Protein AF-A0A0A2J9N3-F1 (afdb_monomer)

InterPro domains:
  IPR002818 DJ-1/PfpI [PF01965] (12-158)
  IPR002938 FAD-binding domain [PF01494] (176-465)
  IPR029062 Class I glutamine amidotransferase-like [G3DSA:3.40.50.880] (13-175)
  IPR029062 Class I glutamine amidotransferase-like [SSF52317] (9-161)
  IPR036188 FAD/NAD(P)-binding domain superfamily [G3DSA:3.50.50.60] (176-466)
  IPR036188 FAD/NAD(P)-binding domain superfamily [SSF51905] (176-465)
  IPR050493 FAD-dependent Monooxygenases in Biosynthesis and Metabolism [PTHR13789] (172-465)

pLDDT: mean 83.88, std 16.58, range [22.09, 98.56]

Nearest PDB structures (foldseek):
  8gsm-assembly3_I  TM=9.112E-01  e=2.685E-28  Boreostereum vibrans
  8rqh-assembly1_A  TM=8.907E-01  e=5.064E-23  Streptomyces cyaneofuscatus
  8rqh-assembly2_B  TM=8.942E-01  e=1.427E-22  Streptomyces cyaneofuscatus
  4bjz-assembly1_A  TM=8.758E-01  e=1.010E-23  Rhodococcus jostii RHA1
  8uiq-assembly1_A  TM=8.792E-01  e=5.065E-22  Pseudomonas putida KT2440

Mean predicted aligned error: 14.9 Å

Structure (mmCIF, N/CA/C/O backbone):
data_AF-A0A0A2J9N3-F1
#
_entry.id   AF-A0A0A2J9N3-F1
#
loop_
_atom_site.group_PDB
_atom_site.id
_atom_site.type_symbol
_atom_site.label_atom_id
_atom_site.label_alt_id
_atom_site.label_comp_id
_atom_site.label_asym_id
_atom_site.label_entity_id
_atom_site.label_seq_id
_atom_site.pdbx_PDB_ins_code
_atom_site.Cartn_x
_atom_site.Cartn_y
_atom_site.Cartn_z
_atom_site.occupancy
_atom_site.B_iso_or_equiv
_atom_site.auth_seq_id
_atom_site.auth_comp_id
_atom_site.auth_asym_id
_atom_site.auth_atom_id
_atom_site.pdbx_PDB_model_num
ATOM 1 N N . MET A 1 1 ? -12.612 14.296 59.446 1.00 35.22 1 MET A N 1
ATOM 2 C CA . MET A 1 1 ? -13.101 12.912 59.281 1.00 35.22 1 MET A CA 1
ATOM 3 C C . MET A 1 1 ? -12.908 12.532 57.825 1.00 35.22 1 MET A C 1
ATOM 5 O O . MET A 1 1 ? -13.571 13.108 56.974 1.00 35.22 1 MET A O 1
ATOM 9 N N . ALA A 1 2 ? -11.934 11.670 57.532 1.00 39.66 2 ALA A N 1
ATOM 10 C CA . ALA A 1 2 ? -11.733 11.149 56.185 1.00 39.66 2 ALA A CA 1
ATOM 11 C C . ALA A 1 2 ? -12.942 10.277 55.811 1.00 39.66 2 ALA A C 1
ATOM 13 O O . ALA A 1 2 ? -13.301 9.371 56.561 1.00 39.66 2 ALA A O 1
ATOM 14 N N . PHE A 1 3 ? -13.600 10.575 54.692 1.00 43.97 3 PHE A N 1
ATOM 15 C CA . PHE A 1 3 ? -14.591 9.671 54.115 1.00 43.97 3 PHE A CA 1
ATOM 16 C C . PHE A 1 3 ? -13.853 8.403 53.682 1.00 43.97 3 PHE A C 1
ATOM 18 O O . PHE A 1 3 ? -13.166 8.418 52.664 1.00 43.97 3 PHE A O 1
ATOM 25 N N . HIS A 1 4 ? -13.960 7.325 54.458 1.00 49.03 4 HIS A N 1
ATOM 26 C CA . HIS A 1 4 ? -13.425 6.031 54.054 1.00 49.03 4 HIS A CA 1
ATOM 27 C C . HIS A 1 4 ? -14.226 5.566 52.834 1.00 49.03 4 HIS A C 1
ATOM 29 O O . HIS A 1 4 ? -15.420 5.268 52.930 1.00 49.03 4 HIS A O 1
ATOM 35 N N . ARG A 1 5 ? -13.602 5.596 51.655 1.00 67.00 5 ARG A N 1
ATOM 36 C CA . ARG A 1 5 ? -14.231 5.127 50.426 1.00 67.00 5 ARG A CA 1
ATOM 37 C C . ARG A 1 5 ? -14.066 3.613 50.332 1.00 67.00 5 ARG A C 1
ATOM 39 O O . ARG A 1 5 ? -13.055 3.113 49.874 1.00 67.00 5 ARG A O 1
ATOM 46 N N . SER A 1 6 ? -15.141 2.884 50.568 1.00 76.94 6 SER A N 1
ATOM 47 C CA . SER A 1 6 ? -15.694 2.193 49.415 1.00 76.94 6 SER A CA 1
ATOM 48 C C . SER A 1 6 ? -15.264 0.764 49.107 1.00 76.94 6 SER A C 1
ATOM 50 O O . SER A 1 6 ? -16.116 -0.086 49.223 1.00 76.94 6 SER A O 1
ATOM 52 N N . ALA A 1 7 ? -14.067 0.533 48.554 1.00 86.50 7 ALA A N 1
ATOM 53 C CA . ALA A 1 7 ? -13.689 -0.613 47.690 1.00 86.50 7 ALA A CA 1
ATOM 54 C C . ALA A 1 7 ? -14.854 -1.326 46.938 1.00 86.50 7 ALA A C 1
ATOM 56 O O . ALA A 1 7 ? -15.654 -2.064 47.520 1.00 86.50 7 ALA A O 1
ATOM 57 N N . LEU A 1 8 ? -14.937 -1.140 45.618 1.00 91.00 8 LEU A N 1
ATOM 58 C CA . LEU A 1 8 ? -15.939 -1.827 44.792 1.00 91.00 8 LEU A CA 1
ATOM 59 C C . LEU A 1 8 ? -15.579 -3.309 44.630 1.00 91.00 8 LEU A C 1
ATOM 61 O O . LEU A 1 8 ? -14.427 -3.637 44.349 1.00 91.00 8 LEU A O 1
ATOM 65 N N . HIS A 1 9 ? -16.537 -4.219 44.779 1.00 94.00 9 HIS A N 1
ATOM 66 C CA . HIS A 1 9 ? -16.266 -5.654 44.644 1.00 94.00 9 HIS A CA 1
ATOM 67 C C . HIS A 1 9 ? -16.470 -6.113 43.194 1.00 94.00 9 HIS A C 1
ATOM 69 O O . HIS A 1 9 ? -17.587 -6.106 42.680 1.00 94.00 9 HIS A O 1
ATOM 75 N N . ALA A 1 10 ? -15.384 -6.509 42.529 1.00 96.50 10 ALA A N 1
ATOM 76 C CA . ALA A 1 10 ? -15.378 -7.021 41.164 1.00 96.50 10 ALA A CA 1
ATOM 77 C C . ALA A 1 10 ? -15.196 -8.548 41.124 1.00 96.50 10 ALA A C 1
ATOM 79 O O . ALA A 1 10 ? -14.184 -9.086 41.584 1.00 96.50 10 ALA A O 1
ATOM 80 N N . GLY A 1 11 ? -16.183 -9.238 40.554 1.00 97.56 11 GLY A N 1
ATOM 81 C CA . GLY A 1 11 ? -16.176 -10.672 40.286 1.00 97.56 11 GLY A CA 1
ATOM 82 C C . GLY A 1 11 ? -15.729 -10.974 38.856 1.00 97.56 11 GLY A C 1
ATOM 83 O O . GLY A 1 11 ? -16.241 -10.377 37.913 1.00 97.56 11 GLY A O 1
ATOM 84 N N . PHE A 1 12 ? -14.806 -11.915 38.683 1.00 98.19 12 PHE A N 1
ATOM 85 C CA . PHE A 1 12 ? -14.259 -12.330 37.390 1.00 98.19 12 PHE A CA 1
ATOM 86 C C . PHE A 1 12 ? -14.645 -13.780 37.128 1.00 98.19 12 PHE A C 1
ATOM 88 O O . PHE A 1 12 ? -14.130 -14.681 37.790 1.00 98.19 12 PHE A O 1
ATOM 95 N N . LEU A 1 13 ? -15.554 -14.019 36.182 1.00 97.81 13 LEU A N 1
ATOM 96 C CA . LEU A 1 13 ? -15.934 -15.386 35.830 1.00 97.81 13 LEU A CA 1
ATOM 97 C C . LEU A 1 13 ? -14.756 -16.110 35.174 1.00 97.81 13 LEU A C 1
ATOM 99 O O . LEU A 1 13 ? -14.059 -15.536 34.348 1.00 97.81 13 LEU A O 1
ATOM 103 N N . VAL A 1 14 ? -14.566 -17.384 35.496 1.00 97.06 14 VAL A N 1
ATOM 104 C CA . VAL A 1 14 ? -13.621 -18.278 34.823 1.00 97.06 14 VAL A CA 1
ATOM 105 C C . VAL A 1 14 ? -14.284 -19.633 34.577 1.00 97.06 14 VAL A C 1
ATOM 107 O O . VAL A 1 14 ? -15.048 -20.144 35.395 1.00 97.06 14 VAL A O 1
ATOM 110 N N . PHE A 1 15 ? -14.027 -20.213 33.411 1.00 96.75 15 PHE A N 1
ATOM 111 C CA . PHE A 1 15 ? -14.619 -21.476 32.972 1.00 96.75 15 PHE A CA 1
ATOM 112 C C . PHE A 1 15 ? -13.618 -22.250 32.118 1.00 96.75 15 PHE A C 1
ATOM 114 O O . PHE A 1 15 ? -12.686 -21.660 31.570 1.00 96.75 15 PHE A O 1
ATOM 121 N N . ASP A 1 16 ? -13.785 -23.567 32.004 1.00 96.00 16 ASP A N 1
ATOM 122 C CA . ASP A 1 16 ? -12.900 -24.381 31.170 1.00 96.00 16 ASP A CA 1
ATOM 123 C C . ASP A 1 16 ? -12.911 -23.876 29.724 1.00 96.00 16 ASP A C 1
ATOM 125 O O . ASP A 1 16 ? -13.960 -23.782 29.098 1.00 96.00 16 ASP A O 1
ATOM 129 N N . GLY A 1 17 ? -11.735 -23.536 29.205 1.00 94.81 17 GLY A N 1
ATOM 130 C CA . GLY A 1 17 ? -11.521 -22.914 27.906 1.00 94.81 17 GLY A CA 1
ATOM 131 C C . GLY A 1 17 ? -11.481 -21.386 27.923 1.00 94.81 17 GLY A C 1
ATOM 132 O O . GLY A 1 17 ? -11.314 -20.812 26.858 1.00 94.81 17 GLY A O 1
ATOM 133 N N . VAL A 1 18 ? -11.608 -20.705 29.066 1.00 96.50 18 VAL A N 1
ATOM 134 C CA . VAL A 1 18 ? -11.506 -19.233 29.129 1.00 96.50 18 VAL A CA 1
ATOM 135 C C . VAL A 1 18 ? -10.167 -18.736 28.567 1.00 96.50 18 VAL A C 1
ATOM 137 O O . VAL A 1 18 ? -9.120 -19.347 28.813 1.00 96.50 18 VAL A O 1
ATOM 140 N N . ASP A 1 19 ? -10.187 -17.634 27.817 1.00 96.44 19 ASP A N 1
ATOM 141 C CA . ASP A 1 19 ? -8.966 -16.999 27.321 1.00 96.44 19 ASP A CA 1
ATOM 142 C C . ASP A 1 19 ? -8.242 -16.269 28.458 1.00 96.44 19 ASP A C 1
ATOM 144 O O . ASP A 1 19 ? -8.835 -15.479 29.192 1.00 96.44 19 ASP A O 1
ATOM 148 N N . VAL A 1 20 ? -6.935 -16.522 28.608 1.00 96.06 20 VAL A N 1
ATOM 149 C CA . VAL A 1 20 ? -6.154 -15.996 29.744 1.00 96.06 20 VAL A CA 1
ATOM 150 C C . VAL A 1 20 ? -6.220 -14.474 29.818 1.00 96.06 20 VAL A C 1
ATOM 152 O O . VAL A 1 20 ? -6.480 -13.915 30.878 1.00 96.06 20 VAL A O 1
ATOM 155 N N . LEU A 1 21 ? -6.022 -13.798 28.685 1.00 94.81 21 LEU A N 1
ATOM 156 C CA . LEU A 1 21 ? -6.009 -12.336 28.630 1.00 94.81 21 LEU A CA 1
ATOM 157 C C . LEU A 1 21 ? -7.377 -11.715 28.930 1.00 94.81 21 LEU A C 1
ATOM 159 O O . LEU A 1 21 ? -7.426 -10.598 29.443 1.00 94.81 21 LEU A O 1
ATOM 163 N N . ASP A 1 22 ? -8.466 -12.433 28.658 1.00 95.19 22 ASP A N 1
ATOM 164 C CA . ASP A 1 22 ? -9.815 -11.890 28.782 1.00 95.19 22 ASP A CA 1
ATOM 165 C C . ASP A 1 22 ? -10.241 -11.695 30.238 1.00 95.19 22 ASP A C 1
ATOM 167 O O . ASP A 1 22 ? -11.024 -10.793 30.518 1.00 95.19 22 ASP A O 1
ATOM 171 N N . PHE A 1 23 ? -9.728 -12.496 31.177 1.00 95.00 23 PHE A N 1
ATOM 172 C CA . PHE A 1 23 ? -9.958 -12.262 32.607 1.00 95.00 23 PHE A CA 1
ATOM 173 C C . PHE A 1 23 ? -8.728 -11.650 33.290 1.00 95.00 23 PHE A C 1
ATOM 175 O O . PHE A 1 23 ? -8.886 -10.750 34.112 1.00 95.00 23 PHE A O 1
ATOM 182 N N . ALA A 1 24 ? -7.509 -12.091 32.943 1.00 95.38 24 ALA A N 1
ATOM 183 C CA . ALA A 1 24 ? -6.295 -11.659 33.634 1.00 95.38 24 ALA A CA 1
ATOM 184 C C . ALA A 1 24 ? -5.938 -10.202 33.324 1.00 95.38 24 ALA A C 1
ATOM 186 O O . ALA A 1 24 ? -5.515 -9.488 34.225 1.00 95.38 24 ALA A O 1
ATOM 187 N N . GLY A 1 25 ? -6.160 -9.738 32.087 1.00 94.88 25 GLY A N 1
ATOM 188 C CA . GLY A 1 25 ? -5.866 -8.359 31.694 1.00 94.88 25 GLY A CA 1
ATOM 189 C C . GLY A 1 25 ? -6.634 -7.332 32.535 1.00 94.88 25 GLY A C 1
ATOM 190 O O . GLY A 1 25 ? -6.015 -6.505 33.202 1.00 94.88 25 GLY A O 1
ATOM 191 N N . PRO A 1 26 ? -7.977 -7.376 32.576 1.00 94.62 26 PRO A N 1
ATOM 192 C CA . PRO A 1 26 ? -8.730 -6.472 33.437 1.00 94.62 26 PRO A CA 1
ATOM 193 C C . PRO A 1 26 ? -8.488 -6.732 34.927 1.00 94.62 26 PRO A C 1
ATOM 195 O O . PRO A 1 26 ? -8.486 -5.775 35.692 1.00 94.62 26 PRO A O 1
ATOM 198 N N . LEU A 1 27 ? -8.241 -7.976 35.355 1.00 95.69 27 LEU A N 1
ATOM 199 C CA . LEU A 1 27 ? -7.903 -8.276 36.752 1.00 95.69 27 LEU A CA 1
ATOM 200 C C . LEU A 1 27 ? -6.618 -7.552 37.184 1.00 95.69 27 LEU A C 1
ATOM 202 O O . LEU A 1 27 ? -6.603 -6.913 38.236 1.00 95.69 27 LEU A O 1
ATOM 206 N N . GLU A 1 28 ? -5.579 -7.574 36.348 1.00 95.31 28 GLU A N 1
ATOM 207 C CA . GLU A 1 28 ? -4.328 -6.843 36.569 1.00 95.31 28 GLU A CA 1
ATOM 208 C C . GLU A 1 28 ? -4.576 -5.331 36.621 1.00 95.31 28 GLU A C 1
ATOM 210 O O . GLU A 1 28 ? -4.195 -4.674 37.591 1.00 95.31 28 GLU A O 1
ATOM 215 N N . ILE A 1 29 ? -5.315 -4.777 35.653 1.00 93.38 29 ILE A N 1
ATOM 216 C CA . ILE A 1 29 ? -5.642 -3.344 35.636 1.00 93.38 29 ILE A CA 1
ATOM 217 C C . ILE A 1 29 ? -6.400 -2.921 36.897 1.00 93.38 29 ILE A C 1
ATOM 219 O O . ILE A 1 29 ? -6.039 -1.919 37.513 1.00 93.38 29 ILE A O 1
ATOM 223 N N . PHE A 1 30 ? -7.417 -3.678 37.314 1.00 93.00 30 PHE A N 1
ATOM 224 C CA . PHE A 1 30 ? -8.206 -3.349 38.502 1.00 93.00 30 PHE A CA 1
ATOM 225 C C . PHE A 1 30 ? -7.364 -3.442 39.782 1.00 93.00 30 PHE A C 1
ATOM 227 O O . PHE A 1 30 ? -7.580 -2.651 40.700 1.00 93.00 30 PHE A O 1
ATOM 234 N N . SER A 1 31 ? -6.371 -4.339 39.831 1.00 91.81 31 SER A N 1
ATOM 235 C CA . SER A 1 31 ? -5.462 -4.483 40.980 1.00 91.81 31 SER A CA 1
ATOM 236 C C . SER A 1 31 ? -4.546 -3.273 41.197 1.00 91.81 31 SER A C 1
ATOM 238 O O . SER A 1 31 ? -4.072 -3.041 42.308 1.00 91.81 31 SER A O 1
ATOM 240 N N . HIS A 1 32 ? -4.323 -2.468 40.155 1.00 88.50 32 HIS A N 1
ATOM 241 C CA . HIS A 1 32 ? -3.466 -1.287 40.220 1.00 88.50 32 HIS A CA 1
ATOM 242 C C . HIS A 1 32 ? -4.207 -0.002 40.608 1.00 88.50 32 HIS A C 1
ATOM 244 O O . HIS A 1 32 ? -3.562 1.009 40.901 1.00 88.50 32 HIS A O 1
ATOM 250 N N . VAL A 1 33 ? -5.543 -0.006 40.655 1.00 88.19 33 VAL A N 1
ATOM 251 C CA . VAL A 1 33 ? -6.318 1.207 40.949 1.00 88.19 33 VAL A CA 1
ATOM 252 C C . VAL A 1 33 ? -6.435 1.429 42.457 1.00 88.19 33 VAL A C 1
ATOM 254 O O . VAL A 1 33 ? -7.004 0.610 43.175 1.00 88.19 33 VAL A O 1
ATOM 257 N N . HIS A 1 34 ? -5.950 2.580 42.924 1.00 86.44 34 HIS A N 1
ATOM 258 C CA . HIS A 1 34 ? -5.975 2.999 44.327 1.00 86.44 34 HIS A CA 1
ATOM 259 C C . HIS A 1 34 ? -6.577 4.406 44.457 1.00 86.44 34 HIS A C 1
ATOM 261 O O . HIS A 1 34 ? -6.430 5.231 43.552 1.00 86.44 34 HIS A O 1
ATOM 267 N N . TYR A 1 35 ? -7.260 4.703 45.570 1.00 80.81 35 TYR A N 1
ATOM 268 C CA . TYR A 1 35 ? -7.779 6.056 45.835 1.00 80.81 35 TYR A CA 1
ATOM 269 C C . TYR A 1 35 ? -6.680 7.035 46.279 1.00 80.81 35 TYR A C 1
ATOM 271 O O . TYR A 1 35 ? -6.812 8.241 46.057 1.00 80.81 35 TYR A O 1
ATOM 279 N N . GLY A 1 36 ? -5.614 6.524 46.901 1.00 71.31 36 GLY A N 1
ATOM 280 C CA . GLY A 1 36 ? -4.451 7.282 47.363 1.00 71.31 36 GLY A CA 1
ATOM 281 C C . GLY A 1 36 ? -3.159 6.880 46.647 1.00 71.31 36 GLY A C 1
ATOM 282 O O . GLY A 1 36 ? -3.058 5.795 46.086 1.00 71.31 36 GLY A O 1
ATOM 283 N N . MET A 1 37 ? -2.159 7.765 46.688 1.00 64.00 37 MET A N 1
ATOM 284 C CA . MET A 1 37 ? -0.820 7.558 46.101 1.00 64.00 37 MET A CA 1
ATOM 285 C C . MET A 1 37 ? 0.217 7.081 47.138 1.00 64.00 37 MET A C 1
ATOM 287 O O . MET A 1 37 ? 1.414 7.069 46.855 1.00 64.00 37 MET A O 1
ATOM 291 N N . ASP A 1 38 ? -0.220 6.748 48.357 1.00 71.50 38 ASP A N 1
ATOM 292 C CA . ASP A 1 38 ? 0.661 6.269 49.422 1.00 71.50 38 ASP A CA 1
ATOM 293 C C . ASP A 1 38 ? 0.906 4.762 49.274 1.00 71.50 38 ASP A C 1
ATOM 295 O O . ASP A 1 38 ? 0.063 3.932 49.611 1.00 71.50 38 ASP A O 1
ATOM 299 N N . TYR A 1 39 ? 2.092 4.407 48.784 1.00 64.75 39 TYR A N 1
ATOM 300 C CA . TYR A 1 39 ? 2.508 3.016 48.598 1.00 64.75 39 TYR A CA 1
ATOM 301 C C . TYR A 1 39 ? 2.764 2.261 49.915 1.00 64.75 39 TYR A C 1
ATOM 303 O O . TYR A 1 39 ? 2.960 1.048 49.888 1.00 64.75 39 TYR A O 1
ATOM 311 N N . THR A 1 40 ? 2.780 2.949 51.062 1.00 73.00 40 THR A N 1
ATOM 312 C CA . THR A 1 40 ? 2.994 2.336 52.385 1.00 73.00 40 THR A CA 1
ATOM 313 C C . THR A 1 40 ? 1.690 1.988 53.106 1.00 73.00 40 THR A C 1
ATOM 315 O O . THR A 1 40 ? 1.703 1.176 54.031 1.00 73.00 40 THR A O 1
ATOM 318 N N . ALA A 1 41 ? 0.563 2.535 52.643 1.00 70.44 41 ALA A N 1
ATOM 319 C CA . ALA A 1 41 ? -0.782 2.261 53.138 1.00 70.44 41 ALA A CA 1
ATOM 320 C C . ALA A 1 41 ? -1.748 2.099 51.944 1.00 70.44 41 ALA A C 1
ATOM 322 O O . ALA A 1 41 ? -2.497 3.026 51.628 1.00 70.44 41 ALA A O 1
ATOM 323 N N . PRO A 1 42 ? -1.710 0.948 51.241 1.00 71.00 42 PRO A N 1
ATOM 324 C CA . PRO A 1 42 ? -2.507 0.745 50.037 1.00 71.00 42 PRO A CA 1
ATOM 325 C C . PRO A 1 42 ? -4.010 0.881 50.327 1.00 71.00 42 PRO A C 1
ATOM 327 O O . PRO A 1 42 ? -4.551 0.191 51.189 1.00 71.00 42 PRO A O 1
ATOM 330 N N . ASP A 1 43 ? -4.678 1.761 49.574 1.00 83.44 43 ASP A N 1
ATOM 331 C CA . ASP A 1 43 ? -6.131 1.998 49.604 1.00 83.44 43 ASP A CA 1
ATOM 332 C C . ASP A 1 43 ? -6.753 1.559 48.262 1.00 83.44 43 ASP A C 1
ATOM 334 O O . ASP A 1 43 ? -6.968 2.397 47.373 1.00 83.44 43 ASP A O 1
ATOM 338 N N . PRO A 1 44 ? -6.927 0.238 48.040 1.00 88.31 44 PRO A N 1
ATOM 339 C CA . PRO A 1 44 ? -7.361 -0.297 46.757 1.00 88.31 44 PRO A CA 1
ATOM 340 C C . PRO A 1 44 ? -8.792 0.136 46.440 1.00 88.31 44 PRO A C 1
ATOM 342 O O . PRO A 1 44 ? -9.707 0.035 47.260 1.00 88.31 44 PRO A O 1
ATOM 345 N N . ALA A 1 45 ? -9.012 0.568 45.200 1.00 90.00 45 ALA A N 1
ATOM 346 C CA . ALA A 1 45 ? -10.339 0.953 44.739 1.00 90.00 45 ALA A CA 1
ATOM 347 C C . ALA A 1 45 ? -11.261 -0.257 44.526 1.00 90.00 45 ALA A C 1
ATOM 349 O O . ALA A 1 45 ? -12.485 -0.088 44.536 1.00 90.00 45 ALA A O 1
ATOM 350 N N . PHE A 1 46 ? -10.686 -1.457 44.368 1.00 92.81 46 PHE A N 1
ATOM 351 C CA . PHE A 1 46 ? -11.411 -2.685 44.069 1.00 92.81 46 PHE A CA 1
ATOM 352 C C . PHE A 1 46 ? -10.998 -3.857 44.963 1.00 92.81 46 PHE A C 1
ATOM 354 O O . PHE A 1 46 ? -9.815 -4.112 45.182 1.00 92.81 46 PHE A O 1
ATOM 361 N N . LYS A 1 47 ? -11.992 -4.627 45.408 1.00 94.62 47 LYS A N 1
ATOM 362 C CA . LYS A 1 47 ? -11.823 -5.991 45.915 1.00 94.62 47 LYS A CA 1
ATOM 363 C C . LYS A 1 47 ? -12.052 -6.949 44.749 1.00 94.62 47 LYS A C 1
ATOM 365 O O . LYS A 1 47 ? -13.103 -6.886 44.119 1.00 94.62 47 LYS A O 1
ATOM 370 N N . LEU A 1 48 ? -11.092 -7.820 44.457 1.00 96.88 48 LEU A N 1
ATOM 371 C CA . LEU A 1 48 ? -11.136 -8.719 43.298 1.00 96.88 48 LEU A CA 1
ATOM 372 C C . LEU A 1 48 ? -11.454 -10.148 43.743 1.00 96.88 48 LEU A C 1
ATOM 374 O O . LEU A 1 48 ? -11.001 -10.586 44.800 1.00 96.88 48 LEU A O 1
ATOM 378 N N . THR A 1 49 ? -12.255 -10.873 42.969 1.00 98.06 49 THR A N 1
ATOM 379 C CA . THR A 1 49 ? -12.582 -12.281 43.243 1.00 98.06 49 THR A CA 1
ATOM 380 C C . THR A 1 49 ? -12.791 -13.028 41.936 1.00 98.06 49 THR A C 1
ATOM 382 O O . THR A 1 49 ? -13.629 -12.642 41.123 1.00 98.06 49 THR A O 1
ATOM 385 N N . THR A 1 50 ? -12.055 -14.112 41.738 1.00 98.12 50 THR A N 1
ATOM 386 C CA . THR A 1 50 ? -12.262 -15.051 40.634 1.00 98.12 50 THR A CA 1
ATOM 387 C C . THR A 1 50 ? -13.350 -16.064 40.994 1.00 98.12 50 THR A C 1
ATOM 389 O O . THR A 1 50 ? -13.396 -16.591 42.105 1.00 98.12 50 THR A O 1
ATOM 392 N N . ILE A 1 51 ? -14.265 -16.311 40.059 1.00 98.25 51 ILE A N 1
ATOM 393 C CA . ILE A 1 51 ? -15.475 -17.114 40.262 1.00 98.25 51 ILE A CA 1
ATOM 394 C C . ILE A 1 51 ? -15.479 -18.239 39.230 1.00 98.25 51 ILE A C 1
ATOM 396 O O . ILE A 1 51 ? -15.640 -17.976 38.038 1.00 98.25 51 ILE A O 1
ATOM 400 N N . GLY A 1 52 ? -15.309 -19.485 39.670 1.00 96.56 52 GLY A N 1
ATOM 401 C CA . GLY A 1 52 ? -15.152 -20.625 38.767 1.00 96.56 52 GLY A CA 1
ATOM 402 C C . GLY A 1 52 ? -16.294 -21.629 38.785 1.00 96.56 52 GLY A C 1
ATOM 403 O O . GLY A 1 52 ? -16.916 -21.877 39.817 1.00 96.56 52 GLY A O 1
ATOM 404 N N . ALA A 1 53 ? -16.558 -22.214 37.616 1.00 87.06 53 ALA A N 1
ATOM 405 C CA . ALA A 1 53 ? -17.487 -23.336 37.445 1.00 87.06 53 ALA A CA 1
ATOM 406 C C . ALA A 1 53 ? -16.928 -24.666 37.999 1.00 87.06 53 ALA A C 1
ATOM 408 O O . ALA A 1 53 ? -17.674 -25.515 38.472 1.00 87.06 53 ALA A O 1
ATOM 409 N N . SER A 1 54 ? -15.601 -24.821 37.999 1.00 91.62 54 SER A N 1
ATOM 410 C CA . SER A 1 54 ? -14.893 -26.011 38.488 1.00 91.62 54 SER A CA 1
ATOM 411 C C . SER A 1 54 ? -13.801 -25.607 39.480 1.00 91.62 54 SER A C 1
ATOM 413 O O . SER A 1 54 ? -13.278 -24.495 39.396 1.00 91.62 54 SER A O 1
ATOM 415 N N . ASP A 1 55 ? -13.394 -26.526 40.361 1.00 92.38 55 ASP A N 1
ATOM 416 C CA . ASP A 1 55 ? -12.315 -26.298 41.344 1.00 92.38 55 ASP A CA 1
ATOM 417 C C . ASP A 1 55 ? -10.959 -25.985 40.691 1.00 92.38 55 ASP A C 1
ATOM 419 O O . ASP A 1 55 ? -10.116 -25.296 41.263 1.00 92.38 55 ASP A O 1
ATOM 423 N N . VAL A 1 56 ? -10.738 -26.500 39.480 1.00 96.06 56 VAL A N 1
ATOM 424 C CA . VAL A 1 56 ? -9.573 -26.189 38.653 1.00 96.06 56 VAL A CA 1
ATOM 425 C C . VAL A 1 56 ? -10.053 -25.896 37.243 1.00 96.06 56 VAL A C 1
ATOM 427 O O . VAL A 1 56 ? -10.628 -26.761 36.586 1.00 96.06 56 VAL A O 1
ATOM 430 N N . ILE A 1 57 ? -9.768 -24.689 36.768 1.00 95.75 57 ILE A N 1
ATOM 431 C CA . ILE A 1 57 ? -10.087 -24.245 35.417 1.00 95.75 57 ILE A CA 1
ATOM 432 C C . ILE A 1 57 ? -8.900 -24.497 34.497 1.00 95.75 57 ILE A C 1
ATOM 434 O O . ILE A 1 57 ? -7.769 -24.080 34.763 1.00 95.75 57 ILE A O 1
ATOM 438 N N . SER A 1 58 ? -9.173 -25.157 33.379 1.00 95.94 58 SER A N 1
ATOM 439 C CA . SER A 1 58 ? -8.245 -25.325 32.266 1.00 95.94 58 SER A CA 1
ATOM 440 C C . SER A 1 58 ? -8.465 -24.196 31.269 1.00 95.94 58 SER A C 1
ATOM 442 O O . SER A 1 58 ? -9.494 -24.188 30.608 1.00 95.94 58 SER A O 1
ATOM 444 N N . THR A 1 59 ? -7.545 -23.241 31.136 1.00 94.69 59 THR A N 1
ATOM 445 C CA . THR A 1 59 ? -7.733 -22.136 30.173 1.00 94.69 59 THR A CA 1
ATOM 446 C C . THR A 1 59 ? -7.618 -22.621 28.722 1.00 94.69 59 THR A C 1
ATOM 448 O O . THR A 1 59 ? -7.237 -23.766 28.473 1.00 94.69 59 THR A O 1
ATOM 451 N N . SER A 1 60 ? -7.906 -21.760 27.742 1.00 88.88 60 SER A N 1
ATOM 452 C CA . SER A 1 60 ? -7.578 -22.040 26.332 1.00 88.88 60 SER A CA 1
ATOM 453 C C . SER A 1 60 ? -6.067 -22.178 26.099 1.00 88.88 60 SER A C 1
ATOM 455 O O . SER A 1 60 ? -5.629 -22.897 25.200 1.00 88.88 60 SER A O 1
ATOM 457 N N . ALA A 1 61 ? -5.263 -21.532 26.948 1.00 79.75 61 ALA A N 1
ATOM 458 C CA . ALA A 1 61 ? -3.835 -21.774 27.076 1.00 79.75 61 ALA A CA 1
ATOM 459 C C . ALA A 1 61 ? -3.560 -22.943 28.041 1.00 79.75 61 ALA A C 1
ATOM 461 O O . ALA A 1 61 ? -4.404 -23.334 28.843 1.00 79.75 61 ALA A O 1
ATOM 462 N N . ALA A 1 62 ? -2.340 -23.481 28.043 1.00 85.94 62 ALA A N 1
ATOM 463 C CA . ALA A 1 62 ? -1.939 -24.570 28.945 1.00 85.94 62 ALA A CA 1
ATOM 464 C C . ALA A 1 62 ? -1.830 -24.165 30.442 1.00 85.94 62 ALA A C 1
ATOM 466 O O . ALA A 1 62 ? -1.142 -24.833 31.213 1.00 85.94 62 ALA A O 1
ATOM 467 N N . VAL A 1 63 ? -2.484 -23.077 30.861 1.00 93.94 63 VAL A N 1
ATOM 468 C CA . VAL A 1 63 ? -2.497 -22.554 32.232 1.00 93.94 63 VAL A CA 1
ATOM 469 C C . VAL A 1 63 ? -3.680 -23.143 33.005 1.00 93.94 63 VAL A C 1
ATOM 471 O O . VAL A 1 63 ? -4.775 -23.327 32.468 1.00 93.94 63 VAL A O 1
ATOM 474 N N . LYS A 1 64 ? -3.447 -23.456 34.283 1.00 95.81 64 LYS A N 1
ATOM 475 C CA . LYS A 1 64 ? -4.483 -23.871 35.234 1.00 95.81 64 LYS A CA 1
ATOM 476 C C . LYS A 1 64 ? -4.739 -22.755 36.237 1.00 95.81 64 LYS A C 1
ATOM 478 O O . LYS A 1 64 ? -3.787 -22.137 36.708 1.00 95.81 64 LYS A O 1
ATOM 483 N N . ILE A 1 65 ? -6.005 -22.529 36.571 1.00 94.94 65 ILE A N 1
ATOM 484 C CA . ILE A 1 65 ? -6.429 -21.525 37.554 1.00 94.94 65 ILE A CA 1
ATOM 485 C C . ILE A 1 65 ? -7.245 -22.222 38.632 1.00 94.94 65 ILE A C 1
ATOM 487 O O . ILE A 1 65 ? -8.087 -23.061 38.320 1.00 94.94 65 ILE A O 1
ATOM 491 N N . ILE A 1 66 ? -7.011 -21.846 39.883 1.00 97.56 66 ILE A N 1
ATOM 492 C CA . ILE A 1 66 ? -7.868 -22.208 41.009 1.00 97.56 66 ILE A CA 1
ATOM 493 C C . ILE A 1 66 ? -8.678 -20.948 41.339 1.00 97.56 66 ILE A C 1
ATOM 495 O O . ILE A 1 66 ? -8.060 -19.944 41.697 1.00 97.56 66 ILE A O 1
ATOM 499 N N . PRO A 1 67 ? -10.007 -20.943 41.140 1.00 97.25 67 PRO A N 1
ATOM 500 C CA . PRO A 1 67 ? -10.838 -19.786 41.443 1.00 97.25 67 PRO A CA 1
ATOM 501 C C . PRO A 1 67 ? -10.934 -19.562 42.960 1.00 97.25 67 PRO A C 1
ATOM 503 O O . PRO A 1 67 ? -10.898 -20.516 43.736 1.00 97.25 67 PRO A O 1
ATOM 506 N N . ASP A 1 68 ? -11.122 -18.311 43.379 1.00 98.06 68 ASP A N 1
ATOM 507 C CA . ASP A 1 68 ? -11.295 -17.956 44.795 1.00 98.06 68 ASP A CA 1
ATOM 508 C C . ASP A 1 68 ? -12.592 -18.539 45.369 1.00 98.06 68 ASP A C 1
ATOM 510 O O . ASP A 1 68 ? -12.646 -18.954 46.528 1.00 98.06 68 ASP A O 1
ATOM 514 N N . VAL A 1 69 ? -13.655 -18.549 44.559 1.00 97.88 69 VAL A N 1
ATOM 515 C CA . VAL A 1 69 ? -14.971 -19.077 44.934 1.00 97.88 69 VAL A CA 1
ATOM 516 C C . VAL A 1 69 ? -15.632 -19.814 43.772 1.00 97.88 69 VAL A C 1
ATOM 518 O O . VAL A 1 69 ? -15.370 -19.540 42.599 1.00 97.88 69 VAL A O 1
ATOM 521 N N . SER A 1 70 ? -16.551 -20.725 44.089 1.00 97.69 70 SER A N 1
ATOM 522 C CA . SER A 1 70 ? -17.387 -21.373 43.078 1.00 97.69 70 SER A CA 1
ATOM 523 C C . SER A 1 70 ? -18.518 -20.458 42.598 1.00 97.69 70 SER A C 1
ATOM 525 O O . SER A 1 70 ? -18.973 -19.565 43.323 1.00 97.69 70 SER A O 1
ATOM 527 N N . VAL A 1 71 ? -19.042 -20.720 41.397 1.00 96.88 71 VAL A N 1
ATOM 528 C CA . VAL A 1 71 ? -20.250 -20.055 40.874 1.00 96.88 71 VAL A CA 1
ATOM 529 C C . VAL A 1 71 ? -21.429 -20.206 41.840 1.00 96.88 71 VAL A C 1
ATOM 531 O O . VAL A 1 71 ? -22.147 -19.238 42.084 1.00 96.88 71 VAL A O 1
ATOM 534 N N . ALA A 1 72 ? -21.615 -21.386 42.439 1.00 94.38 72 ALA A N 1
ATOM 535 C CA . ALA A 1 72 ? -22.681 -21.626 43.412 1.00 94.38 72 ALA A CA 1
ATOM 536 C C . ALA A 1 72 ? -22.559 -20.722 44.652 1.00 94.38 72 ALA A C 1
ATOM 538 O O . ALA A 1 72 ? -23.552 -20.130 45.080 1.00 94.38 72 ALA A O 1
ATOM 539 N N . TYR A 1 73 ? -21.346 -20.569 45.194 1.00 96.00 73 TYR A N 1
ATOM 540 C CA . TYR A 1 73 ? -21.098 -19.673 46.324 1.00 96.00 73 TYR A CA 1
ATOM 541 C C . TYR A 1 73 ? -21.336 -18.211 45.936 1.00 96.00 73 TYR A C 1
ATOM 543 O O . TYR A 1 73 ? -22.077 -17.509 46.625 1.00 96.00 73 TYR A O 1
ATOM 551 N N . ALA A 1 74 ? -20.783 -17.766 44.804 1.00 96.50 74 ALA A N 1
ATOM 552 C CA . ALA A 1 74 ? -20.953 -16.394 44.331 1.00 96.50 74 ALA A CA 1
ATOM 553 C C . ALA A 1 74 ? -22.432 -16.035 44.098 1.00 96.50 74 ALA A C 1
ATOM 555 O O . ALA A 1 74 ? -22.865 -14.954 44.488 1.00 96.50 74 A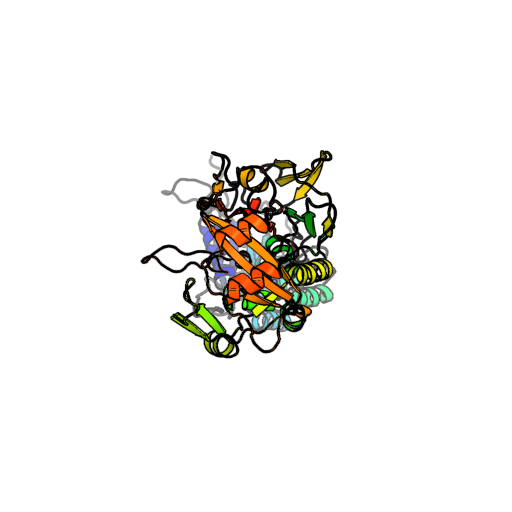LA A O 1
ATOM 556 N N . ARG A 1 75 ? -23.241 -16.957 43.554 1.00 95.12 75 ARG A N 1
ATOM 557 C CA . ARG A 1 75 ? -24.693 -16.760 43.372 1.00 95.12 75 ARG A CA 1
ATOM 558 C C . ARG A 1 75 ? -25.454 -16.581 44.689 1.00 95.12 75 ARG A C 1
ATOM 560 O O . ARG A 1 75 ? -26.450 -15.868 44.701 1.00 95.12 75 ARG A O 1
ATOM 567 N N . SER A 1 76 ? -24.996 -17.181 45.793 1.00 94.62 76 SER A N 1
ATOM 568 C CA . SER A 1 76 ? -25.622 -17.008 47.120 1.00 94.62 76 SER A CA 1
ATOM 569 C C . SER A 1 76 ? -25.365 -15.637 47.761 1.00 94.62 76 SER A C 1
ATOM 571 O O . SER A 1 76 ? -25.988 -15.300 48.764 1.00 94.62 76 SER A O 1
ATOM 573 N N . LYS A 1 77 ? -24.431 -14.875 47.185 1.00 94.00 77 LYS A N 1
ATOM 574 C CA . LYS A 1 77 ? -23.827 -13.643 47.709 1.00 94.00 77 LYS A CA 1
ATOM 575 C C . LYS A 1 77 ? -23.764 -12.558 46.625 1.00 94.00 77 LYS A C 1
ATOM 577 O O . LYS A 1 77 ? -22.876 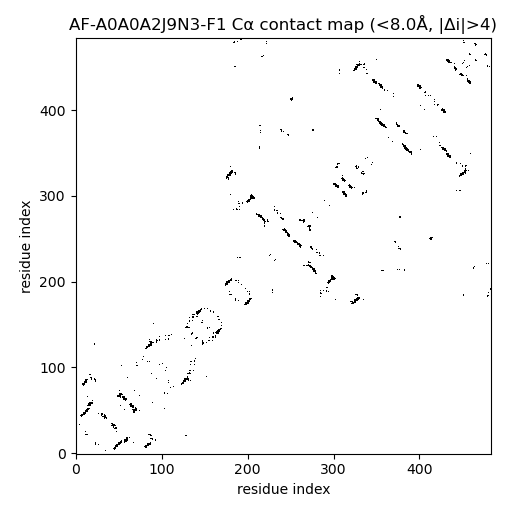-11.711 46.623 1.00 94.00 77 LYS A O 1
ATOM 582 N N . LEU A 1 78 ? -24.630 -12.663 45.618 1.00 91.75 78 LEU A N 1
ATOM 583 C CA . LEU A 1 78 ? -24.459 -11.963 44.346 1.00 91.75 78 LEU A CA 1
ATOM 584 C C . LEU A 1 78 ? -24.659 -10.444 44.472 1.00 91.75 78 LEU A C 1
ATOM 586 O O . LEU A 1 78 ? -24.103 -9.683 43.687 1.00 91.75 78 LEU A O 1
ATOM 590 N N . ASP A 1 79 ? -25.422 -10.023 45.478 1.00 90.00 79 ASP A N 1
ATOM 591 C CA . ASP A 1 79 ? -25.647 -8.639 45.891 1.00 90.00 79 ASP A CA 1
ATOM 592 C C . ASP A 1 79 ? -24.407 -7.968 46.508 1.00 90.00 79 ASP A C 1
ATOM 594 O O . ASP A 1 79 ? -24.335 -6.741 46.526 1.00 90.00 79 ASP A O 1
ATOM 598 N N . GLU A 1 80 ? -23.404 -8.740 46.951 1.00 91.56 80 GLU A N 1
ATOM 599 C CA . GLU A 1 80 ? -22.123 -8.196 47.428 1.00 91.56 80 GLU A CA 1
ATOM 600 C C . GLU A 1 80 ? -21.225 -7.704 46.273 1.00 91.56 80 GLU A C 1
ATOM 602 O O . GLU A 1 80 ? -20.289 -6.941 46.513 1.00 91.56 80 GLU A O 1
ATOM 607 N N . PHE A 1 81 ? -21.492 -8.119 45.026 1.00 93.00 81 PHE A N 1
ATOM 608 C CA . PHE A 1 81 ? -20.693 -7.752 43.855 1.00 93.00 81 PHE A CA 1
ATOM 609 C C . PHE A 1 81 ? -21.212 -6.471 43.186 1.00 93.00 81 PHE A C 1
ATOM 611 O O . PHE A 1 81 ? -22.343 -6.400 42.708 1.00 93.00 81 PHE A O 1
ATOM 618 N N . ASP A 1 82 ? -20.336 -5.474 43.065 1.00 91.94 82 ASP A N 1
ATOM 619 C CA . ASP A 1 82 ? -20.604 -4.230 42.338 1.00 91.94 82 ASP A CA 1
ATOM 620 C C . ASP A 1 82 ? -20.361 -4.396 40.824 1.00 91.94 82 ASP A C 1
ATOM 622 O O . ASP A 1 82 ? -21.020 -3.759 39.996 1.00 91.94 82 ASP A O 1
ATOM 626 N N . ILE A 1 83 ? -19.396 -5.244 40.447 1.00 94.69 83 ILE A N 1
ATOM 627 C CA . ILE A 1 83 ? -18.966 -5.449 39.060 1.00 94.69 83 ILE A CA 1
ATOM 628 C C . ILE A 1 83 ? -18.894 -6.944 38.748 1.00 94.69 83 ILE A C 1
ATOM 630 O O . ILE A 1 83 ? -18.276 -7.698 39.496 1.00 94.69 83 ILE A O 1
ATOM 634 N N . LEU A 1 84 ? -19.450 -7.365 37.610 1.00 97.06 84 LEU A N 1
ATOM 635 C CA . LEU A 1 84 ? -19.255 -8.709 37.061 1.00 97.06 84 LEU A CA 1
ATOM 636 C C . LEU A 1 84 ? -18.535 -8.636 35.708 1.00 97.06 84 LEU A C 1
ATOM 638 O O . LEU A 1 84 ? -19.043 -8.049 34.751 1.00 97.06 84 LEU A O 1
ATOM 642 N N . VAL A 1 85 ? -17.356 -9.248 35.625 1.00 97.81 85 VAL A N 1
ATOM 643 C CA . VAL A 1 85 ? -16.554 -9.370 34.405 1.00 97.81 85 VAL A CA 1
ATOM 644 C C . VAL A 1 85 ? -16.785 -10.747 33.785 1.00 97.81 85 VAL A C 1
ATOM 646 O O . VAL A 1 85 ? -16.556 -11.782 34.414 1.00 97.81 85 VAL A O 1
ATOM 649 N N . VAL A 1 86 ? -17.237 -10.743 32.533 1.00 97.75 86 VAL A N 1
ATOM 650 C CA . VAL A 1 86 ? -17.578 -11.919 31.730 1.00 97.75 86 VAL A CA 1
ATOM 651 C C . VAL A 1 86 ? -16.560 -12.047 30.588 1.00 97.75 86 VAL A C 1
ATOM 653 O O . VAL A 1 86 ? -16.699 -11.367 29.563 1.00 97.75 86 VAL A O 1
ATOM 656 N N . PRO A 1 87 ? -15.514 -12.874 30.745 1.00 97.06 87 PRO A N 1
ATOM 657 C CA . PRO A 1 87 ? -14.498 -13.048 29.717 1.00 97.06 87 PRO A CA 1
ATOM 658 C C . PRO A 1 87 ? -14.999 -13.904 28.551 1.00 97.06 87 PRO A C 1
ATOM 660 O O . PRO A 1 87 ? -16.045 -14.559 28.623 1.00 97.06 87 PRO A O 1
ATOM 663 N N . GLY A 1 88 ? -14.228 -13.896 27.469 1.00 95.44 88 GLY A N 1
ATOM 664 C CA . GLY A 1 88 ? -14.401 -14.788 26.341 1.00 95.44 88 GLY A CA 1
ATOM 665 C C . GLY A 1 88 ? -13.565 -16.062 26.442 1.00 95.44 88 GLY A C 1
ATOM 666 O O . GLY A 1 88 ? -12.872 -16.356 27.417 1.00 95.44 88 GLY A O 1
ATOM 667 N N . GLY A 1 89 ? -13.703 -16.854 25.393 1.00 94.50 89 GLY A N 1
ATOM 668 C CA . GLY A 1 89 ? -12.982 -18.087 25.131 1.00 94.50 89 GLY A CA 1
ATOM 669 C C . GLY A 1 89 ? -13.290 -18.576 23.714 1.00 94.50 89 GLY A C 1
ATOM 670 O O . GLY A 1 89 ? -14.073 -17.939 22.987 1.00 94.50 89 GLY A O 1
ATOM 671 N N . PRO A 1 90 ? -12.745 -19.737 23.312 1.00 91.81 90 PRO A N 1
ATOM 672 C CA . PRO A 1 90 ? -13.036 -20.354 22.032 1.00 91.81 90 PRO A CA 1
ATOM 673 C C . PRO A 1 90 ? -14.553 -20.493 21.816 1.00 91.81 90 PRO A C 1
ATOM 675 O O . PRO A 1 90 ? -15.262 -20.977 22.706 1.00 91.81 90 PRO A O 1
ATOM 678 N N . PRO A 1 91 ? -15.079 -20.121 20.636 1.00 84.75 91 PRO A N 1
ATOM 679 C CA . PRO A 1 91 ? -16.519 -20.108 20.379 1.00 84.75 91 PRO A CA 1
ATOM 680 C C . PRO A 1 91 ? -17.204 -21.450 20.608 1.00 84.75 91 PRO A C 1
ATOM 682 O O . PRO A 1 91 ? -18.329 -21.480 21.091 1.00 84.75 91 PRO A O 1
ATOM 685 N N . SER A 1 92 ? -16.532 -22.565 20.305 1.00 88.62 92 SER A N 1
ATOM 686 C CA . SER A 1 92 ? -17.072 -23.910 20.537 1.00 88.62 92 SER A CA 1
ATOM 687 C C . SER A 1 92 ? -17.445 -24.141 22.003 1.00 88.62 92 SER A C 1
ATOM 689 O O . SER A 1 92 ? -18.463 -24.770 22.284 1.00 88.62 92 SER A O 1
ATOM 691 N N . ILE A 1 93 ? -16.658 -23.587 22.926 1.00 93.19 93 ILE A N 1
ATOM 692 C CA . ILE A 1 93 ? -16.892 -23.650 24.367 1.00 93.19 93 ILE A CA 1
ATOM 693 C C . ILE A 1 93 ? -17.979 -22.657 24.774 1.00 93.19 93 ILE A C 1
ATOM 695 O O . ILE A 1 93 ? -18.973 -23.054 25.380 1.00 93.19 93 ILE A O 1
ATOM 699 N N . VAL A 1 94 ? -17.833 -21.379 24.405 1.00 93.19 94 VAL A N 1
ATOM 700 C CA . VAL A 1 94 ? -18.793 -20.323 24.782 1.00 93.19 94 VAL A CA 1
ATOM 701 C C . VAL A 1 94 ? -20.199 -20.658 24.280 1.00 93.19 94 VAL A C 1
ATOM 703 O O . VAL A 1 94 ? -21.166 -20.584 25.036 1.00 93.19 94 VAL A O 1
ATOM 706 N N . TYR A 1 95 ? -20.323 -21.117 23.034 1.00 89.56 95 TYR A N 1
ATOM 707 C CA . TYR A 1 95 ? -21.598 -21.528 22.452 1.00 89.56 95 TYR A CA 1
ATOM 708 C C . TYR A 1 95 ? -22.194 -22.744 23.165 1.00 89.56 95 TYR A C 1
ATOM 710 O O . TYR A 1 95 ? -23.401 -22.779 23.410 1.00 89.56 95 TYR A O 1
ATOM 718 N N . ALA A 1 96 ? -21.370 -23.730 23.536 1.00 92.00 96 ALA A N 1
ATOM 719 C CA . ALA A 1 96 ? -21.831 -24.881 24.307 1.00 92.00 96 ALA A CA 1
ATOM 720 C C . ALA A 1 96 ? -22.352 -24.462 25.691 1.00 92.00 96 ALA A C 1
ATOM 722 O O . ALA A 1 96 ? -23.414 -24.930 26.106 1.00 92.00 96 ALA A O 1
ATOM 723 N N . LEU A 1 97 ? -21.669 -23.538 26.374 1.00 94.44 97 LEU A N 1
ATOM 724 C CA . LEU A 1 97 ? -22.092 -22.999 27.671 1.00 94.44 97 LEU A CA 1
ATOM 725 C C . LEU A 1 97 ? -23.405 -22.212 27.562 1.00 94.44 97 LEU A C 1
ATOM 727 O O . LEU A 1 97 ? -24.324 -22.431 28.351 1.00 94.44 97 LEU A O 1
ATOM 731 N N . VAL A 1 98 ? -23.532 -21.358 26.543 1.00 91.69 98 VAL A N 1
ATOM 732 C CA . VAL A 1 98 ? -24.769 -20.611 26.275 1.00 91.69 98 VAL A CA 1
ATOM 733 C C . VAL A 1 98 ? -25.929 -21.563 25.960 1.00 91.69 98 VAL A C 1
ATOM 735 O O . VAL A 1 98 ? -26.995 -21.467 26.567 1.00 91.69 98 VAL A O 1
ATOM 738 N N . LYS A 1 99 ? -25.725 -22.523 25.049 1.00 89.94 99 LYS A N 1
ATOM 739 C CA . LYS A 1 99 ? -26.768 -23.458 24.595 1.00 89.94 99 LYS A CA 1
ATOM 740 C C . LYS A 1 99 ? -27.213 -24.435 25.684 1.00 89.94 99 LYS A C 1
ATOM 742 O O . LYS A 1 99 ? -28.388 -24.786 25.732 1.00 89.94 99 LYS A O 1
ATOM 747 N N . SER A 1 100 ? -26.294 -24.879 26.539 1.00 92.19 100 SER A N 1
ATOM 748 C CA . SER A 1 100 ? -26.598 -25.778 27.663 1.00 92.19 100 SER A CA 1
ATOM 749 C C . SER A 1 100 ? -27.220 -25.063 28.861 1.00 92.19 100 SER A C 1
ATOM 751 O O . SER A 1 100 ? -27.586 -25.726 29.828 1.00 92.19 100 SER A O 1
ATOM 753 N N . ASN A 1 101 ? -27.364 -23.732 28.802 1.00 89.88 101 ASN A N 1
ATOM 754 C CA . ASN A 1 101 ? -27.817 -22.915 29.920 1.00 89.88 101 ASN A CA 1
ATOM 755 C C . ASN A 1 101 ? -26.983 -23.181 31.190 1.00 89.88 101 ASN A C 1
ATOM 757 O O . ASN A 1 101 ? -27.528 -23.390 32.275 1.00 89.88 101 ASN A O 1
ATOM 761 N N . SER A 1 102 ? -25.657 -23.206 31.016 1.00 94.25 102 SER A N 1
ATOM 762 C CA . SER A 1 102 ? -24.685 -23.573 32.048 1.00 94.25 102 SER A CA 1
ATOM 763 C C . SER A 1 102 ? -24.737 -22.659 33.273 1.00 94.25 102 SER A C 1
ATOM 765 O O . SER A 1 102 ? -25.278 -21.552 33.230 1.00 94.25 102 SER A O 1
ATOM 767 N N . GLU A 1 103 ? -24.107 -23.081 34.370 1.00 94.00 103 GLU A N 1
ATOM 768 C CA . GLU A 1 103 ? -24.001 -22.259 35.581 1.00 94.00 103 GLU A CA 1
ATOM 769 C C . GLU A 1 103 ? -23.310 -20.907 35.335 1.00 94.00 103 GLU A C 1
ATOM 771 O O . GLU A 1 103 ? -23.698 -19.904 35.933 1.00 94.00 103 GLU A O 1
ATOM 776 N N . VAL A 1 104 ? -22.371 -20.859 34.382 1.00 94.38 104 VAL A N 1
ATOM 777 C CA . VAL A 1 104 ? -21.703 -19.631 33.924 1.00 94.38 104 VAL A CA 1
ATOM 778 C C . VAL A 1 104 ? -22.712 -18.661 33.304 1.00 94.38 104 VAL A C 1
ATOM 780 O O . VAL A 1 104 ? -22.672 -17.469 33.586 1.00 94.38 104 VAL A O 1
ATOM 783 N N . LEU A 1 105 ? -23.665 -19.150 32.502 1.00 95.19 105 LEU A N 1
ATOM 784 C CA . LEU A 1 105 ? -24.746 -18.304 31.987 1.00 95.19 105 LEU A CA 1
ATOM 785 C C . LEU A 1 105 ? -25.745 -17.930 33.095 1.00 95.19 105 LEU A C 1
ATOM 787 O O . LEU A 1 105 ? -26.256 -16.812 33.108 1.00 95.19 105 LEU A O 1
ATOM 791 N N . GLN A 1 106 ? -26.034 -18.846 34.024 1.00 95.38 106 GLN A N 1
ATOM 792 C CA . GLN A 1 106 ? -26.989 -18.611 35.112 1.00 95.38 106 GLN A CA 1
ATOM 793 C C . GLN A 1 106 ? -26.548 -17.480 36.044 1.00 95.38 106 GLN A C 1
ATOM 795 O O . GLN A 1 106 ? -27.363 -16.613 36.341 1.00 95.38 106 GLN A O 1
ATOM 800 N N . ILE A 1 107 ? -25.274 -17.425 36.448 1.00 96.25 107 ILE A N 1
ATOM 801 C CA . ILE A 1 107 ? -24.783 -16.317 37.286 1.00 96.25 107 ILE A CA 1
ATOM 802 C C . ILE A 1 107 ? -24.875 -14.964 36.568 1.00 96.25 107 ILE A C 1
ATOM 804 O O . ILE A 1 107 ? -25.248 -13.975 37.192 1.00 96.25 107 ILE A O 1
ATOM 808 N N . VAL A 1 108 ? -24.636 -14.919 35.250 1.00 96.00 108 VAL A N 1
ATOM 809 C CA . VAL A 1 108 ? -24.834 -13.700 34.446 1.00 96.00 108 VAL A CA 1
ATOM 810 C C . VAL A 1 108 ? -26.312 -13.293 34.435 1.00 96.00 108 VAL A C 1
ATOM 812 O O . VAL A 1 108 ? -26.625 -12.125 34.665 1.00 96.00 108 VAL A O 1
ATOM 815 N N . LYS A 1 109 ? -27.232 -14.244 34.209 1.00 94.12 109 LYS A N 1
ATOM 816 C CA . LYS A 1 109 ? -28.686 -13.992 34.238 1.00 94.12 109 LYS A CA 1
ATOM 817 C C . LYS A 1 109 ? -29.149 -13.479 35.600 1.00 94.12 109 LYS A C 1
ATOM 819 O O . LYS A 1 109 ? -29.939 -12.539 35.652 1.00 94.12 109 LYS A O 1
ATOM 824 N N . ASP A 1 110 ? -28.664 -14.076 36.681 1.00 94.12 110 ASP A N 1
ATOM 825 C CA . ASP A 1 110 ? -29.044 -13.696 38.040 1.00 94.12 110 ASP A CA 1
ATOM 826 C C . ASP A 1 110 ? -28.512 -12.309 38.402 1.00 94.12 110 ASP A C 1
ATOM 828 O O . ASP A 1 110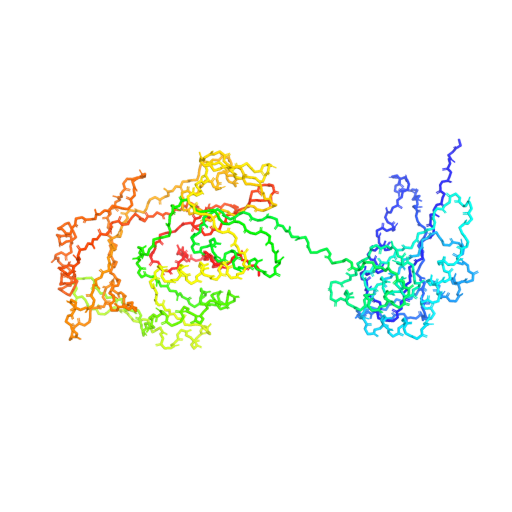 ? -29.261 -11.496 38.941 1.00 94.12 110 ASP A O 1
ATOM 832 N N . PHE A 1 111 ? -27.268 -11.995 38.025 1.00 93.38 111 PHE A N 1
ATOM 833 C CA . PHE A 1 111 ? -26.661 -10.687 38.290 1.00 93.38 111 PHE A CA 1
ATOM 834 C C . PHE A 1 111 ? -27.439 -9.563 37.596 1.00 93.38 111 PHE A C 1
ATOM 836 O O . PHE A 1 111 ? -27.702 -8.519 38.191 1.00 93.38 111 PHE A O 1
ATOM 843 N N . VAL A 1 112 ? -27.884 -9.808 36.359 1.00 89.00 112 VAL A N 1
ATOM 844 C CA . VAL A 1 112 ? -28.730 -8.880 35.589 1.00 89.00 112 VAL A CA 1
ATOM 845 C C . VAL A 1 112 ? -30.115 -8.693 36.221 1.00 89.00 112 VAL A C 1
ATOM 847 O O . VAL A 1 112 ? -30.681 -7.605 36.141 1.00 89.00 112 VAL A O 1
ATOM 850 N N . ARG A 1 113 ? -30.677 -9.734 36.847 1.00 88.94 113 ARG A N 1
ATOM 851 C CA . ARG A 1 113 ? -32.022 -9.707 37.453 1.00 88.94 113 ARG A CA 1
ATOM 852 C C . ARG A 1 113 ? -32.071 -9.081 38.839 1.00 88.94 113 ARG A C 1
ATOM 854 O O . ARG A 1 113 ? -33.166 -8.769 39.305 1.00 88.94 113 ARG A O 1
ATOM 861 N N . LEU A 1 114 ? -30.928 -8.920 39.499 1.00 87.00 114 LEU A N 1
ATOM 862 C CA . LEU A 1 114 ? -30.869 -8.275 40.804 1.00 87.00 114 LEU A CA 1
ATOM 863 C C . LEU A 1 114 ? -31.512 -6.868 40.726 1.00 87.00 114 LEU A C 1
ATOM 865 O O . LEU A 1 114 ? -31.240 -6.117 39.777 1.00 87.00 114 LEU A O 1
ATOM 869 N N . PRO A 1 115 ? -32.364 -6.492 41.696 1.00 78.06 115 PRO A N 1
ATOM 870 C CA . PRO A 1 115 ? -33.107 -5.238 41.664 1.00 78.06 115 PRO A CA 1
ATOM 871 C C . PRO A 1 115 ? -32.166 -4.036 41.658 1.00 78.06 115 PRO A C 1
ATOM 873 O O . PRO A 1 115 ? -31.168 -4.000 42.375 1.00 78.06 115 PRO A O 1
ATOM 876 N N . CYS A 1 116 ? -32.480 -3.037 40.829 1.00 64.06 116 CYS A N 1
ATOM 877 C CA . CYS A 1 116 ? -31.817 -1.737 40.878 1.00 64.06 116 CYS A CA 1
ATOM 878 C C . CYS A 1 116 ? -32.368 -0.974 42.077 1.00 64.06 116 CYS A C 1
ATOM 880 O O . CYS A 1 116 ? -33.230 -0.115 41.931 1.00 64.06 116 CYS A O 1
ATOM 882 N N . GLU A 1 117 ? -31.953 -1.368 43.280 1.00 58.41 117 GLU A N 1
ATOM 883 C CA . GLU A 1 117 ? -32.200 -0.543 44.456 1.00 58.41 117 GLU A CA 1
ATOM 884 C C . GLU A 1 117 ? -31.499 0.809 44.278 1.00 58.41 117 GLU A C 1
ATOM 886 O O . GLU A 1 117 ? -30.515 0.907 43.538 1.00 58.41 117 GLU A O 1
ATOM 891 N N . ASP A 1 118 ? -31.983 1.830 44.992 1.00 52.41 118 ASP A N 1
ATOM 892 C CA . ASP A 1 118 ? -31.402 3.179 45.160 1.00 52.41 118 ASP A CA 1
ATOM 893 C C . ASP A 1 118 ? -30.033 3.132 45.897 1.00 52.41 118 ASP A C 1
ATOM 895 O O . ASP A 1 118 ? -29.687 3.933 46.770 1.00 52.41 118 ASP A O 1
ATOM 899 N N . SER A 1 119 ? -29.242 2.112 45.577 1.00 54.84 119 SER A N 1
ATOM 900 C CA . SER A 1 119 ? -27.890 1.862 46.013 1.00 54.84 119 SER A CA 1
ATOM 901 C C . SER A 1 119 ? -27.015 3.017 45.546 1.00 54.84 119 SER A C 1
ATOM 903 O O . SER A 1 119 ? -26.901 3.317 44.358 1.00 54.84 119 SER A O 1
ATOM 905 N N . LYS A 1 120 ? -26.300 3.627 46.493 1.00 58.53 120 LYS A N 1
ATOM 906 C CA . LYS A 1 1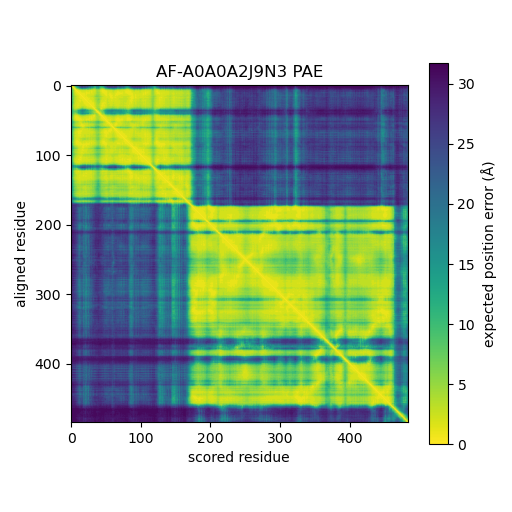20 ? -25.250 4.623 46.224 1.00 58.53 120 LYS A CA 1
ATOM 907 C C . LYS A 1 120 ? -24.096 4.076 45.355 1.00 58.53 120 LYS A C 1
ATOM 909 O O . LYS A 1 120 ? -23.160 4.826 45.083 1.00 58.53 120 LYS A O 1
ATOM 914 N N . ARG A 1 121 ? -24.121 2.794 44.962 1.00 70.50 121 ARG A N 1
ATOM 915 C CA . ARG A 1 121 ? -23.118 2.122 44.127 1.00 70.50 121 ARG A CA 1
ATOM 916 C C . ARG A 1 121 ? -23.744 1.611 42.816 1.00 70.50 121 ARG A C 1
ATOM 918 O O . ARG A 1 121 ? -24.693 0.824 42.870 1.00 70.50 121 ARG A O 1
ATOM 925 N N . PRO A 1 122 ? -23.233 2.029 41.644 1.00 71.62 122 PRO A N 1
ATOM 926 C CA . PRO A 1 122 ? -23.704 1.530 40.357 1.00 71.62 122 PRO A CA 1
ATOM 927 C C . PRO A 1 122 ? -23.272 0.074 40.146 1.00 71.62 122 PRO A C 1
ATOM 929 O O . PRO A 1 122 ? -22.100 -0.255 40.323 1.00 71.62 122 PRO A O 1
ATOM 932 N N . ARG A 1 123 ? -24.201 -0.781 39.707 1.00 87.31 123 ARG A N 1
ATOM 933 C CA . ARG A 1 123 ? -23.893 -2.161 39.307 1.00 87.31 123 ARG A CA 1
ATOM 934 C C . ARG A 1 123 ? -23.480 -2.202 37.844 1.00 87.31 123 ARG A C 1
ATOM 936 O O . ARG A 1 123 ? -24.196 -1.694 36.983 1.00 87.31 123 ARG A O 1
ATOM 943 N N . THR A 1 124 ? -22.326 -2.800 37.571 1.00 91.31 124 THR A N 1
ATOM 944 C CA . THR A 1 124 ? -21.725 -2.818 36.232 1.00 91.31 124 THR A CA 1
ATOM 945 C C . THR A 1 124 ? -21.481 -4.247 35.777 1.00 91.31 124 THR A C 1
ATOM 947 O O . THR A 1 124 ? -20.955 -5.069 36.519 1.00 91.31 124 THR A O 1
ATOM 950 N N . ILE A 1 125 ? -21.813 -4.543 34.526 1.00 93.88 125 ILE A N 1
ATOM 951 C CA . ILE A 1 125 ? -21.403 -5.783 33.874 1.00 93.88 125 ILE A CA 1
ATOM 952 C C . ILE A 1 125 ? -20.513 -5.449 32.683 1.00 93.88 125 ILE A C 1
ATOM 954 O O . ILE A 1 125 ? -20.837 -4.581 31.872 1.00 93.88 125 ILE A O 1
ATOM 958 N N . LEU A 1 126 ? -19.373 -6.124 32.604 1.00 94.12 126 LEU A N 1
ATOM 959 C CA . LEU A 1 126 ? -18.384 -5.958 31.549 1.00 94.12 126 LEU A CA 1
ATOM 960 C C . LEU A 1 126 ? -18.233 -7.287 30.821 1.00 94.12 126 LEU A C 1
ATOM 962 O O . LEU A 1 126 ? -17.964 -8.301 31.453 1.00 94.12 126 LEU A O 1
ATOM 966 N N . SER A 1 127 ? -18.353 -7.285 29.497 1.00 95.12 127 SER A N 1
ATOM 967 C CA . SER A 1 127 ? -17.993 -8.444 28.679 1.00 95.12 127 SER A CA 1
ATOM 968 C C . SER A 1 127 ? -16.753 -8.169 27.850 1.00 95.12 127 SER A C 1
ATOM 970 O O . SER A 1 127 ? -16.608 -7.068 27.317 1.00 95.12 127 SER A O 1
ATOM 972 N N . ILE A 1 128 ? -15.909 -9.179 27.668 1.00 95.62 128 ILE A N 1
ATOM 973 C CA . ILE A 1 128 ? -14.679 -9.074 26.876 1.00 95.62 128 ILE A CA 1
ATOM 974 C C . ILE A 1 128 ? -14.704 -10.130 25.780 1.00 95.62 128 ILE A C 1
ATOM 976 O O . ILE A 1 128 ? -15.150 -11.250 26.013 1.00 95.62 128 ILE A O 1
ATOM 980 N N . CYS A 1 129 ? -14.244 -9.767 24.578 1.00 94.06 129 CYS A N 1
ATOM 981 C CA . CYS A 1 129 ? -14.158 -10.681 23.437 1.00 94.06 129 CYS A CA 1
ATOM 982 C C . CYS A 1 129 ? -15.505 -11.396 23.179 1.00 94.06 129 CYS A C 1
ATOM 984 O O . CYS A 1 129 ? -16.540 -10.741 23.006 1.00 94.06 129 CYS A O 1
ATOM 986 N N . THR A 1 130 ? -15.516 -12.731 23.146 1.00 95.50 130 THR A N 1
ATOM 987 C CA . THR A 1 130 ? -16.715 -13.566 22.982 1.00 95.50 130 THR A CA 1
ATOM 988 C C . THR A 1 130 ? -17.610 -13.609 24.220 1.00 95.50 130 THR A C 1
ATOM 990 O O . THR A 1 130 ? -18.747 -14.061 24.102 1.00 95.50 130 THR A O 1
ATOM 993 N N . GLY A 1 131 ? -17.205 -13.034 25.355 1.00 95.50 131 GLY A N 1
ATOM 994 C CA . GLY A 1 131 ? -18.049 -12.866 26.542 1.00 95.50 131 GLY A CA 1
ATOM 995 C C . GLY A 1 131 ? -19.367 -12.129 26.259 1.00 95.50 131 GLY A C 1
ATOM 996 O O . GLY A 1 131 ? -20.382 -12.382 26.909 1.00 95.50 131 GLY A O 1
ATOM 997 N N . ALA A 1 132 ? -19.399 -11.287 25.217 1.00 94.88 132 ALA A N 1
ATOM 998 C CA . ALA A 1 132 ? -20.611 -10.610 24.746 1.00 94.88 132 ALA A CA 1
ATOM 999 C C . ALA A 1 132 ? -21.743 -11.584 24.352 1.00 94.88 132 ALA A C 1
ATOM 1001 O O . ALA A 1 132 ? -22.914 -11.220 24.423 1.00 94.88 132 ALA A O 1
ATOM 1002 N N . HIS A 1 133 ? -21.421 -12.835 23.995 1.00 94.75 133 HIS A N 1
ATOM 1003 C CA . HIS A 1 133 ? -22.413 -13.862 23.660 1.00 94.75 133 HIS A CA 1
ATOM 1004 C C . HIS A 1 133 ? -23.258 -14.254 24.879 1.00 94.75 133 HIS A C 1
ATOM 1006 O O . HIS A 1 133 ? -24.453 -14.498 24.726 1.00 94.75 133 HIS A O 1
ATOM 1012 N N . PHE A 1 134 ? -22.682 -14.257 26.090 1.00 95.19 134 PHE A N 1
ATOM 1013 C CA . PHE A 1 134 ? -23.449 -14.482 27.320 1.00 95.19 134 PHE A CA 1
ATOM 1014 C C . PHE A 1 134 ? -24.434 -13.337 27.567 1.00 95.19 134 PHE A C 1
ATOM 1016 O O . PHE A 1 134 ? -25.598 -13.588 27.858 1.00 95.19 134 PHE A O 1
ATOM 1023 N N . LEU A 1 135 ? -24.001 -12.084 27.391 1.00 94.50 135 LEU A N 1
ATOM 1024 C CA . LEU A 1 135 ? -24.868 -10.911 27.558 1.00 94.50 135 LEU A CA 1
ATOM 1025 C C . LEU A 1 135 ? -25.990 -10.889 26.512 1.00 94.50 135 LEU A C 1
ATOM 1027 O O . LEU A 1 135 ? -27.140 -10.614 26.858 1.00 94.50 135 LEU A O 1
ATOM 1031 N N . GLY A 1 136 ? -25.676 -11.233 25.258 1.00 92.38 136 GLY A N 1
ATOM 1032 C CA . GLY A 1 136 ? -26.667 -11.409 24.197 1.00 92.38 136 GLY A CA 1
ATOM 1033 C C . GLY A 1 136 ? -27.697 -12.482 24.549 1.00 92.38 136 GLY A C 1
ATOM 1034 O O . GLY A 1 136 ? -28.893 -12.232 24.450 1.00 92.38 136 GLY A O 1
ATOM 1035 N N . ALA A 1 137 ? -27.248 -13.633 25.057 1.00 91.44 137 ALA A N 1
ATOM 1036 C CA . ALA A 1 137 ? -28.112 -14.743 25.473 1.00 91.44 137 ALA A CA 1
ATOM 1037 C C . ALA A 1 137 ? -28.955 -14.455 26.729 1.00 91.44 137 ALA A C 1
ATOM 1039 O O . ALA A 1 137 ? -29.879 -15.202 27.049 1.00 91.44 137 ALA A O 1
ATOM 1040 N N . CYS A 1 138 ? -28.625 -13.398 27.470 1.00 90.44 138 CYS A N 1
ATOM 1041 C CA . CYS A 1 138 ? -29.430 -12.888 28.577 1.00 90.44 138 CYS A CA 1
ATOM 1042 C C . CYS A 1 138 ? -30.443 -11.822 28.130 1.00 90.44 138 CYS A C 1
ATOM 1044 O O . CYS A 1 138 ? -31.159 -11.292 28.977 1.00 90.44 138 CYS A O 1
ATOM 1046 N N . GLY A 1 139 ? -30.459 -11.451 26.844 1.00 89.44 139 GLY A N 1
ATOM 1047 C CA . GLY A 1 139 ? -31.258 -10.343 26.318 1.00 89.44 139 GLY A CA 1
ATOM 1048 C C . GLY A 1 139 ? -30.765 -8.958 26.751 1.00 89.44 139 GLY A C 1
ATOM 1049 O O . GLY A 1 139 ? -31.396 -7.956 26.421 1.00 89.44 139 GLY A O 1
ATOM 1050 N N . LEU A 1 140 ? -29.627 -8.869 27.453 1.00 90.12 140 LEU A N 1
ATOM 1051 C CA . LEU A 1 140 ? -29.122 -7.614 28.020 1.00 90.12 140 LEU A CA 1
ATOM 1052 C C . LEU A 1 140 ? -28.730 -6.602 26.935 1.00 90.12 140 LEU A C 1
ATOM 1054 O O . LEU A 1 140 ? -28.774 -5.396 27.151 1.00 90.12 140 LEU A O 1
ATOM 1058 N N . LEU A 1 141 ? -28.355 -7.094 25.755 1.00 91.56 141 LEU A N 1
ATOM 1059 C CA . LEU A 1 141 ? -27.968 -6.254 24.625 1.00 91.56 141 LEU A CA 1
ATOM 1060 C C . LEU A 1 141 ? -29.175 -5.738 23.822 1.00 91.56 141 LEU A C 1
ATOM 1062 O O . LEU A 1 141 ? -28.990 -5.037 22.826 1.00 91.56 141 LEU A O 1
ATOM 1066 N N . SER A 1 142 ? -30.408 -6.115 24.175 1.00 91.00 142 SER A N 1
ATOM 1067 C CA . SER A 1 142 ? -31.603 -5.714 23.426 1.00 91.00 142 SER A CA 1
ATOM 1068 C C . SER A 1 142 ? -31.797 -4.195 23.477 1.00 91.00 142 SER A C 1
ATOM 1070 O O . SER A 1 142 ? -31.783 -3.592 24.547 1.00 91.00 142 SER A O 1
ATOM 1072 N N . GLY A 1 143 ? -31.967 -3.564 22.313 1.00 86.75 143 GLY A N 1
ATOM 1073 C CA . GLY A 1 143 ? -32.074 -2.110 22.174 1.00 86.75 143 GLY A CA 1
ATOM 1074 C C . GLY A 1 143 ? -30.737 -1.362 22.196 1.00 86.75 143 GLY A C 1
ATOM 1075 O O . GLY A 1 143 ? -30.740 -0.138 22.087 1.00 86.75 143 GLY A O 1
ATOM 1076 N N . LEU A 1 144 ? -29.608 -2.069 22.314 1.00 89.19 144 LEU A N 1
ATOM 1077 C CA . LEU A 1 144 ? -28.262 -1.497 22.308 1.00 89.19 144 LEU A CA 1
ATOM 1078 C C . LEU A 1 144 ? -27.500 -1.877 21.031 1.00 89.19 144 LEU A C 1
ATOM 1080 O O . LEU A 1 144 ? -27.822 -2.861 20.357 1.00 89.19 144 LEU A O 1
ATOM 1084 N N . SER A 1 145 ? -26.447 -1.117 20.733 1.00 89.75 145 SER A N 1
ATOM 1085 C CA . SER A 1 145 ? -25.420 -1.528 19.774 1.00 89.75 145 SER A CA 1
ATOM 1086 C C . SER A 1 145 ? -24.326 -2.313 20.509 1.00 89.75 145 SER A C 1
ATOM 1088 O O . SER A 1 145 ? -23.876 -1.901 21.579 1.00 89.75 145 SER A O 1
ATOM 1090 N N . ALA A 1 146 ? -23.885 -3.440 19.951 1.00 90.75 146 ALA A N 1
ATOM 1091 C CA . ALA A 1 146 ? -22.901 -4.324 20.579 1.00 90.75 146 ALA A CA 1
ATOM 1092 C C . ALA A 1 146 ? -21.851 -4.831 19.584 1.00 90.75 146 ALA A C 1
ATOM 1094 O O . ALA A 1 146 ? -22.100 -4.913 18.385 1.00 90.75 146 ALA A O 1
ATOM 1095 N N . THR A 1 147 ? -20.676 -5.210 20.083 1.00 90.69 147 THR A N 1
ATOM 1096 C CA . THR A 1 147 ? -19.607 -5.832 19.290 1.00 90.69 147 THR A CA 1
ATOM 1097 C C . THR A 1 147 ? -18.993 -7.007 20.049 1.00 90.69 147 THR A C 1
ATOM 1099 O O . THR A 1 147 ? -19.239 -7.199 21.238 1.00 90.69 147 THR A O 1
ATOM 1102 N N . THR A 1 148 ? -18.197 -7.808 19.352 1.00 91.94 148 THR A N 1
ATOM 1103 C CA . THR A 1 148 ? -17.429 -8.925 19.906 1.00 91.94 148 THR A CA 1
ATOM 1104 C C . THR A 1 148 ? -16.152 -9.106 19.083 1.00 91.94 148 THR A C 1
ATOM 1106 O O . THR A 1 148 ? -15.802 -8.262 18.252 1.00 91.94 148 THR A O 1
ATOM 1109 N N . HIS A 1 149 ? -15.428 -10.198 19.298 1.00 86.94 149 HIS A N 1
ATOM 1110 C CA . HIS A 1 149 ? -14.289 -10.555 18.471 1.00 86.94 149 HIS A CA 1
ATOM 1111 C C . HIS A 1 149 ? -14.688 -10.619 16.989 1.00 86.94 149 HIS A C 1
ATOM 1113 O O . HIS A 1 149 ? -15.705 -11.203 16.621 1.00 86.94 149 HIS A O 1
ATOM 1119 N N . HIS A 1 150 ? -13.870 -10.021 16.123 1.00 81.56 150 HIS A N 1
ATOM 1120 C CA . HIS A 1 150 ? -14.212 -9.753 14.723 1.00 81.56 150 HIS A CA 1
ATOM 1121 C C . HIS A 1 150 ? -14.586 -10.990 13.886 1.00 81.56 150 HIS A C 1
ATOM 1123 O O . HIS A 1 150 ? -15.281 -10.839 12.883 1.00 81.56 150 HIS A O 1
ATOM 1129 N N . LEU A 1 151 ? -14.131 -12.183 14.281 1.00 81.31 151 LEU A N 1
ATOM 1130 C CA . LEU A 1 151 ? -14.469 -13.453 13.625 1.00 81.31 151 LEU A CA 1
ATOM 1131 C C . LEU A 1 151 ? -15.843 -14.017 14.026 1.00 81.31 151 LEU A C 1
ATOM 1133 O O . LEU A 1 151 ? -16.324 -14.916 13.350 1.00 81.31 151 LEU A O 1
ATOM 1137 N N . PHE A 1 152 ? -16.471 -13.507 15.091 1.00 87.00 152 PHE A N 1
ATOM 1138 C CA . PHE A 1 152 ? -17.667 -14.103 15.715 1.00 87.00 152 PHE A CA 1
ATOM 1139 C C . PHE A 1 152 ? -18.845 -13.123 15.797 1.00 87.00 152 PHE A C 1
ATOM 1141 O O . PHE A 1 152 ? -19.755 -13.267 16.607 1.00 87.00 152 PHE A O 1
ATOM 1148 N N . LEU A 1 153 ? -18.838 -12.094 14.947 1.00 88.06 153 LEU A N 1
ATOM 1149 C CA . LEU A 1 153 ? -19.936 -11.129 14.869 1.00 88.06 153 LEU A CA 1
ATOM 1150 C C . LEU A 1 153 ? -21.244 -11.783 14.405 1.00 88.06 153 LEU A C 1
ATOM 1152 O O . LEU A 1 153 ? -22.307 -11.398 14.881 1.00 88.06 153 LEU A O 1
ATOM 1156 N N . ASP A 1 154 ? -21.177 -12.770 13.507 1.00 88.56 154 ASP A N 1
ATOM 1157 C CA . ASP A 1 154 ? -22.363 -13.476 13.005 1.00 88.56 154 ASP A CA 1
ATOM 1158 C C . ASP A 1 154 ? -22.984 -14.392 14.067 1.00 88.56 154 ASP A C 1
ATOM 1160 O O . ASP A 1 154 ? -24.207 -14.446 14.196 1.00 88.56 154 ASP A O 1
ATOM 1164 N N . ASP A 1 155 ? -22.157 -15.034 14.896 1.00 87.81 155 ASP A N 1
ATOM 1165 C CA . ASP A 1 155 ? -22.632 -15.830 16.030 1.00 87.81 155 ASP A CA 1
ATOM 1166 C C . ASP A 1 155 ? -23.359 -14.951 17.056 1.00 87.81 155 ASP A C 1
ATOM 1168 O O . ASP A 1 155 ? -24.457 -15.291 17.509 1.00 87.81 155 ASP A O 1
ATOM 1172 N N . LEU A 1 156 ? -22.794 -13.780 17.376 1.00 90.62 156 LEU A N 1
ATOM 1173 C CA . LEU A 1 156 ? -23.449 -12.811 18.253 1.00 90.62 156 LEU A CA 1
ATOM 1174 C C . LEU A 1 156 ? -24.772 -12.312 17.651 1.00 90.62 156 LEU A C 1
ATOM 1176 O O . LEU A 1 156 ? -25.758 -12.224 18.381 1.00 90.62 156 LEU A O 1
ATOM 1180 N N . ARG A 1 157 ? -24.832 -12.042 16.336 1.00 90.56 157 ARG A N 1
ATOM 1181 C CA . ARG A 1 157 ? -26.090 -11.683 15.644 1.00 90.56 157 ARG A CA 1
ATOM 1182 C C . ARG A 1 157 ? -27.150 -12.757 15.836 1.00 90.56 157 ARG A C 1
ATOM 1184 O O . ARG A 1 157 ? -28.242 -12.443 16.297 1.00 90.56 157 ARG A O 1
ATOM 1191 N N . ALA A 1 158 ? -26.806 -14.017 15.578 1.00 88.69 158 ALA A N 1
ATOM 1192 C CA . ALA A 1 158 ? -27.736 -15.138 15.697 1.00 88.69 158 ALA A CA 1
ATOM 1193 C C . ALA A 1 158 ? -28.221 -15.379 17.140 1.00 88.69 158 ALA A C 1
ATOM 1195 O O . ALA A 1 158 ? -29.309 -15.918 17.361 1.00 88.69 158 ALA A O 1
ATOM 1196 N N . ILE A 1 159 ? -27.417 -15.043 18.153 1.00 87.94 159 ILE A N 1
ATOM 1197 C CA . ILE A 1 159 ? -27.863 -15.053 19.554 1.00 87.94 159 ILE A CA 1
ATOM 1198 C C . ILE A 1 159 ? -28.822 -13.891 19.809 1.00 87.94 159 ILE A C 1
ATOM 1200 O O . ILE A 1 159 ? -29.923 -14.117 20.305 1.00 87.94 159 ILE A O 1
ATOM 1204 N N . CYS A 1 160 ? -28.436 -12.670 19.445 1.00 89.38 160 CYS A N 1
ATOM 1205 C CA . CYS A 1 160 ? -29.237 -11.490 19.740 1.00 89.38 160 CYS A CA 1
ATOM 1206 C C . CYS A 1 160 ? -30.576 -11.465 18.990 1.00 89.38 160 CYS A C 1
ATOM 1208 O O . CYS A 1 160 ? -31.558 -11.016 19.568 1.00 89.38 160 CYS A O 1
ATOM 1210 N N . GLU A 1 161 ? -30.656 -11.999 17.765 1.00 86.06 161 GLU A N 1
ATOM 1211 C CA . GLU A 1 161 ? -31.913 -12.138 17.007 1.00 86.06 161 GLU A CA 1
ATOM 1212 C C . GLU A 1 161 ? -32.972 -12.973 17.744 1.00 86.06 161 GLU A C 1
ATOM 1214 O O . GLU A 1 161 ? -34.169 -12.751 17.561 1.00 86.06 161 GLU A O 1
ATOM 1219 N N . ARG A 1 162 ? -32.547 -13.925 18.586 1.00 80.88 162 ARG A N 1
ATOM 1220 C CA . ARG A 1 162 ? -33.455 -14.766 19.381 1.00 80.88 162 ARG A CA 1
ATOM 1221 C C . ARG A 1 162 ? -33.981 -14.061 20.629 1.00 80.88 162 ARG A C 1
ATOM 1223 O O . ARG A 1 162 ? -35.092 -14.355 21.055 1.00 80.88 162 ARG A O 1
ATOM 1230 N N . GLU A 1 163 ? -33.197 -13.149 21.197 1.00 78.19 163 GLU A N 1
ATOM 1231 C CA . GLU A 1 163 ? -33.445 -12.558 22.520 1.00 78.19 163 GLU A CA 1
ATOM 1232 C C . GLU A 1 163 ? -33.894 -11.082 22.460 1.00 78.19 163 GLU A C 1
ATOM 1234 O O . GLU A 1 163 ? -34.372 -10.539 23.457 1.00 78.19 163 GLU A O 1
ATOM 1239 N N . GLY A 1 164 ? -33.774 -10.399 21.313 1.00 75.94 164 GLY A N 1
ATOM 1240 C CA . GLY A 1 164 ? -34.167 -8.993 21.197 1.00 75.94 164 GLY A CA 1
ATOM 1241 C C . GLY A 1 164 ? -33.754 -8.283 19.903 1.00 75.94 164 GLY A C 1
ATOM 1242 O O . GLY A 1 164 ? -33.438 -8.896 18.889 1.00 75.94 164 GLY A O 1
ATOM 1243 N N . ARG A 1 165 ? -33.779 -6.943 19.927 1.00 77.31 165 ARG A N 1
ATOM 1244 C CA . ARG A 1 165 ? -33.319 -6.090 18.813 1.00 77.31 165 ARG A CA 1
ATOM 1245 C C . ARG A 1 165 ? -31.969 -5.469 19.162 1.00 77.31 165 ARG A C 1
ATOM 1247 O O . ARG A 1 165 ? -31.922 -4.322 19.592 1.00 77.31 165 ARG A O 1
ATOM 1254 N N . THR A 1 166 ? -30.885 -6.223 19.028 1.00 86.69 166 THR A N 1
ATOM 1255 C CA . THR A 1 166 ? -29.517 -5.695 19.189 1.00 86.69 166 THR A CA 1
ATOM 1256 C C . THR A 1 166 ? -28.923 -5.374 17.829 1.00 86.69 166 THR A C 1
ATOM 1258 O O . THR A 1 166 ? -28.944 -6.209 16.924 1.00 86.69 166 THR A O 1
ATOM 1261 N N . GLU A 1 167 ? -28.321 -4.199 17.694 1.00 87.38 167 GLU A N 1
ATOM 1262 C CA . GLU A 1 167 ? -27.516 -3.873 16.522 1.00 87.38 167 GLU A CA 1
ATOM 1263 C C . GLU A 1 167 ? -26.081 -4.383 16.732 1.00 87.38 167 GLU A C 1
ATOM 1265 O O . GLU A 1 167 ? -25.292 -3.787 17.465 1.00 87.38 167 GLU A O 1
ATOM 1270 N N . VAL A 1 168 ? -25.713 -5.503 16.104 1.00 85.81 168 VAL A N 1
ATOM 1271 C CA . VAL A 1 168 ? -24.327 -5.996 16.174 1.00 85.81 168 VAL A CA 1
ATOM 1272 C C . VAL A 1 168 ? -23.452 -5.233 15.181 1.00 85.81 168 VAL A C 1
ATOM 1274 O O . VAL A 1 168 ? -23.432 -5.522 13.974 1.00 85.81 168 VAL A O 1
ATOM 1277 N N . VAL A 1 169 ? -22.721 -4.254 15.710 1.00 82.88 169 VAL A N 1
ATOM 1278 C CA . VAL A 1 169 ? -21.891 -3.324 14.950 1.00 82.88 169 VAL A CA 1
ATOM 1279 C C . VAL A 1 169 ? -20.511 -3.911 14.682 1.00 82.88 169 VAL A C 1
ATOM 1281 O O . VAL A 1 169 ? -19.793 -4.355 15.574 1.00 82.88 169 VAL A O 1
ATOM 1284 N N . GLN A 1 170 ? -20.099 -3.860 13.419 1.00 73.12 170 GLN A N 1
ATOM 1285 C CA . GLN A 1 170 ? -18.717 -4.091 13.029 1.00 73.12 170 GLN A CA 1
ATOM 1286 C C . GLN A 1 170 ? -18.071 -2.732 12.767 1.00 73.12 170 GLN A C 1
ATOM 1288 O O . GLN A 1 170 ? -18.188 -2.192 11.668 1.00 73.12 170 GLN A O 1
ATOM 1293 N N . ALA A 1 171 ? -17.377 -2.173 13.759 1.00 60.16 171 ALA A N 1
ATOM 1294 C CA . ALA A 1 171 ? -16.590 -0.959 13.562 1.00 60.16 171 ALA A CA 1
ATOM 1295 C C . ALA A 1 171 ? -15.348 -1.273 12.707 1.00 60.16 171 ALA A C 1
ATOM 1297 O O . ALA A 1 171 ? -14.241 -1.455 13.207 1.00 60.16 171 ALA A O 1
ATOM 1298 N N . ARG A 1 172 ? -15.524 -1.371 11.388 1.00 58.56 172 ARG A N 1
ATOM 1299 C CA . ARG A 1 172 ? -14.428 -1.241 10.423 1.00 58.56 172 ARG A CA 1
ATOM 1300 C C . ARG A 1 172 ? -14.387 0.224 10.023 1.00 58.56 172 ARG A C 1
ATOM 1302 O O . ARG A 1 172 ? -15.135 0.637 9.143 1.00 58.56 172 ARG A O 1
ATOM 1309 N N . GLY A 1 173 ? -13.563 1.019 10.704 1.00 60.59 173 GLY A N 1
ATOM 1310 C CA . GLY A 1 173 ? -13.368 2.418 10.332 1.00 60.59 173 GLY A CA 1
ATOM 1311 C C . GLY A 1 173 ? -12.960 2.515 8.861 1.00 60.59 173 GLY A C 1
ATOM 1312 O O . GLY A 1 173 ? -11.901 2.022 8.464 1.00 60.59 173 GLY A O 1
ATOM 1313 N N . ARG A 1 174 ? -13.818 3.113 8.032 1.00 77.00 174 ARG A N 1
ATOM 1314 C CA . ARG A 1 174 ? -13.469 3.475 6.660 1.00 77.00 174 ARG A CA 1
ATOM 1315 C C . ARG A 1 174 ? -12.647 4.756 6.731 1.00 77.00 174 ARG A C 1
ATOM 1317 O O . ARG A 1 174 ? -13.219 5.830 6.838 1.00 77.00 174 ARG A O 1
ATOM 1324 N N . PHE A 1 175 ? -11.326 4.633 6.680 1.00 89.06 175 PHE A N 1
ATOM 1325 C CA . PHE A 1 175 ? -10.457 5.801 6.572 1.00 89.06 175 PHE A CA 1
ATOM 1326 C C . PHE A 1 175 ? -10.600 6.472 5.202 1.00 89.06 175 PHE A C 1
ATOM 1328 O O . PHE A 1 175 ? -10.727 5.786 4.178 1.00 89.06 175 PHE A O 1
ATOM 1335 N N . ALA A 1 176 ? -10.553 7.800 5.195 1.00 93.44 176 ALA A N 1
ATOM 1336 C CA . ALA A 1 176 ? -10.285 8.598 4.012 1.00 93.44 176 ALA A CA 1
ATOM 1337 C C . ALA A 1 176 ? -8.771 8.615 3.765 1.00 93.44 176 ALA A C 1
ATOM 1339 O O . ALA A 1 176 ? -7.994 9.030 4.622 1.00 93.44 176 ALA A O 1
ATOM 1340 N N . ILE A 1 177 ? -8.338 8.146 2.600 1.00 95.81 177 ILE A N 1
ATOM 1341 C CA . ILE A 1 177 ? -6.932 8.053 2.212 1.00 95.81 177 ILE A CA 1
ATOM 1342 C C . ILE A 1 177 ? -6.741 8.851 0.931 1.00 95.81 177 ILE A C 1
ATOM 1344 O O . ILE A 1 177 ? -7.417 8.602 -0.070 1.00 95.81 177 ILE A O 1
ATOM 1348 N N . VAL A 1 178 ? -5.789 9.779 0.946 1.00 98.12 178 VAL A N 1
ATOM 1349 C CA . VAL A 1 178 ? -5.386 10.522 -0.250 1.00 98.12 178 VAL A CA 1
ATOM 1350 C C . VAL A 1 178 ? -3.988 10.080 -0.662 1.00 98.12 178 VAL A C 1
ATOM 1352 O O . VAL A 1 178 ? -3.039 10.161 0.116 1.00 98.12 178 VAL A O 1
ATOM 1355 N N . ILE A 1 179 ? -3.865 9.617 -1.902 1.00 98.25 179 ILE A N 1
ATOM 1356 C CA . ILE A 1 179 ? -2.607 9.191 -2.517 1.00 98.25 179 ILE A CA 1
ATOM 1357 C C . ILE A 1 179 ? -2.208 10.255 -3.537 1.00 98.25 179 ILE A C 1
ATOM 1359 O O . ILE A 1 179 ? -2.935 10.508 -4.494 1.00 98.25 179 ILE A O 1
ATOM 1363 N N . VAL A 1 180 ? -1.056 10.887 -3.348 1.00 98.31 180 VAL A N 1
ATOM 1364 C CA . VAL A 1 180 ? -0.552 11.925 -4.253 1.00 98.31 180 VAL A CA 1
ATOM 1365 C C . VAL A 1 180 ? 0.400 11.285 -5.255 1.00 98.31 180 VAL A C 1
ATOM 1367 O O . VAL A 1 180 ? 1.496 10.881 -4.884 1.00 98.31 180 VAL A O 1
ATOM 1370 N N . GLY A 1 181 ? -0.014 11.202 -6.516 1.00 97.38 181 GLY A N 1
ATOM 1371 C CA . GLY A 1 181 ? 0.709 10.602 -7.637 1.00 97.38 181 GLY A CA 1
ATOM 1372 C C . GLY A 1 181 ? 0.096 9.275 -8.091 1.00 97.38 181 GLY A C 1
ATOM 1373 O O . GLY A 1 181 ? 0.087 8.297 -7.346 1.00 97.38 181 GLY A O 1
ATOM 1374 N N . ALA A 1 182 ? -0.337 9.201 -9.353 1.00 96.69 182 ALA A N 1
ATOM 1375 C CA . ALA A 1 182 ? -0.845 7.979 -9.988 1.00 96.69 182 ALA A CA 1
ATOM 1376 C C . ALA A 1 182 ? 0.248 7.257 -10.796 1.00 96.69 182 ALA A C 1
ATOM 1378 O O . ALA A 1 182 ? 0.003 6.668 -11.852 1.00 96.69 182 ALA A O 1
ATOM 1379 N N . GLY A 1 183 ? 1.488 7.297 -10.302 1.00 92.69 183 GLY A N 1
ATOM 1380 C CA . GLY A 1 183 ? 2.564 6.440 -10.787 1.00 92.69 183 GLY A CA 1
ATOM 1381 C C . GLY A 1 183 ? 2.361 4.978 -10.376 1.00 92.69 183 GLY A C 1
ATOM 1382 O O . GLY A 1 183 ? 1.426 4.633 -9.659 1.00 92.69 183 GLY A O 1
ATOM 1383 N N . ILE A 1 184 ? 3.293 4.110 -10.778 1.00 91.94 184 ILE A N 1
ATOM 1384 C CA . ILE A 1 184 ? 3.258 2.674 -10.444 1.00 91.94 184 ILE A CA 1
ATOM 1385 C C . ILE A 1 184 ? 3.085 2.447 -8.930 1.00 91.94 184 ILE A C 1
ATOM 1387 O O . ILE A 1 184 ? 2.245 1.649 -8.534 1.00 91.94 184 ILE A O 1
ATOM 1391 N N . ALA A 1 185 ? 3.834 3.179 -8.095 1.00 92.00 185 ALA A N 1
ATOM 1392 C CA . ALA A 1 185 ? 3.773 3.049 -6.638 1.00 92.00 185 ALA A CA 1
ATOM 1393 C C . ALA A 1 185 ? 2.409 3.467 -6.059 1.00 92.00 185 ALA A C 1
ATOM 1395 O O . ALA A 1 185 ? 1.844 2.744 -5.244 1.00 92.00 185 ALA A O 1
ATOM 1396 N N . GLY A 1 186 ? 1.861 4.605 -6.498 1.00 95.19 186 GLY A N 1
ATOM 1397 C CA . GLY A 1 186 ? 0.575 5.107 -6.005 1.00 95.19 186 GLY A CA 1
ATOM 1398 C C . GLY A 1 186 ? -0.603 4.223 -6.414 1.00 95.19 186 GLY A C 1
ATOM 1399 O O . GLY A 1 186 ? -1.470 3.929 -5.594 1.00 95.19 186 GLY A O 1
ATOM 1400 N N . LEU A 1 187 ? -0.595 3.711 -7.649 1.00 95.94 187 LEU A N 1
ATOM 1401 C CA . LEU A 1 187 ? -1.606 2.755 -8.107 1.00 95.94 187 LEU A CA 1
ATOM 1402 C C . LEU A 1 187 ? -1.491 1.415 -7.369 1.00 95.94 187 LEU A C 1
ATOM 1404 O O . LEU A 1 187 ? -2.499 0.873 -6.924 1.00 95.94 187 LEU A O 1
ATOM 1408 N N . ALA A 1 188 ? -0.272 0.903 -7.170 1.00 94.44 188 ALA A N 1
ATOM 1409 C CA . ALA A 1 188 ? -0.056 -0.305 -6.376 1.00 94.44 188 ALA A CA 1
ATOM 1410 C C . ALA A 1 188 ? -0.555 -0.136 -4.930 1.00 94.44 188 ALA A C 1
ATOM 1412 O O . ALA A 1 188 ? -1.206 -1.039 -4.406 1.00 94.44 188 ALA A O 1
ATOM 1413 N N . ALA A 1 189 ? -0.322 1.030 -4.317 1.00 94.19 189 ALA A N 1
ATOM 1414 C CA . ALA A 1 189 ? -0.822 1.362 -2.985 1.00 94.19 189 ALA A CA 1
ATOM 1415 C C . ALA A 1 189 ? -2.355 1.353 -2.915 1.00 94.19 189 ALA A C 1
ATOM 1417 O O . ALA A 1 189 ? -2.926 0.733 -2.018 1.00 94.19 189 ALA A O 1
ATOM 1418 N N . ALA A 1 190 ? -3.025 1.971 -3.892 1.00 94.38 190 ALA A N 1
ATOM 1419 C CA . ALA A 1 190 ? -4.485 1.960 -3.980 1.00 94.38 190 ALA A CA 1
ATOM 1420 C C . ALA A 1 190 ? -5.043 0.525 -4.064 1.00 94.38 190 ALA A C 1
ATOM 1422 O O . ALA A 1 190 ? -6.004 0.180 -3.379 1.00 94.38 190 ALA A O 1
ATOM 1423 N N . ILE A 1 191 ? -4.402 -0.348 -4.851 1.00 94.44 191 ILE A N 1
ATOM 1424 C CA . ILE A 1 191 ? -4.807 -1.756 -4.989 1.00 94.44 191 ILE A CA 1
ATOM 1425 C C . ILE A 1 191 ? -4.528 -2.557 -3.712 1.00 94.44 191 ILE A C 1
ATOM 1427 O O . ILE A 1 191 ? -5.317 -3.435 -3.353 1.00 94.44 191 ILE A O 1
ATOM 1431 N N . ALA A 1 192 ? -3.417 -2.295 -3.025 1.00 90.50 192 ALA A N 1
ATOM 1432 C CA . ALA A 1 192 ? -3.070 -2.978 -1.780 1.00 90.50 192 ALA A CA 1
ATOM 1433 C C . ALA A 1 192 ? -4.073 -2.654 -0.660 1.00 90.50 192 ALA A C 1
ATOM 1435 O O . ALA A 1 192 ? -4.498 -3.538 0.080 1.00 90.50 192 ALA A O 1
ATOM 1436 N N . LEU A 1 193 ? -4.537 -1.405 -0.593 1.00 89.00 193 LEU A N 1
ATOM 1437 C CA . LEU A 1 193 ? -5.485 -0.935 0.421 1.00 89.00 193 LEU A CA 1
ATOM 1438 C C . LEU A 1 193 ? -6.941 -1.402 0.193 1.00 89.00 193 LEU A C 1
ATOM 1440 O O . LEU A 1 193 ? -7.811 -1.129 1.027 1.00 89.00 193 LEU A O 1
ATOM 1444 N N . ARG A 1 194 ? -7.212 -2.166 -0.879 1.00 83.00 194 ARG A N 1
ATOM 1445 C CA . ARG A 1 194 ? -8.555 -2.667 -1.241 1.00 83.00 194 ARG A CA 1
ATOM 1446 C C . ARG A 1 194 ? -9.236 -3.490 -0.145 1.00 83.00 194 ARG A C 1
ATOM 1448 O O . ARG A 1 194 ? -10.453 -3.415 0.011 1.00 83.00 194 ARG A O 1
ATOM 1455 N N . GLU A 1 195 ? -8.476 -4.283 0.617 1.00 66.12 195 GLU A N 1
ATOM 1456 C CA . GLU A 1 195 ? -9.034 -5.291 1.537 1.00 66.12 195 GLU A CA 1
ATOM 1457 C C . GLU A 1 195 ? -9.801 -4.666 2.706 1.00 66.12 195 GLU A C 1
ATOM 1459 O O . GLU A 1 195 ? -10.679 -5.293 3.301 1.00 66.12 195 GLU A O 1
ATOM 1464 N N . LYS A 1 196 ? -9.526 -3.391 2.986 1.00 66.44 196 LYS A N 1
ATOM 1465 C CA . LYS A 1 196 ? -10.115 -2.645 4.097 1.00 66.44 196 LYS A CA 1
ATOM 1466 C C . LYS A 1 196 ? -11.236 -1.687 3.673 1.00 66.44 196 LYS A C 1
ATOM 1468 O O . LYS A 1 196 ? -11.769 -0.977 4.522 1.00 66.44 196 LYS A O 1
ATOM 1473 N N . ARG A 1 197 ? -11.622 -1.679 2.384 1.00 74.62 197 ARG A N 1
ATOM 1474 C CA . ARG A 1 197 ? -12.705 -0.846 1.806 1.00 74.62 197 ARG A CA 1
ATOM 1475 C C . ARG A 1 197 ? -12.616 0.643 2.185 1.00 74.62 197 ARG A C 1
ATOM 1477 O O . ARG A 1 197 ? -13.636 1.301 2.390 1.00 74.62 197 ARG A O 1
ATOM 1484 N N . HIS A 1 198 ? -11.397 1.171 2.291 1.00 88.31 198 HIS A N 1
ATOM 1485 C CA . HIS A 1 198 ? -11.142 2.585 2.574 1.00 88.31 198 HIS A CA 1
ATOM 1486 C C . HIS A 1 198 ? -11.705 3.496 1.470 1.00 88.31 198 HIS A C 1
ATOM 1488 O O . HIS A 1 198 ? -11.923 3.066 0.337 1.00 88.31 198 HIS A O 1
ATOM 1494 N N . GLN A 1 199 ? -11.988 4.760 1.792 1.00 91.75 199 GLN A N 1
ATOM 1495 C CA . GLN A 1 199 ? -12.275 5.768 0.771 1.00 91.75 199 GLN A CA 1
ATOM 1496 C C . GLN A 1 199 ? -10.943 6.278 0.231 1.00 91.75 199 GLN A C 1
ATOM 1498 O O . GLN A 1 199 ? -10.214 6.944 0.953 1.00 91.75 199 GLN A O 1
ATOM 1503 N N . MET A 1 200 ? -10.610 5.934 -1.010 1.00 94.50 200 MET A N 1
ATOM 1504 C CA . MET A 1 200 ? -9.308 6.244 -1.597 1.00 94.50 200 MET A CA 1
ATOM 1505 C C . MET A 1 200 ? -9.473 7.252 -2.726 1.00 94.50 200 MET A C 1
ATOM 1507 O O . MET A 1 200 ? -10.185 6.971 -3.690 1.00 94.50 200 MET A O 1
ATOM 1511 N N . THR A 1 201 ? -8.777 8.381 -2.628 1.00 97.94 201 THR A N 1
ATOM 1512 C CA . THR A 1 201 ? -8.655 9.357 -3.713 1.00 97.94 201 THR A CA 1
ATOM 1513 C C . THR A 1 201 ? -7.193 9.433 -4.151 1.00 97.94 201 THR A C 1
ATOM 1515 O O . THR A 1 201 ? -6.314 9.735 -3.347 1.00 97.94 201 THR A O 1
ATOM 1518 N N . VAL A 1 202 ? -6.917 9.163 -5.424 1.00 98.44 202 VAL A N 1
ATOM 1519 C CA . VAL A 1 202 ? -5.592 9.299 -6.040 1.00 98.44 202 VAL A CA 1
ATOM 1520 C C . VAL A 1 202 ? -5.563 10.595 -6.845 1.00 98.44 202 VAL A C 1
ATOM 1522 O O . VAL A 1 202 ? -6.425 10.811 -7.693 1.00 98.44 202 VAL A O 1
ATOM 1525 N N . LEU A 1 203 ? -4.580 11.454 -6.592 1.00 98.56 203 LEU A N 1
ATOM 1526 C CA . LEU A 1 203 ? -4.426 12.761 -7.235 1.00 98.56 203 LEU A CA 1
ATOM 1527 C C . LEU A 1 203 ? -3.217 12.727 -8.172 1.00 98.56 203 LEU A C 1
ATOM 1529 O O . LEU A 1 203 ? -2.091 12.539 -7.718 1.00 98.56 203 LEU A O 1
ATOM 1533 N N . GLU A 1 204 ? -3.438 12.894 -9.471 1.00 97.75 204 GLU A N 1
ATOM 1534 C CA . GLU A 1 204 ? -2.401 12.911 -10.501 1.00 97.75 204 GLU A CA 1
ATOM 1535 C C . GLU A 1 204 ? -2.253 14.306 -11.098 1.00 97.75 204 GLU A C 1
ATOM 1537 O O . GLU A 1 204 ? -3.223 14.917 -11.535 1.00 97.75 204 GLU A O 1
ATOM 1542 N N . ALA A 1 205 ? -1.013 14.789 -11.158 1.00 96.56 205 ALA A N 1
ATOM 1543 C CA . ALA A 1 205 ? -0.690 16.108 -11.678 1.00 96.56 205 ALA A CA 1
ATOM 1544 C C . ALA A 1 205 ? -0.899 16.234 -13.193 1.00 96.56 205 ALA A C 1
ATOM 1546 O O . ALA A 1 205 ? -1.231 17.317 -13.670 1.00 96.56 205 ALA A O 1
ATOM 1547 N N . ALA A 1 206 ? -0.648 15.171 -13.962 1.00 93.75 206 ALA A N 1
ATOM 1548 C CA . ALA A 1 206 ? -0.832 15.199 -15.407 1.00 93.75 206 ALA A CA 1
ATOM 1549 C C . ALA A 1 206 ? -2.325 15.317 -15.772 1.00 93.75 206 ALA A C 1
ATOM 1551 O O . ALA A 1 206 ? -3.150 14.643 -15.154 1.00 93.75 206 ALA A O 1
ATOM 1552 N N . PRO A 1 207 ? -2.689 16.100 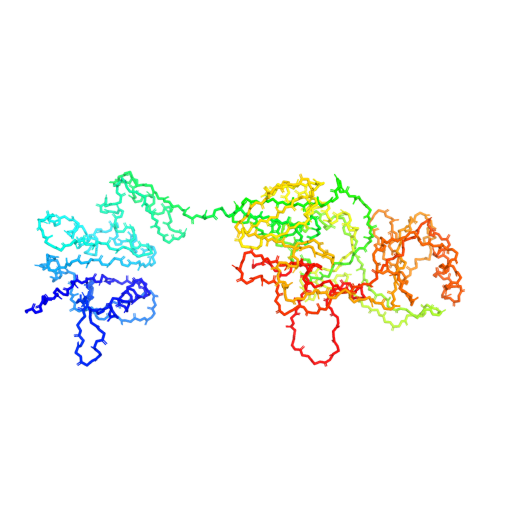-16.806 1.00 93.88 207 PRO A N 1
ATOM 1553 C CA . PRO A 1 207 ? -4.086 16.259 -17.223 1.00 93.88 207 PRO A CA 1
ATOM 1554 C C . PRO A 1 207 ? -4.664 14.995 -17.874 1.00 93.88 207 PRO A C 1
ATOM 1556 O O . PRO A 1 207 ? -5.874 14.823 -17.962 1.00 93.88 207 PRO A O 1
ATOM 1559 N N . GLN A 1 208 ? -3.796 14.098 -18.339 1.00 92.62 208 GLN A N 1
ATOM 1560 C CA . GLN A 1 208 ? -4.157 12.804 -18.901 1.00 92.62 208 GLN A CA 1
ATOM 1561 C C . GLN A 1 208 ? -2.998 11.822 -18.739 1.00 92.62 208 GLN A C 1
ATOM 1563 O O . GLN A 1 208 ? -1.828 12.215 -18.705 1.00 92.62 208 GLN A O 1
ATOM 1568 N N . PHE A 1 209 ? -3.314 10.529 -18.703 1.00 90.69 209 PHE A N 1
ATOM 1569 C CA . PHE A 1 209 ? -2.299 9.484 -18.765 1.00 90.69 209 PHE A CA 1
ATOM 1570 C C . PHE A 1 209 ? -1.704 9.400 -20.173 1.00 90.69 209 PHE A C 1
ATOM 1572 O O . PHE A 1 209 ? -2.414 9.513 -21.172 1.00 90.69 209 PHE A O 1
ATOM 1579 N N . SER A 1 210 ? -0.388 9.212 -20.259 1.00 77.75 210 SER A N 1
ATOM 1580 C CA . SER A 1 210 ? 0.314 9.057 -21.532 1.00 77.75 210 SER A CA 1
ATOM 1581 C C . SER A 1 210 ? 0.795 7.625 -21.720 1.00 77.75 210 SER A C 1
ATOM 1583 O O . SER A 1 210 ? 1.451 7.081 -20.831 1.00 77.75 210 SER A O 1
ATOM 1585 N N . ASP A 1 211 ? 0.633 7.092 -22.928 1.00 67.69 211 ASP A N 1
ATOM 1586 C CA . ASP A 1 211 ? 1.247 5.823 -23.337 1.00 67.69 211 ASP A CA 1
ATOM 1587 C C . ASP A 1 211 ? 2.763 5.937 -23.572 1.00 67.69 211 ASP A C 1
ATOM 1589 O O . ASP A 1 211 ? 3.420 4.959 -23.920 1.00 67.69 211 ASP A O 1
ATOM 1593 N N . ILE A 1 212 ? 3.354 7.123 -23.397 1.00 63.44 212 ILE A N 1
ATOM 1594 C CA . ILE A 1 212 ? 4.782 7.344 -23.619 1.00 63.44 212 ILE A CA 1
ATOM 1595 C C . ILE A 1 212 ? 5.573 6.631 -22.519 1.00 63.44 212 ILE A C 1
ATOM 1597 O O . ILE A 1 212 ? 5.510 6.970 -21.335 1.00 63.44 212 ILE A O 1
ATOM 1601 N N . GLY A 1 213 ? 6.355 5.635 -22.920 1.00 66.56 213 GLY A N 1
ATOM 1602 C CA . GLY A 1 213 ? 7.144 4.824 -22.011 1.00 66.56 213 GLY A CA 1
ATOM 1603 C C . GLY A 1 213 ? 8.304 4.139 -22.712 1.00 66.56 213 GLY A C 1
ATOM 1604 O O . GLY A 1 213 ? 8.516 4.274 -23.911 1.00 66.56 213 GLY A O 1
ATOM 1605 N N . ALA A 1 214 ? 9.086 3.422 -21.919 1.00 74.25 214 ALA A N 1
ATOM 1606 C CA . ALA A 1 214 ? 10.150 2.552 -22.386 1.00 74.25 214 ALA A CA 1
ATOM 1607 C C . ALA A 1 214 ? 9.936 1.162 -21.778 1.00 74.25 214 ALA A C 1
ATOM 1609 O O . ALA A 1 214 ? 9.084 0.971 -20.900 1.00 74.25 214 ALA A O 1
ATOM 1610 N N . GLY A 1 215 ? 10.721 0.192 -22.230 1.00 78.94 215 GLY A N 1
ATOM 1611 C CA . GLY A 1 215 ? 10.771 -1.120 -21.603 1.00 78.94 215 GLY A CA 1
ATOM 1612 C C . GLY A 1 215 ? 11.314 -1.032 -20.185 1.00 78.94 215 GLY A C 1
ATOM 1613 O O . GLY A 1 215 ? 12.327 -0.375 -19.936 1.00 78.94 215 GLY A O 1
ATOM 1614 N N . ILE A 1 216 ? 10.652 -1.723 -19.267 1.00 83.31 216 ILE A N 1
ATOM 1615 C CA . ILE A 1 216 ? 11.116 -1.930 -17.898 1.00 83.31 216 ILE A CA 1
ATOM 1616 C C . ILE A 1 216 ? 11.324 -3.418 -17.651 1.00 83.31 216 ILE A C 1
ATOM 1618 O O . ILE A 1 216 ? 10.693 -4.267 -18.284 1.00 83.31 216 ILE A O 1
ATOM 1622 N N . GLN A 1 217 ? 12.235 -3.718 -16.735 1.00 84.44 217 GLN A N 1
ATOM 1623 C CA . GLN A 1 217 ? 12.524 -5.079 -16.312 1.00 84.44 217 GLN A CA 1
ATOM 1624 C C . GLN A 1 217 ? 11.835 -5.329 -14.972 1.00 84.44 217 GLN A C 1
ATOM 1626 O O . GLN A 1 217 ? 11.845 -4.455 -14.106 1.00 84.44 217 GLN A O 1
ATOM 1631 N N . VAL A 1 218 ? 11.220 -6.498 -14.818 1.00 88.06 218 VAL A N 1
ATOM 1632 C CA . VAL A 1 218 ? 10.458 -6.878 -13.629 1.00 88.06 218 VAL A CA 1
ATOM 1633 C C . VAL A 1 218 ? 11.073 -8.153 -13.043 1.00 88.06 218 VAL A C 1
ATOM 1635 O O . VAL A 1 218 ? 10.897 -9.236 -13.611 1.00 88.06 218 VAL A O 1
ATOM 1638 N N . PRO A 1 219 ? 11.839 -8.034 -11.944 1.00 87.56 219 PRO A N 1
ATOM 1639 C CA . PRO A 1 219 ? 12.474 -9.167 -11.273 1.00 87.56 219 PRO A CA 1
ATOM 1640 C C . PRO A 1 219 ? 11.489 -9.996 -10.420 1.00 87.56 219 PRO A C 1
ATOM 1642 O O . PRO A 1 219 ? 10.415 -9.496 -10.074 1.00 87.56 219 PRO A O 1
ATOM 1645 N N . PRO A 1 220 ? 11.869 -11.226 -10.007 1.00 87.06 220 PRO A N 1
ATOM 1646 C CA . PRO A 1 220 ? 11.011 -12.151 -9.252 1.00 87.06 220 PRO A CA 1
ATOM 1647 C C . PRO A 1 220 ? 10.324 -11.551 -8.016 1.00 87.06 220 PRO A C 1
ATOM 1649 O O . PRO A 1 220 ? 9.129 -11.756 -7.808 1.00 87.06 220 PRO A O 1
ATOM 1652 N N . ASN A 1 221 ? 11.044 -10.750 -7.228 1.00 82.44 221 ASN A N 1
ATOM 1653 C CA . ASN A 1 221 ? 10.507 -10.093 -6.032 1.00 82.44 221 ASN A CA 1
ATOM 1654 C C . ASN A 1 221 ? 9.368 -9.109 -6.350 1.00 82.44 221 ASN A C 1
ATOM 1656 O O . ASN A 1 221 ? 8.426 -8.987 -5.573 1.00 82.44 221 ASN A O 1
ATOM 1660 N N . SER A 1 222 ? 9.409 -8.431 -7.499 1.00 85.00 222 SER A N 1
ATOM 1661 C CA . SER A 1 222 ? 8.295 -7.591 -7.954 1.00 85.00 222 SER A CA 1
ATOM 1662 C C . SER A 1 222 ? 7.122 -8.430 -8.459 1.00 85.00 222 SER A C 1
ATOM 1664 O O . SER A 1 222 ? 5.969 -8.071 -8.232 1.00 85.00 222 SER A O 1
ATOM 1666 N N . VAL A 1 223 ? 7.390 -9.563 -9.113 1.00 88.88 223 VAL A N 1
ATOM 1667 C CA . VAL A 1 223 ? 6.340 -10.451 -9.638 1.00 88.88 223 VAL A CA 1
ATOM 1668 C C . VAL A 1 223 ? 5.494 -11.067 -8.526 1.00 88.88 223 VAL A C 1
ATOM 1670 O O . VAL A 1 223 ? 4.275 -11.170 -8.677 1.00 88.88 223 VAL A O 1
ATOM 1673 N N . GLN A 1 224 ? 6.109 -11.414 -7.394 1.00 87.62 224 GLN A N 1
ATOM 1674 C CA . GLN A 1 224 ? 5.389 -11.859 -6.200 1.00 87.62 224 GLN A CA 1
ATOM 1675 C C . GLN A 1 224 ? 4.310 -10.852 -5.773 1.00 87.62 224 GLN A C 1
ATOM 1677 O O . GLN A 1 224 ? 3.159 -11.226 -5.544 1.00 87.62 224 GLN A O 1
ATOM 1682 N N . LEU A 1 225 ? 4.661 -9.566 -5.734 1.00 87.38 225 LEU A N 1
ATOM 1683 C CA . LEU A 1 225 ? 3.756 -8.490 -5.322 1.00 87.38 225 LEU A CA 1
ATOM 1684 C C . LEU A 1 225 ? 2.654 -8.267 -6.366 1.00 87.38 225 LEU A C 1
ATOM 1686 O O . LEU A 1 225 ? 1.483 -8.150 -6.019 1.00 87.38 225 LEU A O 1
ATOM 1690 N N . LEU A 1 226 ? 2.986 -8.326 -7.659 1.00 90.94 226 LEU A N 1
ATOM 1691 C CA . LEU A 1 226 ? 1.990 -8.259 -8.738 1.00 90.94 226 LEU A CA 1
ATOM 1692 C C . LEU A 1 226 ? 0.946 -9.388 -8.659 1.00 90.94 226 LEU A C 1
ATOM 1694 O O . LEU A 1 226 ? -0.219 -9.169 -9.002 1.00 90.94 226 LEU A O 1
ATOM 1698 N N . ARG A 1 227 ? 1.333 -10.583 -8.191 1.00 90.75 227 ARG A N 1
ATOM 1699 C CA . ARG A 1 227 ? 0.390 -11.682 -7.922 1.00 90.75 227 ARG A CA 1
ATOM 1700 C C . ARG A 1 227 ? -0.523 -11.369 -6.738 1.00 90.75 227 ARG A C 1
ATOM 1702 O O . ARG A 1 227 ? -1.732 -11.521 -6.877 1.00 90.75 227 ARG A O 1
ATOM 1709 N N . GLN A 1 228 ? 0.016 -10.869 -5.626 1.00 88.00 228 GLN A N 1
ATOM 1710 C CA . GLN A 1 228 ? -0.778 -10.472 -4.448 1.00 88.00 228 GLN A CA 1
ATOM 1711 C C . GLN A 1 228 ? -1.758 -9.322 -4.741 1.00 88.00 228 GLN A C 1
ATOM 1713 O O . GLN A 1 228 ? -2.854 -9.258 -4.180 1.00 88.00 228 GLN A O 1
ATOM 1718 N N . LEU A 1 229 ? -1.396 -8.430 -5.664 1.00 88.94 229 LEU A N 1
ATOM 1719 C CA . LEU A 1 229 ? -2.264 -7.354 -6.148 1.00 88.94 229 LEU A CA 1
ATOM 1720 C C . LEU A 1 229 ? -3.321 -7.834 -7.161 1.00 88.94 229 LEU A C 1
ATOM 1722 O O . LEU A 1 229 ? -4.225 -7.074 -7.514 1.00 88.94 229 LEU A O 1
ATOM 1726 N N . GLY A 1 230 ? -3.243 -9.090 -7.613 1.00 93.19 230 GLY A N 1
ATOM 1727 C CA . GLY A 1 230 ? -4.199 -9.687 -8.548 1.00 93.19 230 GLY A CA 1
ATOM 1728 C C . GLY A 1 230 ? -4.046 -9.215 -9.996 1.00 93.19 230 GLY A C 1
ATOM 1729 O O . GLY A 1 230 ? -4.974 -9.368 -10.781 1.00 93.19 230 GLY A O 1
ATOM 1730 N N . VAL A 1 231 ? -2.895 -8.644 -10.366 1.00 95.25 231 VAL A N 1
ATOM 1731 C CA . VAL A 1 231 ? -2.642 -8.080 -11.711 1.00 95.25 231 VAL A CA 1
ATOM 1732 C C . VAL A 1 231 ? -1.687 -8.921 -12.558 1.00 95.25 231 VAL A C 1
ATOM 1734 O O . VAL A 1 231 ? -1.413 -8.591 -13.709 1.00 95.25 231 VAL A O 1
ATOM 1737 N N . TYR A 1 232 ? -1.165 -10.020 -12.013 1.00 94.19 232 TYR A N 1
ATOM 1738 C CA . TYR A 1 232 ? -0.178 -10.846 -12.707 1.00 94.19 232 TYR A CA 1
ATOM 1739 C C . TYR A 1 232 ? -0.689 -11.438 -14.027 1.00 94.19 232 TYR A C 1
ATOM 1741 O O . TYR A 1 232 ? 0.029 -11.381 -15.017 1.00 94.19 232 TYR A O 1
ATOM 1749 N N . GLU A 1 233 ? -1.913 -11.966 -14.067 1.00 95.31 233 GLU A N 1
ATOM 1750 C CA . GLU A 1 233 ? -2.490 -12.576 -15.276 1.00 95.31 233 GLU A CA 1
ATOM 1751 C C . GLU A 1 233 ? -2.614 -11.613 -16.471 1.00 95.31 233 GLU A C 1
ATOM 1753 O O . GLU A 1 233 ? -2.141 -11.938 -17.560 1.00 95.31 233 GLU A O 1
ATOM 1758 N N . PRO A 1 234 ? -3.201 -10.409 -16.332 1.00 96.19 234 PRO A N 1
ATOM 1759 C CA . PRO A 1 234 ? -3.198 -9.450 -17.435 1.00 96.19 234 PRO A CA 1
ATOM 1760 C C . PRO A 1 234 ? -1.780 -8.992 -17.817 1.00 96.19 234 PRO A C 1
ATOM 1762 O O . PRO A 1 234 ? -1.492 -8.830 -19.002 1.00 96.19 234 PRO A O 1
ATOM 1765 N N . ILE A 1 235 ? -0.865 -8.852 -16.850 1.00 93.38 235 ILE A N 1
ATOM 1766 C CA . ILE A 1 235 ? 0.535 -8.475 -17.114 1.00 93.38 235 ILE A CA 1
ATOM 1767 C C . ILE A 1 235 ? 1.290 -9.572 -17.874 1.00 93.38 235 ILE A C 1
ATOM 1769 O O . ILE A 1 235 ? 2.047 -9.262 -18.792 1.00 93.38 235 ILE A O 1
ATOM 1773 N N . SER A 1 236 ? 1.093 -10.845 -17.525 1.00 92.31 236 SER A N 1
ATOM 1774 C CA . SER A 1 236 ? 1.810 -11.981 -18.118 1.00 92.31 236 SER A CA 1
ATOM 1775 C C . SER A 1 236 ? 1.542 -12.096 -19.624 1.00 92.31 236 SER A C 1
ATOM 1777 O O . SER A 1 236 ? 2.447 -12.426 -20.394 1.00 92.31 236 SER A O 1
ATOM 1779 N N . LYS A 1 237 ? 0.331 -11.723 -20.059 1.00 93.31 237 LYS A N 1
ATOM 1780 C CA . LYS A 1 237 ? -0.072 -11.666 -21.473 1.00 93.31 237 LYS A CA 1
ATOM 1781 C C . LYS A 1 237 ? 0.665 -10.583 -22.257 1.00 93.31 237 LYS A C 1
ATOM 1783 O O . LYS A 1 237 ? 0.897 -10.776 -23.445 1.00 93.31 237 LYS A O 1
ATOM 1788 N N . LEU A 1 238 ? 1.056 -9.494 -21.593 1.00 91.06 238 LEU A N 1
ATOM 1789 C CA . LEU A 1 238 ? 1.766 -8.340 -22.165 1.00 91.06 238 LEU A CA 1
ATOM 1790 C C . LEU A 1 238 ? 3.297 -8.438 -22.000 1.00 91.06 238 LEU A C 1
ATOM 1792 O O . LEU A 1 238 ? 4.063 -7.651 -22.564 1.00 91.06 238 LEU A O 1
ATOM 1796 N N . ALA A 1 239 ? 3.765 -9.405 -21.212 1.00 89.94 239 ALA A N 1
ATOM 1797 C CA . ALA A 1 239 ? 5.161 -9.565 -20.850 1.00 89.94 239 ALA A CA 1
ATOM 1798 C C . ALA A 1 239 ? 5.990 -10.254 -21.946 1.00 89.94 239 ALA A C 1
ATOM 1800 O O . ALA A 1 239 ? 5.564 -11.194 -22.618 1.00 89.94 239 ALA A O 1
ATOM 1801 N N . THR A 1 240 ? 7.239 -9.824 -22.097 1.00 89.12 240 THR A N 1
ATOM 1802 C CA . THR A 1 240 ? 8.268 -10.572 -22.823 1.00 89.12 240 THR A CA 1
ATOM 1803 C C . THR A 1 240 ? 9.099 -11.381 -21.849 1.00 89.12 240 THR A C 1
ATOM 1805 O O . THR A 1 240 ? 9.539 -10.869 -20.822 1.00 89.12 240 THR A O 1
ATOM 1808 N N . TRP A 1 241 ? 9.354 -12.634 -22.209 1.00 88.62 241 TRP A N 1
ATOM 1809 C CA . TRP A 1 241 ? 10.032 -13.618 -21.373 1.00 88.62 241 TRP A CA 1
ATOM 1810 C C . TRP A 1 241 ? 11.482 -13.799 -21.844 1.00 88.62 241 TRP A C 1
ATOM 1812 O O . TRP A 1 241 ? 11.751 -14.634 -22.716 1.00 88.62 241 TRP A O 1
ATOM 1822 N N . PRO A 1 242 ? 12.442 -12.995 -21.346 1.00 86.06 242 PRO A N 1
ATOM 1823 C CA . PRO A 1 242 ? 13.832 -13.120 -21.753 1.00 86.06 242 PRO A CA 1
ATOM 1824 C C . PRO A 1 242 ? 14.409 -14.461 -21.288 1.00 86.06 242 PRO A C 1
ATOM 1826 O O . PRO A 1 242 ? 14.248 -14.872 -20.141 1.00 86.06 242 PRO A O 1
ATOM 1829 N N . ARG A 1 243 ? 15.151 -15.136 -22.172 1.00 88.12 243 ARG A N 1
ATOM 1830 C CA . ARG A 1 243 ? 15.873 -16.375 -21.828 1.00 88.12 243 ARG A CA 1
ATOM 1831 C C . ARG A 1 243 ? 17.137 -16.114 -21.011 1.00 88.12 243 ARG A C 1
ATOM 1833 O O . ARG A 1 243 ? 17.572 -16.984 -20.264 1.00 88.12 243 ARG A O 1
ATOM 1840 N N . SER A 1 244 ? 17.741 -14.936 -21.155 1.00 84.19 244 SER A N 1
ATOM 1841 C CA . SER A 1 244 ? 18.972 -14.565 -20.454 1.00 84.19 244 SER A CA 1
ATOM 1842 C C . SER A 1 244 ? 19.267 -13.072 -20.546 1.00 84.19 244 SER A C 1
ATOM 1844 O O . SER A 1 244 ? 18.919 -12.455 -21.553 1.00 84.19 244 SER A O 1
ATOM 1846 N N . ILE A 1 245 ? 20.025 -12.544 -19.587 1.00 84.31 245 ILE A N 1
ATOM 1847 C CA . ILE A 1 245 ? 20.778 -11.288 -19.725 1.00 84.31 245 ILE A CA 1
ATOM 1848 C C . ILE A 1 245 ? 22.208 -11.647 -20.128 1.00 84.31 245 ILE A C 1
ATOM 1850 O O . ILE A 1 245 ? 22.825 -12.506 -19.502 1.00 84.31 245 ILE A O 1
ATOM 1854 N N . THR A 1 246 ? 22.736 -11.019 -21.179 1.00 82.75 246 THR A N 1
ATOM 1855 C CA . THR A 1 246 ? 24.121 -11.238 -21.624 1.00 82.75 246 THR A CA 1
ATOM 1856 C C . THR A 1 246 ? 24.909 -9.952 -21.450 1.00 82.75 246 THR A C 1
ATOM 1858 O O . THR A 1 246 ? 24.561 -8.931 -22.039 1.00 82.75 246 THR A O 1
ATOM 1861 N N . LEU A 1 247 ? 25.977 -10.006 -20.659 1.00 83.19 247 LEU A N 1
ATOM 1862 C CA . LEU A 1 247 ? 26.945 -8.923 -20.568 1.00 83.19 247 LEU A CA 1
ATOM 1863 C C . LEU A 1 247 ? 27.974 -9.100 -21.680 1.00 83.19 247 LEU A C 1
ATOM 1865 O O . LEU A 1 247 ? 28.564 -10.174 -21.830 1.00 83.19 247 LEU A O 1
ATOM 1869 N N . LYS A 1 248 ? 28.202 -8.042 -22.449 1.00 81.44 248 LYS A N 1
ATOM 1870 C CA . LYS A 1 248 ? 29.101 -8.052 -23.599 1.00 81.44 248 LYS A CA 1
ATOM 1871 C C . LYS A 1 248 ? 30.063 -6.871 -23.544 1.00 81.44 248 LYS A C 1
ATOM 1873 O O . LYS A 1 248 ? 29.736 -5.815 -23.005 1.00 81.44 248 LYS A O 1
ATOM 1878 N N . ARG A 1 249 ? 31.255 -7.057 -24.107 1.00 84.00 249 ARG A N 1
ATOM 1879 C CA . ARG A 1 249 ? 32.285 -6.020 -24.213 1.00 84.00 249 ARG A CA 1
ATOM 1880 C C . ARG A 1 249 ? 31.828 -4.936 -25.187 1.00 84.00 249 ARG A C 1
ATOM 1882 O O . ARG A 1 249 ? 31.365 -5.257 -26.276 1.00 84.00 249 ARG A O 1
ATOM 1889 N N . TRP A 1 250 ? 31.937 -3.669 -24.796 1.00 82.50 250 TRP A N 1
ATOM 1890 C CA . TRP A 1 250 ? 31.444 -2.536 -25.593 1.00 82.50 250 TRP A CA 1
ATOM 1891 C C . TRP A 1 250 ? 32.204 -2.360 -26.920 1.00 82.50 250 TRP A C 1
ATOM 1893 O O . TRP A 1 250 ? 31.602 -2.014 -27.930 1.00 82.50 250 TRP A O 1
ATOM 1903 N N . GLU A 1 251 ? 33.507 -2.647 -26.915 1.00 85.38 251 GLU A N 1
ATOM 1904 C CA . GLU A 1 251 ? 34.418 -2.411 -28.042 1.00 85.38 251 GLU A CA 1
ATOM 1905 C C . GLU A 1 251 ? 34.164 -3.349 -29.231 1.00 85.38 251 GLU A C 1
ATOM 1907 O O . GLU A 1 251 ? 34.135 -2.915 -30.374 1.00 85.38 251 GLU A O 1
ATOM 1912 N N . ASN A 1 252 ? 33.964 -4.644 -28.974 1.00 83.56 252 ASN A N 1
ATOM 1913 C CA . ASN A 1 252 ? 33.937 -5.674 -30.024 1.00 83.56 252 ASN A CA 1
ATOM 1914 C C . ASN A 1 252 ? 32.786 -6.682 -29.894 1.00 83.56 252 ASN A C 1
ATOM 1916 O O . ASN A 1 252 ? 32.702 -7.649 -30.647 1.00 83.56 252 ASN A O 1
ATOM 1920 N N . GLY A 1 253 ? 31.941 -6.511 -28.882 1.00 82.19 253 GLY A N 1
ATOM 1921 C CA . GLY A 1 253 ? 30.779 -7.347 -28.638 1.00 82.19 253 GLY A CA 1
ATOM 1922 C C . GLY A 1 253 ? 31.001 -8.772 -28.155 1.00 82.19 253 GLY A C 1
ATOM 1923 O O . GLY A 1 253 ? 30.035 -9.547 -28.064 1.00 82.19 253 GLY A O 1
ATOM 1924 N N . ALA A 1 254 ? 32.233 -9.107 -27.765 1.00 85.69 254 ALA A N 1
ATOM 1925 C CA . ALA A 1 254 ? 32.555 -10.384 -27.143 1.00 85.69 254 ALA A CA 1
ATOM 1926 C C . ALA A 1 254 ? 31.702 -10.625 -25.885 1.00 85.69 254 ALA A C 1
ATOM 1928 O O . ALA A 1 254 ? 31.503 -9.723 -25.066 1.00 85.69 254 ALA A O 1
ATOM 1929 N N . ASN A 1 255 ? 31.197 -11.851 -25.721 1.00 87.06 255 ASN A N 1
ATOM 1930 C CA . ASN A 1 255 ? 30.456 -12.240 -24.521 1.00 87.06 255 ASN A CA 1
ATOM 1931 C C . ASN A 1 255 ? 31.398 -12.242 -23.310 1.00 87.06 255 ASN A C 1
ATOM 1933 O O . ASN A 1 255 ? 32.451 -12.871 -23.356 1.00 87.06 255 ASN A O 1
ATOM 1937 N N . ILE A 1 256 ? 31.003 -11.563 -22.233 1.00 87.38 256 ILE A N 1
ATOM 1938 C CA . ILE A 1 256 ? 31.713 -11.584 -20.946 1.00 87.38 256 ILE A CA 1
ATOM 1939 C C . ILE A 1 256 ? 31.051 -12.607 -20.027 1.00 87.38 256 ILE A C 1
ATOM 1941 O O . ILE A 1 256 ? 31.709 -13.499 -19.506 1.00 87.38 256 ILE A O 1
ATOM 1945 N N . THR A 1 257 ? 29.736 -12.493 -19.837 1.00 86.56 257 THR A N 1
ATOM 1946 C CA . THR A 1 257 ? 28.961 -13.443 -19.033 1.00 86.56 257 THR A CA 1
ATOM 1947 C C . THR A 1 257 ? 27.509 -13.491 -19.491 1.00 86.56 257 THR A C 1
ATOM 1949 O O . THR A 1 257 ? 27.033 -12.608 -20.212 1.00 86.56 257 THR A O 1
ATOM 1952 N N . LYS A 1 258 ? 26.798 -14.539 -19.083 1.00 86.12 258 LYS A N 1
ATOM 1953 C CA . LYS A 1 258 ? 25.396 -14.770 -19.411 1.00 86.12 258 LYS A CA 1
ATOM 1954 C C . LYS A 1 258 ? 24.665 -15.298 -18.186 1.00 86.12 258 LYS A C 1
ATOM 1956 O O . LYS A 1 258 ? 24.993 -16.364 -17.677 1.00 86.12 258 LYS A O 1
ATOM 1961 N N . THR A 1 259 ? 23.628 -14.583 -17.773 1.00 86.12 259 THR A N 1
ATOM 1962 C CA . THR A 1 259 ? 22.745 -14.988 -16.681 1.00 86.12 259 THR A CA 1
ATOM 1963 C C . THR A 1 259 ? 21.465 -15.574 -17.274 1.00 86.12 259 THR A C 1
ATOM 1965 O O . THR A 1 259 ? 20.735 -14.837 -17.943 1.00 86.12 259 THR A O 1
ATOM 1968 N N . PRO A 1 260 ? 21.171 -16.874 -17.084 1.00 88.62 260 PRO A N 1
ATOM 1969 C CA . PRO A 1 260 ? 19.904 -17.460 -17.516 1.00 88.62 260 PRO A CA 1
ATOM 1970 C C . PRO A 1 260 ? 18.730 -16.853 -16.735 1.00 88.62 260 PRO A C 1
ATOM 1972 O O . PRO A 1 260 ? 18.827 -16.647 -15.528 1.00 88.62 260 PRO A O 1
ATOM 1975 N N . LEU A 1 261 ? 17.629 -16.566 -17.435 1.00 87.88 261 LEU A N 1
ATOM 1976 C CA . LEU A 1 261 ? 16.413 -15.976 -16.871 1.00 87.88 261 LEU A CA 1
ATOM 1977 C C . LEU A 1 261 ? 15.239 -16.952 -16.952 1.00 87.88 261 LEU A C 1
ATOM 1979 O O . LEU A 1 261 ? 15.072 -17.737 -16.035 1.00 87.88 261 LEU A O 1
ATOM 1983 N N . TYR A 1 262 ? 14.430 -16.955 -18.011 1.00 86.81 262 TYR A N 1
ATOM 1984 C CA . TYR A 1 262 ? 13.291 -17.876 -18.111 1.00 86.81 262 TYR A CA 1
ATOM 1985 C C . TYR A 1 262 ? 13.675 -19.231 -18.755 1.00 86.81 262 TYR A C 1
ATOM 1987 O O . TYR A 1 262 ? 14.223 -19.230 -19.868 1.00 86.81 262 TYR A O 1
ATOM 1995 N N . PRO A 1 263 ? 13.359 -20.394 -18.141 1.00 91.50 263 PRO A N 1
ATOM 1996 C CA . PRO A 1 263 ? 12.535 -20.593 -16.934 1.00 91.50 263 PRO A CA 1
ATOM 1997 C C . PRO A 1 263 ? 13.312 -20.587 -15.604 1.00 91.50 263 PRO A C 1
ATOM 1999 O O . PRO A 1 263 ? 12.703 -20.555 -14.543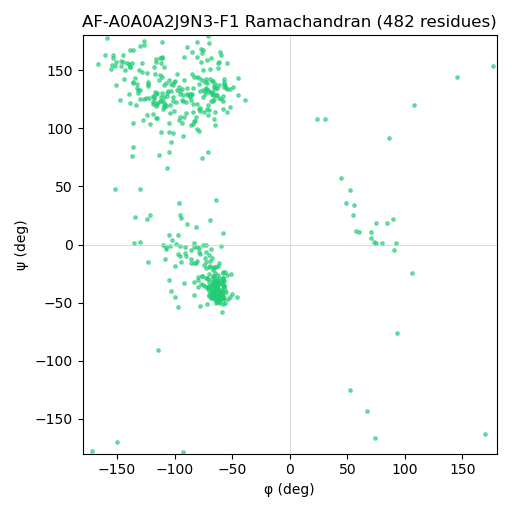 1.00 91.50 263 PRO A O 1
ATOM 2002 N N . ARG A 1 264 ? 14.649 -20.562 -15.640 1.00 90.69 264 ARG A N 1
ATOM 2003 C CA . ARG A 1 264 ? 15.538 -20.691 -14.472 1.00 90.69 264 ARG A CA 1
ATOM 2004 C C . ARG A 1 264 ? 15.157 -19.845 -13.244 1.00 90.69 264 ARG A C 1
ATOM 2006 O O . ARG A 1 264 ? 15.229 -20.343 -12.130 1.00 90.69 264 ARG A O 1
ATOM 2013 N N . MET A 1 265 ? 14.803 -18.572 -13.416 1.00 86.75 265 MET A N 1
ATOM 2014 C CA . MET A 1 265 ? 14.438 -17.677 -12.308 1.00 86.75 265 MET A CA 1
ATOM 2015 C C . MET A 1 265 ? 13.133 -18.104 -11.633 1.00 86.75 265 MET A C 1
ATOM 2017 O O . MET A 1 265 ? 13.032 -18.007 -10.415 1.00 86.75 265 MET A O 1
ATOM 2021 N N . ASP A 1 266 ? 12.185 -18.628 -12.410 1.00 88.88 266 ASP A N 1
ATOM 2022 C CA . ASP A 1 266 ? 10.926 -19.176 -11.903 1.00 88.88 266 ASP A CA 1
ATOM 2023 C C . ASP A 1 266 ? 11.187 -20.439 -11.071 1.00 88.88 266 ASP A C 1
ATOM 2025 O O . ASP A 1 266 ? 10.726 -20.554 -9.942 1.00 88.88 266 ASP A O 1
ATOM 2029 N N . GLU A 1 267 ? 12.052 -21.327 -11.567 1.00 91.88 267 GLU A N 1
ATOM 2030 C CA . GLU A 1 267 ? 12.456 -22.550 -10.861 1.00 91.88 267 GLU A CA 1
ATOM 2031 C C . GLU A 1 267 ? 13.199 -22.275 -9.540 1.00 91.88 267 GLU A C 1
ATOM 2033 O O . GLU A 1 267 ? 13.025 -23.012 -8.574 1.00 91.88 267 GLU A O 1
ATOM 2038 N N . VAL A 1 268 ? 14.051 -21.240 -9.483 1.00 90.69 268 VAL A N 1
ATOM 2039 C CA . VAL A 1 268 ? 14.858 -20.922 -8.282 1.00 90.69 268 VAL A CA 1
ATOM 2040 C C . VAL A 1 268 ? 14.087 -20.102 -7.262 1.00 90.69 268 VAL A C 1
ATOM 2042 O O . VAL A 1 268 ? 14.222 -20.332 -6.063 1.00 90.69 268 VAL A O 1
ATOM 2045 N N . HIS A 1 269 ? 13.354 -19.092 -7.725 1.00 85.75 269 HIS A N 1
ATOM 2046 C CA . HIS A 1 269 ? 12.763 -18.074 -6.858 1.00 85.75 269 HIS A CA 1
ATOM 2047 C C . HIS A 1 269 ? 11.241 -18.209 -6.727 1.00 85.75 269 HIS A C 1
ATOM 2049 O O . HIS A 1 269 ? 10.640 -17.444 -5.978 1.00 85.75 269 HIS A O 1
ATOM 2055 N N . GLY A 1 270 ? 10.613 -19.144 -7.449 1.00 89.56 270 GLY A N 1
ATOM 2056 C CA . GLY A 1 270 ? 9.157 -19.331 -7.498 1.00 89.56 270 GLY A CA 1
ATOM 2057 C C . GLY A 1 270 ? 8.412 -18.274 -8.322 1.00 89.56 270 GLY A C 1
ATOM 2058 O O . GLY A 1 270 ? 7.179 -18.298 -8.385 1.00 89.56 270 GLY A O 1
ATOM 2059 N N . TYR A 1 271 ? 9.147 -17.327 -8.915 1.00 88.62 271 TYR A N 1
ATOM 2060 C CA . TYR A 1 271 ? 8.596 -16.264 -9.743 1.00 88.62 271 TYR A CA 1
ATOM 2061 C C . TYR A 1 271 ? 9.537 -15.923 -10.909 1.00 88.62 271 TYR A C 1
ATOM 2063 O O . TYR A 1 271 ? 10.759 -15.888 -10.736 1.00 88.62 271 TYR A O 1
ATOM 2071 N N . PRO A 1 272 ? 8.997 -15.612 -12.098 1.00 91.12 272 PRO A N 1
ATOM 2072 C CA . PRO A 1 272 ? 9.799 -15.341 -13.282 1.00 91.12 272 PRO A CA 1
ATOM 2073 C C . PRO A 1 272 ? 10.429 -13.940 -13.287 1.00 91.12 272 PRO A C 1
ATOM 2075 O O . PRO A 1 272 ? 10.050 -13.046 -12.535 1.00 91.12 272 PRO A O 1
ATOM 2078 N N . TYR A 1 273 ? 11.355 -13.739 -14.226 1.00 87.94 273 TYR A N 1
ATOM 2079 C CA . TYR A 1 273 ? 11.859 -12.428 -14.633 1.00 87.94 273 TYR A CA 1
ATOM 2080 C C . TYR A 1 273 ? 11.282 -12.081 -16.006 1.00 87.94 273 TYR A C 1
ATOM 2082 O O . TYR A 1 273 ? 11.431 -12.875 -16.940 1.00 87.94 273 TYR A O 1
ATOM 2090 N N . PHE A 1 274 ? 10.672 -10.906 -16.165 1.00 88.19 274 PHE A N 1
ATOM 2091 C CA . PHE A 1 274 ? 10.117 -10.491 -17.457 1.00 88.19 274 PHE A CA 1
ATOM 2092 C C . PHE A 1 274 ? 10.379 -9.023 -17.797 1.00 88.19 274 PHE A C 1
ATOM 2094 O O . PHE A 1 274 ? 10.816 -8.227 -16.971 1.00 88.19 274 PHE A O 1
ATOM 2101 N N . LEU A 1 275 ? 10.131 -8.677 -19.056 1.00 87.50 275 LEU A N 1
ATOM 2102 C CA . LEU A 1 275 ? 10.202 -7.323 -19.594 1.00 87.50 275 LEU A CA 1
ATOM 2103 C C . LEU A 1 275 ? 8.796 -6.887 -20.002 1.00 87.50 275 LEU A C 1
ATOM 2105 O O . LEU A 1 275 ? 8.048 -7.686 -20.557 1.00 87.50 275 LEU A O 1
ATOM 2109 N N . ILE A 1 276 ? 8.432 -5.632 -19.774 1.00 86.56 276 ILE A N 1
ATOM 2110 C CA . ILE A 1 276 ? 7.136 -5.092 -20.209 1.00 86.56 276 ILE A CA 1
ATOM 2111 C C . ILE A 1 276 ? 7.286 -3.621 -20.589 1.00 86.56 276 ILE A C 1
ATOM 2113 O O . ILE A 1 276 ? 8.180 -2.927 -20.100 1.00 86.56 276 ILE A O 1
ATOM 2117 N N . HIS A 1 277 ? 6.425 -3.131 -21.476 1.00 86.25 277 HIS A N 1
ATOM 2118 C CA . HIS A 1 277 ? 6.326 -1.702 -21.729 1.00 86.25 277 HIS A CA 1
ATOM 2119 C C . HIS A 1 277 ? 5.754 -0.991 -20.490 1.00 86.25 277 HIS A C 1
ATOM 2121 O O . HIS A 1 277 ? 4.721 -1.397 -19.959 1.00 86.25 277 HIS A O 1
ATOM 2127 N N . ARG A 1 278 ? 6.398 0.083 -20.009 1.00 85.38 278 ARG A N 1
ATOM 2128 C CA . ARG A 1 278 ? 5.964 0.778 -18.780 1.00 85.38 278 ARG A CA 1
ATOM 2129 C C . ARG A 1 278 ? 4.509 1.252 -18.847 1.00 85.38 278 ARG A C 1
ATOM 2131 O O . ARG A 1 278 ? 3.817 1.172 -17.838 1.00 85.38 278 ARG A O 1
ATOM 2138 N N . GLY A 1 279 ? 4.068 1.738 -20.009 1.00 87.94 279 GLY A N 1
ATOM 2139 C CA . GLY A 1 279 ? 2.682 2.168 -20.220 1.00 87.94 279 GLY A CA 1
ATOM 2140 C C . GLY A 1 279 ? 1.683 1.018 -20.078 1.00 87.94 279 GLY A C 1
ATOM 2141 O O . GLY A 1 279 ? 0.641 1.195 -19.465 1.00 87.94 279 GLY A O 1
ATOM 2142 N N . ASP A 1 280 ? 2.048 -0.185 -20.530 1.00 90.75 280 ASP A N 1
ATOM 2143 C CA . ASP A 1 280 ? 1.186 -1.367 -20.417 1.00 90.75 280 ASP A CA 1
ATOM 2144 C C . ASP A 1 280 ? 1.066 -1.825 -18.957 1.00 90.75 280 ASP A C 1
ATOM 2146 O O . ASP A 1 280 ? -0.036 -2.080 -18.477 1.00 90.75 280 ASP A O 1
ATOM 2150 N N . LEU A 1 281 ? 2.182 -1.856 -18.215 1.00 91.00 281 LEU A N 1
ATOM 2151 C CA . LEU A 1 281 ? 2.147 -2.133 -16.774 1.00 91.00 281 LEU A CA 1
ATOM 2152 C C . LEU A 1 281 ? 1.292 -1.101 -16.028 1.00 91.00 281 LEU A C 1
ATOM 2154 O O . LEU A 1 281 ? 0.473 -1.465 -15.187 1.00 91.00 281 LEU A O 1
ATOM 2158 N N . HIS A 1 282 ? 1.506 0.183 -16.322 1.00 93.75 282 HIS A N 1
ATOM 2159 C CA . HIS A 1 282 ? 0.764 1.279 -15.702 1.00 93.75 282 HIS A CA 1
ATOM 2160 C C . HIS A 1 282 ? -0.735 1.159 -15.973 1.00 93.75 282 HIS A C 1
ATOM 2162 O O . HIS A 1 282 ? -1.508 1.205 -15.024 1.00 93.75 282 HIS A O 1
ATOM 2168 N N . LYS A 1 283 ? -1.130 0.902 -17.224 1.00 94.81 283 LYS A N 1
ATOM 2169 C CA . LYS A 1 283 ? -2.528 0.722 -17.616 1.00 94.81 283 LYS A CA 1
ATOM 2170 C C . LYS A 1 283 ? -3.203 -0.410 -16.847 1.00 94.81 283 LYS A C 1
ATOM 2172 O O . LYS A 1 283 ? -4.281 -0.203 -16.309 1.00 94.81 283 LYS A O 1
ATOM 2177 N N . VAL A 1 284 ? -2.555 -1.571 -16.723 1.00 96.19 284 VAL A N 1
ATOM 2178 C CA . VAL A 1 284 ? -3.127 -2.693 -15.959 1.00 96.19 284 VAL A CA 1
ATOM 2179 C C . VAL A 1 284 ? -3.326 -2.329 -14.482 1.00 96.19 284 VAL A C 1
ATOM 2181 O O . VAL A 1 284 ? -4.340 -2.689 -13.888 1.00 96.19 284 VAL A O 1
ATOM 2184 N N . LEU A 1 285 ? -2.381 -1.603 -13.877 1.00 96.00 285 LEU A N 1
ATOM 2185 C CA . LEU A 1 285 ? -2.530 -1.124 -12.498 1.00 96.00 285 LEU A CA 1
ATOM 2186 C C . LEU A 1 285 ? -3.630 -0.066 -12.379 1.00 96.00 285 LEU A C 1
ATOM 2188 O O . LEU A 1 285 ? -4.360 -0.058 -11.395 1.00 96.00 285 LEU A O 1
ATOM 2192 N N . LEU A 1 286 ? -3.751 0.821 -13.364 1.00 97.12 286 LEU A N 1
ATOM 2193 C CA . LEU A 1 286 ? -4.766 1.867 -13.393 1.00 97.12 286 LEU A CA 1
ATOM 2194 C C . LEU A 1 286 ? -6.168 1.258 -13.475 1.00 97.12 286 LEU A C 1
ATOM 2196 O O . LEU A 1 286 ? -7.017 1.568 -12.642 1.00 97.12 286 LEU A O 1
ATOM 2200 N N . ASP A 1 287 ? -6.375 0.344 -14.425 1.00 97.12 287 ASP A N 1
ATOM 2201 C CA . ASP A 1 287 ? -7.635 -0.376 -14.606 1.00 97.12 287 ASP A CA 1
ATOM 2202 C C . ASP A 1 287 ? -7.996 -1.127 -13.308 1.00 97.12 287 ASP A C 1
ATOM 2204 O O . ASP A 1 287 ? -9.105 -0.990 -12.786 1.00 97.12 287 ASP A O 1
ATOM 2208 N N . ARG A 1 288 ? -7.021 -1.811 -12.688 1.00 96.56 288 ARG A N 1
ATOM 2209 C CA . ARG A 1 288 ? -7.234 -2.498 -11.407 1.00 96.56 288 ARG A CA 1
ATOM 2210 C C . ARG A 1 288 ? -7.547 -1.546 -10.250 1.00 96.56 288 ARG A C 1
ATOM 2212 O O . ARG A 1 288 ? -8.355 -1.890 -9.390 1.00 96.56 288 ARG A O 1
ATOM 2219 N N . ALA A 1 289 ? -6.911 -0.379 -10.191 1.00 96.25 289 ALA A N 1
ATOM 2220 C CA . ALA A 1 289 ? -7.177 0.621 -9.160 1.00 96.25 289 ALA A CA 1
ATOM 2221 C C . ALA A 1 289 ? -8.629 1.133 -9.240 1.00 96.25 289 ALA A C 1
ATOM 2223 O O . ALA A 1 289 ? -9.291 1.254 -8.206 1.00 96.25 289 ALA A O 1
ATOM 2224 N N . TYR A 1 290 ? -9.156 1.341 -10.452 1.00 96.38 290 TYR A N 1
ATOM 2225 C CA . TYR A 1 290 ? -10.575 1.648 -10.649 1.00 96.38 290 TYR A CA 1
ATOM 2226 C C . TYR A 1 290 ? -11.487 0.496 -10.208 1.00 96.38 290 TYR A C 1
ATOM 2228 O O . TYR A 1 290 ? -12.454 0.732 -9.486 1.00 96.38 290 TYR A O 1
ATOM 2236 N N . GLU A 1 291 ? -11.169 -0.752 -10.570 1.00 95.31 291 GLU A N 1
ATOM 2237 C CA . GLU A 1 291 ? -11.966 -1.929 -10.180 1.00 95.31 291 GLU A CA 1
ATOM 2238 C C . GLU A 1 291 ? -12.094 -2.103 -8.660 1.00 95.31 291 GLU A C 1
ATOM 2240 O O . GLU A 1 291 ? -13.127 -2.563 -8.173 1.00 95.31 291 GLU A O 1
ATOM 2245 N N . VAL A 1 292 ? -11.054 -1.754 -7.894 1.00 93.00 292 VAL A N 1
ATOM 2246 C CA . VAL A 1 292 ? -11.091 -1.832 -6.423 1.00 93.00 292 VAL A CA 1
ATOM 2247 C C . VAL A 1 292 ? -11.746 -0.612 -5.765 1.00 93.00 292 VAL A C 1
ATOM 2249 O O . VAL A 1 292 ? -11.829 -0.556 -4.537 1.00 93.00 292 VAL A O 1
ATOM 2252 N N . GLY A 1 293 ? -12.228 0.349 -6.559 1.00 93.56 293 GLY A N 1
ATOM 2253 C CA . GLY A 1 293 ? -13.000 1.501 -6.095 1.00 93.56 293 GLY A CA 1
ATOM 2254 C C . GLY A 1 293 ? -12.177 2.732 -5.715 1.00 93.56 293 GLY A C 1
ATOM 2255 O O . GLY A 1 293 ? -12.671 3.557 -4.945 1.00 93.56 293 GLY A O 1
ATOM 2256 N N . ALA A 1 294 ? -10.943 2.873 -6.210 1.00 96.12 294 ALA A N 1
ATOM 2257 C CA . ALA A 1 294 ? -10.191 4.116 -6.046 1.00 96.12 294 ALA A CA 1
ATOM 2258 C C . ALA A 1 294 ? -10.756 5.222 -6.957 1.00 96.12 294 ALA A C 1
ATOM 2260 O O . ALA A 1 294 ? -10.954 5.021 -8.155 1.00 96.12 294 ALA A O 1
ATOM 2261 N N . GLU A 1 295 ? -10.982 6.411 -6.399 1.00 97.31 295 GLU A N 1
ATOM 2262 C CA . GLU A 1 295 ? -11.327 7.610 -7.163 1.00 97.31 295 GLU A CA 1
ATOM 2263 C C . GLU A 1 295 ? -10.033 8.262 -7.663 1.00 97.31 295 GLU A C 1
ATOM 2265 O O . GLU A 1 295 ? -9.238 8.746 -6.865 1.00 97.31 295 GLU A O 1
ATOM 2270 N N . ILE A 1 296 ? -9.799 8.284 -8.973 1.00 98.00 296 ILE A N 1
ATOM 2271 C CA . ILE A 1 296 ? -8.557 8.819 -9.549 1.00 98.00 296 ILE A CA 1
ATOM 2272 C C . ILE A 1 296 ? -8.861 10.134 -10.266 1.00 98.00 296 ILE A C 1
ATOM 2274 O O . ILE A 1 296 ? -9.631 10.147 -11.227 1.00 98.00 296 ILE A O 1
ATOM 2278 N N . LYS A 1 297 ? -8.246 11.228 -9.804 1.00 97.81 297 LYS A N 1
ATOM 2279 C CA . LYS A 1 297 ? -8.386 12.580 -10.360 1.00 97.81 297 LYS A CA 1
ATOM 2280 C C . LYS A 1 297 ? -7.107 12.983 -11.077 1.00 97.81 297 LYS A C 1
ATOM 2282 O O . LYS A 1 297 ? -6.043 13.011 -10.466 1.00 97.81 297 LYS A O 1
ATOM 2287 N N . VAL A 1 298 ? -7.228 13.290 -12.360 1.00 97.56 298 VAL A N 1
ATOM 2288 C CA . VAL A 1 298 ? -6.168 13.891 -13.182 1.00 97.56 298 VAL A CA 1
ATOM 2289 C C . VAL A 1 298 ? -6.240 15.417 -13.104 1.00 97.56 298 VAL A C 1
ATOM 2291 O O . VAL A 1 298 ? -7.200 15.954 -12.556 1.00 97.56 298 VAL A O 1
ATOM 2294 N N . ASP A 1 299 ? -5.226 16.104 -13.633 1.00 96.94 299 ASP A N 1
ATOM 2295 C CA . ASP A 1 299 ? -5.071 17.569 -13.543 1.00 96.94 299 ASP A CA 1
ATOM 2296 C C . ASP A 1 299 ? -5.094 18.103 -12.092 1.00 96.94 299 ASP A C 1
ATOM 2298 O O . ASP A 1 299 ? -5.417 19.254 -11.810 1.00 96.94 299 ASP A O 1
ATOM 2302 N N . ALA A 1 300 ? -4.730 17.246 -11.137 1.00 97.50 300 ALA A N 1
ATOM 2303 C CA . ALA A 1 300 ? -4.783 17.491 -9.704 1.00 97.50 300 ALA A CA 1
ATOM 2304 C C . ALA A 1 300 ? -3.369 17.696 -9.142 1.00 97.50 300 ALA A C 1
ATOM 2306 O O . ALA A 1 300 ? -2.845 16.889 -8.368 1.00 97.50 300 ALA A O 1
ATOM 2307 N N . PHE A 1 301 ? -2.712 18.785 -9.549 1.00 97.06 301 PHE A N 1
ATOM 2308 C CA . PHE A 1 301 ? -1.378 19.120 -9.047 1.00 97.06 301 PHE A CA 1
ATOM 2309 C C . PHE A 1 301 ? -1.439 19.579 -7.585 1.00 97.06 301 PHE A C 1
ATOM 2311 O O . PHE A 1 301 ? -1.917 20.676 -7.306 1.00 97.06 301 PHE A O 1
ATOM 2318 N N . VAL A 1 302 ? -0.897 18.782 -6.660 1.00 97.56 302 VAL A N 1
ATOM 2319 C CA . VAL A 1 302 ? -0.720 19.179 -5.253 1.00 97.56 302 VAL A CA 1
ATOM 2320 C C . VAL A 1 302 ? 0.397 20.218 -5.141 1.00 97.56 302 VAL A C 1
ATOM 2322 O O . VAL A 1 302 ? 1.562 19.933 -5.429 1.00 97.56 302 VAL A O 1
ATOM 2325 N N . SER A 1 303 ? 0.051 21.428 -4.707 1.00 95.25 303 SER A N 1
ATOM 2326 C CA . SER A 1 303 ? 1.000 22.521 -4.481 1.00 95.25 303 SER A CA 1
ATOM 2327 C C . SER A 1 303 ? 1.522 22.570 -3.048 1.00 95.25 303 SER A C 1
ATOM 2329 O O . SER A 1 303 ? 2.687 22.921 -2.852 1.00 95.25 303 SER A O 1
ATOM 2331 N N . GLU A 1 304 ? 0.694 22.197 -2.070 1.00 94.50 304 GLU A N 1
ATOM 2332 C CA . GLU A 1 304 ? 1.009 22.296 -0.643 1.00 94.50 304 GLU A CA 1
ATOM 2333 C C . GLU A 1 304 ? 0.451 21.105 0.147 1.00 94.50 304 GLU A C 1
ATOM 2335 O O . GLU A 1 304 ? -0.575 20.522 -0.213 1.00 94.50 304 GLU A O 1
ATOM 2340 N N . VAL A 1 305 ? 1.132 20.752 1.239 1.00 94.25 305 VAL A N 1
ATOM 2341 C CA . VAL A 1 305 ? 0.709 19.718 2.187 1.00 94.25 305 VAL A CA 1
ATOM 2342 C C . VAL A 1 305 ? 0.692 20.312 3.588 1.00 94.25 305 VAL A C 1
ATOM 2344 O O . VAL A 1 305 ? 1.703 20.829 4.055 1.00 94.25 305 VAL A O 1
ATOM 2347 N N . ASN A 1 306 ? -0.446 20.200 4.266 1.00 91.00 306 ASN A N 1
ATOM 2348 C CA . ASN A 1 306 ? -0.605 20.587 5.660 1.00 91.00 306 ASN A CA 1
ATOM 2349 C C . ASN A 1 306 ? -0.654 19.322 6.521 1.00 91.00 306 ASN A C 1
ATOM 2351 O O . ASN A 1 306 ? -1.657 18.603 6.545 1.00 91.00 306 ASN A O 1
ATOM 2355 N N . GLU A 1 307 ? 0.447 19.052 7.221 1.00 85.56 307 GLU A N 1
ATOM 2356 C CA . GLU A 1 307 ? 0.592 17.867 8.064 1.00 85.56 307 GLU A CA 1
ATOM 2357 C C . GLU A 1 307 ? -0.413 17.869 9.230 1.00 85.56 307 GLU A C 1
ATOM 2359 O O . GLU A 1 307 ? -1.118 16.882 9.443 1.00 85.56 307 GLU A O 1
ATOM 2364 N N . SER A 1 308 ? -0.530 18.985 9.958 1.00 84.56 308 SER A N 1
ATOM 2365 C CA . SER A 1 308 ? -1.384 19.087 11.151 1.00 84.56 308 SER A CA 1
ATOM 2366 C C . SER A 1 308 ? -2.866 18.887 10.828 1.00 84.56 308 SER A C 1
ATOM 2368 O O . SER A 1 308 ? -3.592 18.248 11.590 1.00 84.56 308 SER A O 1
ATOM 2370 N N . ALA A 1 309 ? -3.310 19.404 9.682 1.00 86.12 309 ALA A N 1
ATOM 2371 C CA . ALA A 1 309 ? -4.675 19.256 9.191 1.00 86.12 309 ALA A CA 1
ATOM 2372 C C . ALA A 1 309 ? -4.910 17.955 8.400 1.00 86.12 309 ALA A C 1
ATOM 2374 O O . ALA A 1 309 ? -6.053 17.709 8.009 1.00 86.12 309 ALA A O 1
ATOM 2375 N N . SER A 1 310 ? -3.855 17.161 8.158 1.00 88.94 310 SER A N 1
ATOM 2376 C CA . SER A 1 310 ? -3.837 15.993 7.268 1.00 88.94 310 SER A CA 1
ATOM 2377 C C . SER A 1 310 ? -4.550 16.275 5.941 1.00 88.94 310 SER A C 1
ATOM 2379 O O . SER A 1 310 ? -5.542 15.647 5.565 1.00 88.94 310 SER A O 1
ATOM 2381 N N . SER A 1 311 ? -4.077 17.309 5.247 1.00 95.19 311 SER A N 1
ATOM 2382 C CA . SER A 1 311 ? -4.678 17.750 3.992 1.00 95.19 311 SER A CA 1
ATOM 2383 C C . SER A 1 311 ? -3.654 18.149 2.946 1.00 95.19 311 SER A C 1
ATOM 2385 O O . SER A 1 311 ? -2.555 18.598 3.269 1.00 95.19 311 SER A O 1
ATOM 2387 N N . VAL A 1 312 ? -4.055 18.064 1.684 1.00 97.19 312 VAL A N 1
ATOM 2388 C CA . VAL A 1 312 ? -3.308 18.600 0.545 1.00 97.19 312 VAL A CA 1
ATOM 2389 C C . VAL A 1 312 ? -4.114 19.691 -0.145 1.00 97.19 312 VAL A C 1
ATOM 2391 O O . VAL A 1 312 ? -5.346 19.628 -0.185 1.00 97.19 312 VAL A O 1
ATOM 2394 N N . ILE A 1 313 ? -3.412 20.687 -0.675 1.00 97.31 313 ILE A N 1
ATOM 2395 C CA . ILE A 1 313 ? -3.988 21.796 -1.436 1.00 97.31 313 ILE A CA 1
ATOM 2396 C C . ILE A 1 313 ? -3.523 21.650 -2.881 1.00 97.31 313 ILE A C 1
ATOM 2398 O O . ILE A 1 313 ? -2.324 21.507 -3.149 1.00 97.31 313 ILE A O 1
ATOM 2402 N N . LEU A 1 314 ? -4.480 21.646 -3.801 1.00 97.44 314 LEU A N 1
ATOM 2403 C CA . LEU A 1 314 ? -4.240 21.628 -5.235 1.00 97.44 314 LEU A CA 1
ATOM 2404 C C . LEU A 1 314 ? -3.904 23.032 -5.754 1.00 97.44 314 LEU A C 1
ATOM 2406 O O . LEU A 1 314 ? -4.212 24.042 -5.124 1.00 97.44 314 LEU A O 1
ATOM 2410 N N . LYS A 1 315 ? -3.301 23.105 -6.943 1.00 96.00 315 LYS A N 1
ATOM 2411 C CA . LYS A 1 315 ? -2.925 24.367 -7.601 1.00 96.00 315 LYS A CA 1
ATOM 2412 C C . LYS A 1 315 ? -4.112 25.313 -7.833 1.00 96.00 315 LYS A C 1
ATOM 2414 O O . LYS A 1 315 ? -3.915 26.523 -7.873 1.00 96.00 315 LYS A O 1
ATOM 2419 N N . ASP A 1 316 ? -5.311 24.769 -8.012 1.00 94.12 316 ASP A N 1
ATOM 2420 C CA . ASP A 1 316 ? -6.563 25.517 -8.178 1.00 94.12 316 ASP A CA 1
ATOM 2421 C C . ASP A 1 316 ? -7.161 26.010 -6.841 1.00 94.12 316 ASP A C 1
ATOM 2423 O O . ASP A 1 316 ? -8.176 26.702 -6.840 1.00 94.12 316 ASP A O 1
ATOM 2427 N N . GLY A 1 317 ? -6.533 25.676 -5.707 1.00 95.56 317 GLY A N 1
ATOM 2428 C CA . GLY A 1 317 ? -6.991 26.001 -4.356 1.00 95.56 317 GLY A CA 1
ATOM 2429 C C . GLY A 1 317 ? -7.888 24.938 -3.715 1.00 95.56 317 GLY A C 1
ATOM 2430 O O . GLY A 1 317 ? -8.225 25.069 -2.537 1.00 95.56 317 GLY A O 1
ATOM 2431 N N . THR A 1 318 ? -8.257 23.874 -4.435 1.00 96.81 318 THR A N 1
ATOM 2432 C CA . THR A 1 318 ? -9.077 22.781 -3.896 1.00 96.81 318 THR A CA 1
ATOM 2433 C C . THR A 1 318 ? -8.340 22.062 -2.765 1.00 96.81 318 THR A C 1
ATOM 2435 O O . THR A 1 318 ? -7.165 21.716 -2.888 1.00 96.81 318 THR A O 1
ATOM 2438 N N . VAL A 1 319 ? -9.038 21.793 -1.658 1.00 97.00 319 VAL A N 1
ATOM 2439 C CA . VAL A 1 319 ? -8.464 21.128 -0.479 1.00 97.00 319 VAL A CA 1
ATOM 2440 C C . VAL A 1 319 ? -9.014 19.714 -0.336 1.00 97.00 319 VAL A C 1
ATOM 2442 O O . VAL A 1 319 ? -10.224 19.512 -0.246 1.00 97.00 319 VAL A O 1
ATOM 2445 N N . HIS A 1 320 ? -8.114 18.739 -0.228 1.00 96.62 320 HIS A N 1
ATOM 2446 C CA . HIS A 1 320 ? -8.443 17.351 0.087 1.00 96.62 320 HIS A CA 1
ATOM 2447 C C . HIS A 1 320 ? -7.962 17.006 1.496 1.00 96.62 320 HIS A C 1
ATOM 2449 O O . HIS A 1 320 ? -6.768 17.086 1.778 1.00 96.62 320 HIS A O 1
ATOM 2455 N N . ARG A 1 321 ? -8.887 16.611 2.376 1.00 95.62 321 ARG A N 1
ATOM 2456 C CA . ARG A 1 321 ? -8.591 16.116 3.731 1.00 95.62 321 ARG A CA 1
ATOM 2457 C C . ARG A 1 321 ? -8.599 14.592 3.753 1.00 95.62 321 ARG A C 1
ATOM 2459 O O . ARG A 1 321 ? -9.380 13.978 3.028 1.00 95.62 321 ARG A O 1
ATOM 2466 N N . ALA A 1 322 ? -7.758 14.005 4.595 1.00 94.75 322 ALA A N 1
ATOM 2467 C CA . ALA A 1 322 ? -7.659 12.564 4.767 1.00 94.75 322 ALA A CA 1
ATOM 2468 C C . ALA A 1 322 ? -7.351 12.201 6.226 1.00 94.75 322 ALA A C 1
ATOM 2470 O O . ALA A 1 322 ? -6.889 13.031 7.003 1.00 94.75 322 ALA A O 1
ATOM 2471 N N . ASP A 1 323 ? -7.575 10.941 6.580 1.00 93.44 323 ASP A N 1
ATOM 2472 C CA . ASP A 1 323 ? -7.013 10.328 7.785 1.00 93.44 323 ASP A CA 1
ATOM 2473 C C . ASP A 1 323 ? -5.552 9.902 7.555 1.00 93.44 323 ASP A C 1
ATOM 2475 O O . ASP A 1 323 ? -4.755 9.869 8.494 1.00 93.44 323 ASP A O 1
ATOM 2479 N N . LEU A 1 324 ? -5.205 9.592 6.298 1.00 93.62 324 LEU A N 1
ATOM 2480 C CA . LEU A 1 324 ? -3.862 9.219 5.858 1.00 93.62 324 LEU A CA 1
ATOM 2481 C C . LEU A 1 324 ? -3.526 9.847 4.498 1.00 93.62 324 LEU A C 1
ATOM 2483 O O . LEU A 1 324 ? -4.257 9.674 3.519 1.00 93.62 324 LEU A O 1
ATOM 2487 N N . LEU A 1 325 ? -2.371 10.505 4.424 1.00 97.50 325 LEU A N 1
ATOM 2488 C CA . LEU A 1 325 ? -1.761 10.980 3.184 1.00 97.50 325 LEU A CA 1
ATOM 2489 C C . LEU A 1 325 ? -0.606 10.066 2.768 1.00 97.50 325 LEU A C 1
ATOM 2491 O O . LEU A 1 325 ? 0.287 9.770 3.563 1.00 97.50 325 LEU A O 1
ATOM 2495 N N . ILE A 1 326 ? -0.590 9.664 1.500 1.00 97.31 326 ILE A N 1
ATOM 2496 C CA . ILE A 1 326 ? 0.467 8.834 0.917 1.00 97.31 326 ILE A CA 1
ATOM 2497 C C . ILE A 1 326 ? 1.138 9.615 -0.212 1.00 97.31 326 ILE A C 1
ATOM 2499 O O . ILE A 1 326 ? 0.533 9.869 -1.252 1.00 97.31 326 ILE A O 1
ATOM 2503 N N . GLY A 1 327 ? 2.398 9.998 -0.021 1.00 97.38 327 GLY A N 1
ATOM 2504 C CA . GLY A 1 327 ? 3.214 10.647 -1.041 1.00 97.38 327 GLY A CA 1
ATOM 2505 C C . GLY A 1 327 ? 3.819 9.627 -1.996 1.00 97.38 327 GLY A C 1
ATOM 2506 O O . GLY A 1 327 ? 4.776 8.944 -1.641 1.00 97.38 327 GLY A O 1
ATOM 2507 N N . ALA A 1 328 ? 3.299 9.557 -3.217 1.00 96.69 328 ALA A N 1
ATOM 2508 C CA . ALA A 1 328 ? 3.796 8.743 -4.330 1.00 96.69 328 ALA A CA 1
ATOM 2509 C C . ALA A 1 328 ? 4.150 9.617 -5.558 1.00 96.69 328 ALA A C 1
ATOM 2511 O O . ALA A 1 328 ? 4.150 9.159 -6.702 1.00 96.69 328 ALA A O 1
ATOM 2512 N N . ASP A 1 329 ? 4.474 10.888 -5.314 1.00 95.00 329 ASP A N 1
ATOM 2513 C CA . ASP A 1 329 ? 4.662 11.981 -6.279 1.00 95.00 329 ASP A CA 1
ATOM 2514 C C . ASP A 1 329 ? 6.106 12.105 -6.803 1.00 95.00 329 ASP A C 1
ATOM 2516 O O . ASP A 1 329 ? 6.511 13.103 -7.404 1.00 95.00 329 ASP A O 1
ATOM 2520 N N . GLY A 1 330 ? 6.882 11.040 -6.618 1.00 90.81 330 GLY A N 1
ATOM 2521 C CA . GLY A 1 330 ? 8.168 10.824 -7.263 1.00 90.81 330 GLY A CA 1
ATOM 2522 C C . GLY A 1 330 ? 9.326 11.674 -6.740 1.00 90.81 330 GLY A C 1
ATOM 2523 O O . GLY A 1 330 ? 9.260 12.316 -5.694 1.00 90.81 330 GLY A O 1
ATOM 2524 N N . ILE A 1 331 ? 10.429 11.689 -7.493 1.00 89.31 331 ILE A N 1
ATOM 2525 C CA . ILE A 1 331 ? 11.703 12.282 -7.048 1.00 89.31 331 ILE A CA 1
ATOM 2526 C C . ILE A 1 331 ? 11.596 13.768 -6.667 1.00 89.31 331 ILE A C 1
ATOM 2528 O O . ILE A 1 331 ? 12.316 14.230 -5.787 1.00 89.31 331 ILE A O 1
ATOM 2532 N N . LYS A 1 332 ? 10.660 14.519 -7.263 1.00 89.88 332 LYS A N 1
ATOM 2533 C CA . LYS A 1 332 ? 10.411 15.946 -6.972 1.00 89.88 332 LYS A CA 1
ATOM 2534 C C . LYS A 1 332 ? 9.287 16.173 -5.949 1.00 89.88 332 LYS A C 1
ATOM 2536 O O . LYS A 1 332 ? 8.652 17.226 -5.980 1.00 89.88 332 LYS A O 1
ATOM 2541 N N . SER A 1 333 ? 9.042 15.184 -5.091 1.00 93.94 333 SER A N 1
ATOM 2542 C CA . SER A 1 333 ? 7.926 15.148 -4.148 1.00 93.94 333 SER A CA 1
ATOM 2543 C C . SER A 1 333 ? 7.705 16.462 -3.392 1.00 93.94 333 SER A C 1
ATOM 2545 O O . SER A 1 333 ? 8.621 17.007 -2.768 1.00 93.94 333 SER A O 1
ATOM 2547 N N . LYS A 1 334 ? 6.461 16.944 -3.425 1.00 93.94 334 LYS A N 1
ATOM 2548 C CA . LYS A 1 334 ? 5.940 18.003 -2.554 1.00 93.94 334 LYS A CA 1
ATOM 2549 C C . LYS A 1 334 ? 5.571 17.442 -1.189 1.00 93.94 334 LYS A C 1
ATOM 2551 O O . LYS A 1 334 ? 5.833 18.100 -0.186 1.00 93.94 334 LYS A O 1
ATOM 2556 N N . VAL A 1 335 ? 5.048 16.214 -1.145 1.00 95.44 335 VAL A N 1
ATOM 2557 C CA . VAL A 1 335 ? 4.669 15.544 0.109 1.00 95.44 335 VAL A CA 1
ATOM 2558 C C . VAL A 1 335 ? 5.879 15.300 1.010 1.00 95.44 335 VAL A C 1
ATOM 2560 O O . VAL A 1 335 ? 5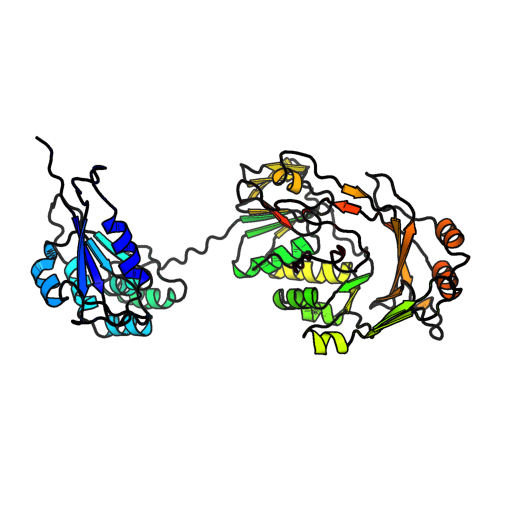.766 15.406 2.228 1.00 95.44 335 VAL A O 1
ATOM 2563 N N . ARG A 1 336 ? 7.067 15.071 0.439 1.00 94.62 336 ARG A N 1
ATOM 2564 C CA . ARG A 1 336 ? 8.304 14.866 1.206 1.00 94.62 336 ARG A CA 1
ATOM 2565 C C . ARG A 1 336 ? 8.641 16.023 2.143 1.00 94.62 336 ARG A C 1
ATOM 2567 O O . ARG A 1 336 ? 9.159 15.764 3.224 1.00 94.62 336 ARG A O 1
ATOM 2574 N N . LYS A 1 337 ? 8.286 17.264 1.791 1.00 92.12 337 LYS A N 1
ATOM 2575 C CA . LYS A 1 337 ? 8.499 18.441 2.655 1.00 92.12 337 LYS A CA 1
ATOM 2576 C C . LYS A 1 337 ? 7.661 18.414 3.942 1.00 92.12 337 LYS A C 1
ATOM 2578 O O . LYS A 1 337 ? 7.998 19.111 4.888 1.00 92.12 337 LYS A O 1
ATOM 2583 N N . ALA A 1 338 ? 6.591 17.616 3.988 1.00 91.06 338 ALA A N 1
ATOM 2584 C CA . ALA A 1 338 ? 5.804 17.394 5.202 1.00 91.06 338 ALA A CA 1
ATOM 2585 C C . ALA A 1 338 ? 6.368 16.269 6.090 1.00 91.06 338 ALA A C 1
ATOM 2587 O O . ALA A 1 338 ? 5.942 16.125 7.228 1.00 91.06 338 ALA A O 1
ATOM 2588 N N . VAL A 1 339 ? 7.304 15.458 5.582 1.00 93.00 339 VAL A N 1
ATOM 2589 C CA . VAL A 1 339 ? 7.964 14.385 6.347 1.00 93.00 339 VAL A CA 1
ATOM 2590 C C . VAL A 1 339 ? 9.336 14.830 6.841 1.00 93.00 339 VAL A C 1
ATOM 2592 O O . VAL A 1 339 ? 9.665 14.628 8.007 1.00 93.00 339 VAL A O 1
ATOM 2595 N N . VAL A 1 340 ? 10.122 15.459 5.966 1.00 93.00 340 VAL A N 1
ATOM 2596 C CA . VAL A 1 340 ? 11.426 16.046 6.291 1.00 93.00 340 VAL A CA 1
ATOM 2597 C C . VAL A 1 340 ? 11.242 17.557 6.353 1.00 93.00 340 VAL A C 1
ATOM 2599 O O . VAL A 1 340 ? 11.191 18.224 5.322 1.00 93.00 340 VAL A O 1
ATOM 2602 N N . THR A 1 341 ? 11.047 18.075 7.566 1.00 90.44 341 THR A N 1
ATOM 2603 C CA . THR A 1 341 ? 10.638 19.471 7.807 1.00 90.44 341 THR A CA 1
ATOM 2604 C C . THR A 1 341 ? 11.796 20.388 8.196 1.00 90.44 341 THR A C 1
ATOM 2606 O O . THR A 1 341 ? 11.663 21.605 8.161 1.00 90.44 341 THR A O 1
ATOM 2609 N N . ASP A 1 342 ? 12.908 19.814 8.644 1.00 90.19 342 ASP A N 1
ATOM 2610 C CA . ASP A 1 342 ? 14.075 20.514 9.186 1.00 90.19 342 ASP A CA 1
ATOM 2611 C C . ASP A 1 342 ? 15.070 20.964 8.107 1.00 90.19 342 ASP A C 1
ATOM 2613 O O . ASP A 1 342 ? 15.917 21.817 8.370 1.00 90.19 342 ASP A O 1
ATOM 2617 N N . ARG A 1 343 ? 14.962 20.421 6.888 1.00 91.94 343 ARG A N 1
ATOM 2618 C CA . ARG A 1 343 ? 15.842 20.732 5.756 1.00 91.94 343 ARG A CA 1
ATOM 2619 C C . ARG A 1 343 ? 15.214 20.346 4.421 1.00 91.94 343 ARG A C 1
ATOM 2621 O O . ARG A 1 343 ? 14.311 19.516 4.360 1.00 91.94 343 ARG A O 1
ATOM 2628 N N . ASP A 1 344 ? 15.749 20.894 3.335 1.00 89.12 344 ASP A N 1
ATOM 2629 C CA . ASP A 1 344 ? 15.463 20.370 2.002 1.00 89.12 344 ASP A CA 1
ATOM 2630 C C . ASP A 1 344 ? 16.258 19.077 1.751 1.00 89.12 344 ASP A C 1
ATOM 2632 O O . ASP A 1 344 ? 17.414 18.943 2.155 1.00 89.12 344 ASP A O 1
ATOM 2636 N N . VAL A 1 345 ? 15.613 18.121 1.079 1.00 91.62 345 VAL A N 1
ATOM 2637 C CA . VAL A 1 345 ? 16.231 16.854 0.662 1.00 91.62 345 VAL A CA 1
ATOM 2638 C C . VAL A 1 345 ? 16.925 17.054 -0.677 1.00 91.62 345 VAL A C 1
ATOM 2640 O O . VAL A 1 345 ? 16.284 17.460 -1.657 1.00 91.62 345 VAL A O 1
ATOM 2643 N N . GLU A 1 346 ? 18.213 16.737 -0.728 1.00 89.12 346 GLU A N 1
ATOM 2644 C CA . GLU A 1 346 ? 19.026 16.901 -1.926 1.00 89.12 346 GLU A CA 1
ATOM 2645 C C . GLU A 1 346 ? 18.672 15.848 -2.989 1.00 89.12 346 GLU A C 1
ATOM 2647 O O . GLU A 1 346 ? 18.553 14.651 -2.713 1.00 89.12 346 GLU A O 1
ATOM 2652 N N . ILE A 1 347 ? 18.512 16.305 -4.237 1.00 89.38 347 ILE A N 1
ATOM 2653 C CA . ILE A 1 347 ? 18.454 15.430 -5.411 1.00 89.38 347 ILE A CA 1
ATOM 2654 C C . ILE A 1 347 ? 19.873 15.331 -5.968 1.00 89.38 347 ILE A C 1
ATOM 2656 O O . ILE A 1 347 ? 20.353 16.255 -6.630 1.00 89.38 347 ILE A O 1
ATOM 2660 N N . ILE A 1 348 ? 20.517 14.197 -5.717 1.00 87.75 348 ILE A N 1
ATOM 2661 C CA . ILE A 1 348 ? 21.894 13.924 -6.114 1.00 87.75 348 ILE A CA 1
ATOM 2662 C C . ILE A 1 348 ? 21.894 13.549 -7.596 1.00 87.75 348 ILE A C 1
ATOM 2664 O O . ILE A 1 348 ? 21.275 12.568 -8.018 1.00 87.75 348 ILE A O 1
ATOM 2668 N N . GLN A 1 349 ? 22.559 14.363 -8.415 1.00 83.06 349 GLN A N 1
ATOM 2669 C CA . GLN A 1 349 ? 22.697 14.078 -9.840 1.00 83.06 349 GLN A CA 1
ATOM 2670 C C . GLN A 1 349 ? 23.763 13.015 -10.077 1.00 83.06 349 GLN A C 1
ATOM 2672 O O . GLN A 1 349 ? 24.892 13.141 -9.607 1.00 83.06 349 GLN A O 1
ATOM 2677 N N . ASP A 1 350 ? 23.428 12.012 -10.883 1.00 81.00 350 ASP A N 1
ATOM 2678 C CA . ASP A 1 350 ? 24.422 11.059 -11.350 1.00 81.00 350 ASP A CA 1
ATOM 2679 C C . ASP A 1 350 ? 25.314 11.724 -12.418 1.00 81.00 350 ASP A C 1
ATOM 2681 O O . ASP A 1 350 ? 24.811 12.465 -13.275 1.00 81.00 350 ASP A O 1
ATOM 2685 N N . PRO A 1 351 ? 26.635 11.467 -12.415 1.00 80.94 351 PRO A N 1
ATOM 2686 C CA . PRO A 1 351 ? 27.542 11.993 -13.435 1.00 80.94 351 PRO A CA 1
ATOM 2687 C C . PRO A 1 351 ? 27.309 11.389 -14.831 1.00 80.94 351 PRO A C 1
ATOM 2689 O O . PRO A 1 351 ? 27.953 11.803 -15.799 1.00 80.94 351 PRO A O 1
ATOM 2692 N N . ASN A 1 352 ? 26.400 10.423 -14.960 1.00 82.19 352 ASN A N 1
ATOM 2693 C CA . ASN A 1 352 ? 25.970 9.828 -16.209 1.00 82.19 352 ASN A CA 1
ATOM 2694 C C . ASN A 1 352 ? 24.485 10.096 -16.478 1.00 82.19 352 ASN A C 1
ATOM 2696 O O . ASN A 1 352 ? 23.641 10.273 -15.600 1.00 82.19 352 ASN A O 1
ATOM 2700 N N . CYS A 1 353 ? 24.137 10.017 -17.751 1.00 79.06 353 CYS A N 1
ATOM 2701 C CA . CYS A 1 353 ? 22.770 10.071 -18.241 1.00 79.06 353 CYS A CA 1
ATOM 2702 C C . CYS A 1 353 ? 22.522 8.900 -19.188 1.00 79.06 353 CYS A C 1
ATOM 2704 O O . CYS A 1 353 ? 23.444 8.160 -19.538 1.00 79.06 353 CYS A O 1
ATOM 2706 N N . ALA A 1 354 ? 21.266 8.697 -19.575 1.00 80.12 354 ALA A N 1
ATOM 2707 C CA . ALA A 1 354 ? 20.891 7.603 -20.459 1.00 80.12 354 ALA A CA 1
ATOM 2708 C C . ALA A 1 354 ? 20.154 8.114 -21.692 1.00 80.12 354 ALA A C 1
ATOM 2710 O O . ALA A 1 354 ? 19.117 8.767 -21.582 1.00 80.12 354 ALA A O 1
ATOM 2711 N N . TYR A 1 355 ? 20.636 7.746 -22.873 1.00 82.69 355 TYR A N 1
ATOM 2712 C CA . TYR A 1 355 ? 19.806 7.754 -24.067 1.00 82.69 355 TYR A CA 1
ATOM 2713 C C . TYR A 1 355 ? 18.779 6.632 -23.956 1.00 82.69 355 TYR A C 1
ATOM 2715 O O . TYR A 1 355 ? 19.132 5.502 -23.614 1.00 82.69 355 TYR A O 1
ATOM 2723 N N . ARG A 1 356 ? 17.507 6.942 -24.209 1.00 81.25 356 ARG A N 1
ATOM 2724 C CA . ARG A 1 356 ? 16.417 5.963 -24.244 1.00 81.25 356 ARG A CA 1
ATOM 2725 C C . ARG A 1 356 ? 15.600 6.127 -25.509 1.00 81.25 356 ARG A C 1
ATOM 2727 O O . ARG A 1 356 ? 15.183 7.237 -25.849 1.00 81.25 356 ARG A O 1
ATOM 2734 N N . THR A 1 357 ? 15.338 5.007 -26.165 1.00 84.31 357 THR A N 1
ATOM 2735 C CA . THR A 1 357 ? 14.518 4.955 -27.370 1.00 84.31 357 THR A CA 1
ATOM 2736 C C . THR A 1 357 ? 13.860 3.590 -27.547 1.00 84.31 357 THR A C 1
ATOM 2738 O O . THR A 1 357 ? 14.281 2.590 -26.960 1.00 84.31 357 THR A O 1
ATOM 2741 N N . LEU A 1 358 ? 12.803 3.575 -28.353 1.00 84.62 358 LEU A N 1
ATOM 2742 C CA . LEU A 1 358 ? 12.156 2.373 -28.846 1.00 84.62 358 LEU A CA 1
ATOM 2743 C C . LEU A 1 358 ? 12.414 2.281 -30.353 1.00 84.62 358 LEU A C 1
ATOM 2745 O O . LEU A 1 358 ? 12.072 3.204 -31.091 1.00 84.62 358 LEU A O 1
ATOM 2749 N N . ILE A 1 359 ? 13.003 1.175 -30.804 1.00 85.38 359 ILE A N 1
ATOM 2750 C CA . ILE A 1 359 ? 13.252 0.908 -32.225 1.00 85.38 359 ILE A CA 1
ATOM 2751 C C . ILE A 1 359 ? 12.173 -0.065 -32.726 1.00 85.38 359 ILE A C 1
ATOM 2753 O O . ILE A 1 359 ? 12.044 -1.155 -32.153 1.00 85.38 359 ILE A O 1
ATOM 2757 N N . PRO A 1 360 ? 11.401 0.285 -33.772 1.00 84.31 360 PRO A N 1
ATOM 2758 C CA . PRO A 1 360 ? 10.496 -0.648 -34.431 1.00 84.31 360 PRO A CA 1
ATOM 2759 C C . PRO A 1 360 ? 11.248 -1.866 -34.967 1.00 84.31 360 PRO A C 1
ATOM 2761 O O . PRO A 1 360 ? 12.237 -1.762 -35.684 1.00 84.31 360 PRO A O 1
ATOM 2764 N N . GLY A 1 361 ? 10.782 -3.050 -34.607 1.00 78.62 361 GLY A N 1
ATOM 2765 C CA . GLY A 1 361 ? 11.449 -4.317 -34.886 1.00 78.62 361 GLY A CA 1
ATOM 2766 C C . GLY A 1 361 ? 11.371 -4.741 -36.346 1.00 78.62 361 GLY A C 1
ATOM 2767 O O . GLY A 1 361 ? 12.145 -5.598 -36.758 1.00 78.62 361 GLY A O 1
ATOM 2768 N N . GLU A 1 362 ? 10.487 -4.125 -37.129 1.00 78.50 362 GLU A N 1
ATOM 2769 C CA . GLU A 1 362 ? 10.466 -4.230 -38.593 1.00 78.50 362 GLU A CA 1
ATOM 2770 C C . GLU A 1 362 ? 11.718 -3.632 -39.249 1.00 78.50 362 GLU A C 1
ATOM 2772 O O . GLU A 1 362 ? 12.104 -4.066 -40.329 1.00 78.50 362 GLU A O 1
ATOM 2777 N N . LEU A 1 363 ? 12.396 -2.699 -38.571 1.00 75.25 363 LEU A N 1
ATOM 2778 C CA . LEU A 1 363 ? 13.647 -2.102 -39.042 1.00 75.25 363 LEU A CA 1
ATOM 2779 C C . LEU A 1 363 ? 14.861 -3.017 -38.816 1.00 75.25 363 LEU A C 1
ATOM 2781 O O . LEU A 1 363 ? 15.967 -2.699 -39.250 1.00 75.25 363 LEU A O 1
ATOM 2785 N N . LEU A 1 364 ? 14.689 -4.145 -38.120 1.00 71.69 364 LEU A N 1
ATOM 2786 C CA . LEU A 1 364 ? 15.776 -5.067 -37.813 1.00 71.69 364 LEU A CA 1
ATOM 2787 C C . LEU A 1 364 ? 15.884 -6.171 -38.853 1.00 71.69 364 LEU A C 1
ATOM 2789 O O . LEU A 1 364 ? 14.926 -6.894 -39.132 1.00 71.69 364 LEU A O 1
ATOM 2793 N N . ASP A 1 365 ? 17.112 -6.418 -39.290 1.00 63.69 365 ASP A N 1
ATOM 2794 C CA . ASP A 1 365 ? 17.447 -7.652 -39.982 1.00 63.69 365 ASP A CA 1
ATOM 2795 C C . ASP A 1 365 ? 17.281 -8.852 -39.025 1.00 63.69 365 ASP A C 1
ATOM 2797 O O . ASP A 1 365 ? 18.003 -9.008 -38.032 1.00 63.69 365 ASP A O 1
ATOM 2801 N N . ARG A 1 366 ? 16.313 -9.728 -39.329 1.00 55.41 366 ARG A N 1
ATOM 2802 C CA . ARG A 1 366 ? 15.966 -10.905 -38.510 1.00 55.41 366 ARG A CA 1
ATOM 2803 C C . ARG A 1 366 ? 17.125 -11.904 -38.381 1.00 55.41 366 ARG A C 1
ATOM 2805 O O . ARG A 1 366 ? 17.072 -12.751 -37.486 1.00 55.41 366 ARG A O 1
ATOM 2812 N N . THR A 1 367 ? 18.153 -11.805 -39.229 1.00 45.34 367 THR A N 1
ATOM 2813 C CA . THR A 1 367 ? 19.327 -12.694 -39.238 1.00 45.34 367 THR A CA 1
ATOM 2814 C C . THR A 1 367 ? 20.406 -12.310 -38.219 1.00 45.34 367 THR A C 1
ATOM 2816 O O . THR A 1 367 ? 21.250 -13.143 -37.885 1.00 45.34 367 THR A O 1
ATOM 2819 N N . ARG A 1 368 ? 20.376 -11.089 -37.661 1.00 51.91 368 ARG A N 1
ATOM 2820 C CA . ARG A 1 368 ? 21.350 -10.610 -36.662 1.00 51.91 368 ARG A CA 1
ATOM 2821 C C . ARG A 1 368 ? 20.640 -9.878 -35.530 1.00 51.91 368 ARG A C 1
ATOM 2823 O O . ARG A 1 368 ? 20.550 -8.655 -35.524 1.00 51.91 368 ARG A O 1
ATOM 2830 N N . ARG A 1 369 ? 20.139 -10.629 -34.545 1.00 54.12 369 ARG A N 1
ATOM 2831 C CA . ARG A 1 369 ? 19.531 -10.026 -33.350 1.00 54.12 369 ARG A CA 1
ATOM 2832 C C . ARG A 1 369 ? 20.619 -9.377 -32.485 1.00 54.12 369 ARG A C 1
ATOM 2834 O O . ARG A 1 369 ? 21.529 -10.078 -32.045 1.00 54.12 369 ARG A O 1
ATOM 2841 N N . PRO A 1 370 ? 20.555 -8.063 -32.239 1.00 50.94 370 PRO A N 1
ATOM 2842 C CA . PRO A 1 370 ? 21.525 -7.396 -31.390 1.00 50.94 370 PRO A CA 1
ATOM 2843 C C . PRO A 1 370 ? 21.265 -7.713 -29.912 1.00 50.94 370 PRO A C 1
ATOM 2845 O O . PRO A 1 370 ? 20.133 -7.959 -29.502 1.00 50.94 370 PRO A O 1
ATOM 2848 N N . HIS A 1 371 ? 22.328 -7.721 -29.108 1.00 51.81 371 HIS A N 1
ATOM 2849 C CA . HIS A 1 371 ? 22.304 -8.251 -27.739 1.00 51.81 371 HIS A CA 1
ATOM 2850 C C . HIS A 1 371 ? 22.904 -7.305 -26.676 1.00 51.81 371 HIS A C 1
ATOM 2852 O O . HIS A 1 371 ? 22.956 -7.685 -25.508 1.00 51.81 371 HIS A O 1
ATOM 2858 N N . HIS A 1 372 ? 23.352 -6.094 -27.034 1.00 48.00 372 HIS A N 1
ATOM 2859 C CA . HIS A 1 372 ? 23.850 -5.086 -26.077 1.00 48.00 372 HIS A CA 1
ATOM 2860 C C . HIS A 1 372 ? 22.851 -3.963 -25.876 1.00 48.00 372 HIS A C 1
ATOM 2862 O O . HIS A 1 372 ? 22.384 -3.395 -26.855 1.00 48.00 372 HIS A O 1
ATOM 2868 N N . GLY A 1 373 ? 22.568 -3.601 -24.621 1.00 52.25 373 GLY A N 1
ATOM 2869 C CA . GLY A 1 373 ? 21.707 -2.451 -24.297 1.00 52.25 373 GLY A CA 1
ATOM 2870 C C . GLY A 1 373 ? 20.280 -2.551 -24.853 1.00 52.25 373 GLY A C 1
ATOM 2871 O O . GLY A 1 373 ? 19.545 -1.567 -24.835 1.00 52.25 373 GLY A O 1
ATOM 2872 N N . VAL A 1 374 ? 19.905 -3.731 -25.356 1.00 56.78 374 VAL A N 1
ATOM 2873 C CA . VAL A 1 374 ? 18.677 -4.022 -26.089 1.00 56.78 374 VAL A CA 1
ATOM 2874 C C . VAL A 1 374 ? 17.859 -5.037 -25.313 1.00 56.78 374 VAL A C 1
ATOM 2876 O O . VAL A 1 374 ? 18.322 -6.143 -25.032 1.00 56.78 374 VAL A O 1
ATOM 2879 N N . SER A 1 375 ? 16.611 -4.677 -25.040 1.00 59.62 375 SER A N 1
ATOM 2880 C CA . SER A 1 375 ? 15.591 -5.600 -24.556 1.00 59.62 375 SER A CA 1
ATOM 2881 C C . SER A 1 375 ? 14.461 -5.665 -25.573 1.00 59.62 375 SER A C 1
ATOM 2883 O O . SER A 1 375 ? 13.904 -4.640 -25.953 1.00 59.62 375 SER A O 1
ATOM 2885 N N . HIS A 1 376 ? 14.097 -6.867 -26.010 1.00 61.91 376 HIS A N 1
ATOM 2886 C CA . HIS A 1 376 ? 12.916 -7.049 -26.849 1.00 61.91 376 HIS A CA 1
ATOM 2887 C C . HIS A 1 376 ? 11.655 -6.927 -25.992 1.00 61.91 376 HIS A C 1
ATOM 2889 O O . HIS A 1 376 ? 11.577 -7.530 -24.921 1.00 61.91 376 HIS A O 1
ATOM 2895 N N . LEU A 1 377 ? 10.688 -6.151 -26.468 1.00 59.69 377 LEU A N 1
ATOM 2896 C CA . LEU A 1 377 ? 9.365 -6.019 -25.875 1.00 59.69 377 LEU A CA 1
ATOM 2897 C C . LEU A 1 377 ? 8.315 -6.658 -26.784 1.00 59.69 377 LEU A C 1
ATOM 2899 O O . LEU A 1 377 ? 8.513 -6.808 -27.995 1.00 59.69 377 LEU A O 1
ATOM 2903 N N . GLN A 1 378 ? 7.160 -6.974 -26.202 1.00 61.84 378 GLN A N 1
ATOM 2904 C CA . GLN A 1 378 ? 5.973 -7.277 -26.984 1.00 61.84 378 GLN A CA 1
ATOM 2905 C C . GLN A 1 378 ? 5.600 -6.029 -27.805 1.00 61.84 378 GLN A C 1
ATOM 2907 O O . GLN A 1 378 ? 5.911 -4.912 -27.394 1.00 61.84 378 GLN A O 1
ATOM 2912 N N . ARG A 1 379 ? 4.960 -6.229 -28.970 1.00 62.72 379 ARG A N 1
ATOM 2913 C CA . ARG A 1 379 ? 4.734 -5.245 -30.065 1.00 62.72 379 ARG A CA 1
ATOM 2914 C C . ARG A 1 379 ? 5.869 -5.081 -31.076 1.00 62.72 379 ARG A C 1
ATOM 2916 O O . ARG A 1 379 ? 5.907 -4.088 -31.793 1.00 62.72 379 ARG A O 1
ATOM 2923 N N . SER A 1 380 ? 6.791 -6.040 -31.151 1.00 73.94 380 SER A N 1
ATOM 2924 C CA . SER A 1 380 ? 7.950 -5.938 -32.047 1.00 73.94 380 SER A CA 1
ATOM 2925 C C . SER A 1 380 ? 8.756 -4.663 -31.788 1.00 73.94 380 SER A C 1
ATOM 2927 O O . SER A 1 380 ? 9.280 -4.091 -32.723 1.00 73.94 380 SER A O 1
ATOM 2929 N N . LEU A 1 381 ? 8.854 -4.186 -30.546 1.00 80.25 381 LEU A N 1
ATOM 2930 C CA . LEU A 1 381 ? 9.673 -3.021 -30.203 1.00 80.25 381 LEU A CA 1
ATOM 2931 C C . LEU A 1 381 ? 10.966 -3.493 -29.537 1.00 80.25 381 LEU A C 1
ATOM 2933 O O . LEU A 1 381 ? 10.953 -4.382 -28.683 1.00 80.25 381 LEU A O 1
ATOM 2937 N N . ILE A 1 382 ? 12.090 -2.884 -29.898 1.00 82.25 382 ILE A N 1
ATOM 2938 C CA . ILE A 1 382 ? 13.312 -2.959 -29.102 1.00 82.25 382 ILE A CA 1
ATOM 2939 C C . ILE A 1 382 ? 13.346 -1.766 -28.162 1.00 82.25 382 ILE A C 1
ATOM 2941 O O . ILE A 1 382 ? 13.375 -0.624 -28.605 1.00 82.25 382 ILE A O 1
ATOM 2945 N N . ASN A 1 383 ? 13.450 -2.044 -26.870 1.00 82.81 383 ASN A N 1
ATOM 2946 C CA . ASN A 1 383 ? 13.897 -1.075 -25.891 1.00 82.81 383 ASN A CA 1
ATOM 2947 C C . ASN A 1 383 ? 15.415 -0.929 -25.954 1.00 82.81 383 ASN A C 1
ATOM 2949 O O . ASN A 1 383 ? 16.125 -1.896 -25.672 1.00 82.81 383 ASN A O 1
ATOM 2953 N N . PHE A 1 384 ? 15.896 0.264 -26.293 1.00 83.38 384 PHE A N 1
ATOM 2954 C CA . PHE A 1 384 ? 17.317 0.559 -26.405 1.00 83.38 384 PHE A CA 1
ATOM 2955 C C . PHE A 1 384 ? 17.715 1.656 -25.418 1.00 83.38 384 PHE A C 1
ATOM 2957 O O . PHE A 1 384 ? 17.158 2.759 -25.428 1.00 83.38 384 PHE A O 1
ATOM 2964 N N . VAL A 1 385 ? 18.657 1.325 -24.532 1.00 82.25 385 VAL A N 1
ATOM 2965 C CA . VAL A 1 385 ? 19.134 2.219 -23.472 1.00 82.25 385 VAL A CA 1
ATOM 2966 C C . VAL A 1 385 ? 20.656 2.268 -23.490 1.00 82.25 385 VAL A C 1
ATOM 2968 O O . VAL A 1 385 ? 21.310 1.232 -23.376 1.00 82.25 385 VAL A O 1
ATOM 2971 N N . MET A 1 386 ? 21.219 3.473 -23.585 1.00 81.25 386 MET A N 1
ATOM 2972 C CA . MET A 1 386 ? 22.666 3.686 -23.568 1.00 81.25 386 MET A CA 1
ATOM 2973 C C . MET A 1 386 ? 23.056 4.713 -22.510 1.00 81.25 386 MET A C 1
ATOM 2975 O O . MET A 1 386 ? 22.821 5.911 -22.678 1.00 81.25 386 MET A O 1
ATOM 2979 N N . CYS A 1 387 ? 23.656 4.237 -21.420 1.00 81.56 387 CYS A N 1
ATOM 2980 C CA . CYS A 1 387 ? 24.210 5.095 -20.378 1.00 81.56 387 CYS A CA 1
ATOM 2981 C C . CYS A 1 387 ? 25.574 5.650 -20.805 1.00 81.56 387 CYS A C 1
ATOM 2983 O O . CYS A 1 387 ? 26.402 4.909 -21.334 1.00 81.56 387 CYS A O 1
ATOM 2985 N N . HIS A 1 388 ? 25.826 6.931 -20.544 1.00 78.62 388 HIS A N 1
ATOM 2986 C CA . HIS A 1 388 ? 27.107 7.570 -20.830 1.00 78.62 388 HIS A CA 1
ATOM 2987 C C . HIS A 1 388 ? 27.417 8.716 -19.861 1.00 78.62 388 HIS A C 1
ATOM 2989 O O . HIS A 1 388 ? 26.485 9.332 -19.336 1.00 78.62 388 HIS A O 1
ATOM 2995 N N . PRO A 1 389 ? 28.704 9.077 -19.692 1.00 81.00 389 PRO A N 1
ATOM 2996 C CA . PRO A 1 389 ? 29.087 10.260 -18.935 1.00 81.00 389 PRO A CA 1
ATOM 2997 C C . PRO A 1 389 ? 28.434 11.524 -19.498 1.00 81.00 389 PRO A C 1
ATOM 2999 O O . PRO A 1 389 ? 28.400 11.744 -20.717 1.00 81.00 389 PRO A O 1
ATOM 3002 N N . GLY A 1 390 ? 27.919 12.354 -18.601 1.00 71.56 390 GLY A N 1
ATOM 3003 C CA . GLY A 1 390 ? 27.276 13.626 -18.900 1.00 71.56 390 GLY A CA 1
ATOM 3004 C C . GLY A 1 390 ? 26.123 13.907 -17.942 1.00 71.56 390 GLY A C 1
ATOM 3005 O O . GLY A 1 390 ? 25.371 13.004 -17.588 1.00 71.56 390 GLY A O 1
ATOM 3006 N N . SER A 1 391 ? 25.944 15.176 -17.586 1.00 61.28 391 SER A N 1
ATOM 3007 C CA . SER A 1 391 ? 24.832 15.653 -16.763 1.00 61.28 391 SER A CA 1
ATOM 3008 C C . SER A 1 391 ? 23.889 16.542 -17.582 1.00 61.28 391 SER A C 1
ATOM 3010 O O . SER A 1 391 ? 24.249 17.100 -18.620 1.00 61.28 391 SER A O 1
ATOM 3012 N N . VAL A 1 392 ? 22.634 16.639 -17.144 1.00 60.09 392 VAL A N 1
ATOM 3013 C CA . VAL A 1 392 ? 21.659 17.619 -17.652 1.00 60.09 392 VAL A CA 1
ATOM 3014 C C . VAL A 1 392 ? 21.313 18.540 -16.470 1.00 60.09 392 VAL A C 1
ATOM 3016 O O . VAL A 1 392 ? 20.958 17.993 -15.423 1.00 60.09 392 VAL A O 1
ATOM 3019 N N . PRO A 1 393 ? 21.359 19.884 -16.585 1.00 54.94 393 PRO A N 1
ATOM 3020 C CA . PRO A 1 393 ? 21.164 20.803 -15.450 1.00 54.94 393 PRO A CA 1
ATOM 3021 C C . PRO A 1 393 ? 19.827 20.624 -14.710 1.00 54.94 393 PRO A C 1
ATOM 3023 O O . PRO A 1 393 ? 18.787 20.464 -15.354 1.00 54.94 393 PRO A O 1
ATOM 3026 N N . VAL A 1 394 ? 19.831 20.666 -13.368 1.00 46.31 394 VAL A N 1
ATOM 3027 C CA . VAL A 1 394 ? 18.624 20.544 -12.515 1.00 46.31 394 VAL A CA 1
ATOM 3028 C C . VAL A 1 394 ? 17.517 21.493 -13.007 1.00 46.31 394 VAL A C 1
ATOM 3030 O O . VAL A 1 394 ? 17.776 22.645 -13.326 1.00 46.31 394 VAL A O 1
ATOM 3033 N N . GLY A 1 395 ? 16.272 21.008 -13.086 1.00 45.97 395 GLY A N 1
ATOM 3034 C CA . GLY A 1 395 ? 15.100 21.835 -13.426 1.00 45.97 395 GLY A CA 1
ATOM 3035 C C . GLY A 1 395 ? 14.526 21.638 -14.833 1.00 45.97 395 GLY A C 1
ATOM 3036 O O . GLY A 1 395 ? 13.323 21.805 -15.004 1.00 45.97 395 GLY A O 1
ATOM 3037 N N . GLN A 1 396 ? 15.312 21.170 -15.808 1.00 51.09 396 GLN A N 1
ATOM 3038 C CA . GLN A 1 396 ? 14.789 20.880 -17.156 1.00 51.09 396 GLN A CA 1
ATOM 3039 C C . GLN A 1 396 ? 14.132 19.481 -17.249 1.00 51.09 396 GLN A C 1
ATOM 3041 O O . GLN A 1 396 ? 14.611 18.556 -16.576 1.00 51.09 396 GLN A O 1
ATOM 3046 N N . PRO A 1 397 ? 13.044 19.306 -18.034 1.00 56.44 397 PRO A N 1
ATOM 3047 C CA . PRO A 1 397 ? 12.478 17.996 -18.375 1.00 56.44 397 PRO A CA 1
ATOM 3048 C C . PRO A 1 397 ? 13.493 17.110 -19.113 1.00 56.44 397 PRO A C 1
ATOM 3050 O O . PRO A 1 397 ? 14.470 17.614 -19.666 1.00 56.44 397 PRO A O 1
ATOM 3053 N N . ASN A 1 398 ? 13.247 15.795 -19.173 1.00 66.88 398 ASN A N 1
ATOM 3054 C CA . ASN A 1 398 ? 13.997 14.926 -20.085 1.00 66.88 398 ASN A CA 1
ATOM 3055 C C . ASN A 1 398 ? 13.808 15.446 -21.518 1.00 66.88 398 ASN A C 1
ATOM 3057 O O . ASN A 1 398 ? 12.685 15.498 -22.018 1.00 66.88 398 ASN A O 1
ATOM 3061 N N . GLY A 1 399 ? 14.901 15.876 -22.143 1.00 67.69 399 GLY A N 1
ATOM 3062 C CA . GLY A 1 399 ? 14.879 16.530 -23.448 1.00 67.69 399 GLY A CA 1
ATOM 3063 C C . GLY A 1 399 ? 15.045 15.548 -24.603 1.00 67.69 399 GLY A C 1
ATOM 3064 O O . GLY A 1 399 ? 15.551 14.432 -24.433 1.00 67.69 399 GLY A O 1
ATOM 3065 N N . ARG A 1 400 ? 14.662 15.992 -25.804 1.00 79.06 400 ARG A N 1
ATOM 3066 C CA . ARG A 1 400 ? 15.025 15.312 -27.051 1.00 79.06 400 ARG A CA 1
ATOM 3067 C C . ARG A 1 400 ? 16.549 15.348 -27.197 1.00 79.06 400 ARG A C 1
ATOM 3069 O O . ARG A 1 400 ? 17.164 16.400 -27.054 1.00 79.06 400 ARG A O 1
ATOM 3076 N N . ALA A 1 401 ? 17.149 14.190 -27.430 1.00 81.50 401 ALA A N 1
ATOM 3077 C CA . ALA A 1 401 ? 18.573 14.052 -27.690 1.00 81.50 401 ALA A CA 1
ATOM 3078 C C . ALA A 1 401 ? 18.885 14.285 -29.173 1.00 81.50 401 ALA A C 1
ATOM 3080 O O . ALA A 1 401 ? 18.097 13.894 -30.037 1.00 81.50 401 ALA A O 1
ATOM 3081 N N . SER A 1 402 ? 20.060 14.851 -29.451 1.00 85.12 402 SER A N 1
ATOM 3082 C CA . SER A 1 402 ? 20.663 14.844 -30.785 1.00 85.12 402 SER A CA 1
ATOM 3083 C C . SER A 1 402 ? 21.071 13.414 -31.149 1.00 85.12 402 SER A C 1
ATOM 3085 O O . SER A 1 402 ? 21.799 12.756 -30.400 1.00 85.12 402 SER A O 1
ATOM 3087 N N . ILE A 1 403 ? 20.563 12.919 -32.279 1.00 85.75 403 ILE A N 1
ATOM 3088 C CA . ILE A 1 403 ? 20.953 11.611 -32.822 1.00 85.75 403 ILE A CA 1
ATOM 3089 C C . ILE A 1 403 ? 22.396 11.676 -33.341 1.00 85.75 403 ILE A C 1
ATOM 3091 O O . ILE A 1 403 ? 23.131 10.702 -33.198 1.00 85.75 403 ILE A O 1
ATOM 3095 N N . ASP A 1 404 ? 22.835 12.829 -33.849 1.00 86.81 404 ASP A N 1
ATOM 3096 C CA . ASP A 1 404 ? 24.210 13.038 -34.314 1.00 86.81 404 ASP A CA 1
ATOM 3097 C C . ASP A 1 404 ? 25.213 12.938 -33.159 1.00 86.81 404 ASP A C 1
ATOM 3099 O O . ASP A 1 404 ? 26.223 12.248 -33.282 1.00 86.81 404 ASP A O 1
ATOM 3103 N N . ASP A 1 405 ? 24.890 13.504 -31.990 1.00 85.81 405 ASP A N 1
ATOM 3104 C CA . ASP A 1 405 ? 25.727 13.386 -30.786 1.00 85.81 405 ASP A CA 1
ATOM 3105 C C . ASP A 1 405 ? 25.851 11.926 -30.332 1.00 85.81 405 ASP A C 1
ATOM 3107 O O . ASP A 1 405 ? 26.903 11.491 -29.855 1.00 85.81 405 ASP A O 1
ATOM 3111 N N . MET A 1 406 ? 24.758 11.165 -30.451 1.00 87.12 406 MET A N 1
ATOM 3112 C CA . MET A 1 406 ? 24.733 9.742 -30.132 1.00 87.12 406 MET A CA 1
ATOM 3113 C C . MET A 1 406 ? 25.587 8.949 -31.134 1.00 87.12 406 MET A C 1
ATOM 3115 O O . MET A 1 406 ? 26.410 8.141 -30.707 1.00 87.12 406 MET A O 1
ATOM 3119 N N . ASN A 1 407 ? 25.453 9.208 -32.438 1.00 88.19 407 ASN A N 1
ATOM 3120 C CA . ASN A 1 407 ? 26.288 8.593 -33.475 1.00 88.19 407 ASN A CA 1
ATOM 3121 C C . ASN A 1 407 ? 27.777 8.872 -33.245 1.00 88.19 407 ASN A C 1
ATOM 3123 O O . ASN A 1 407 ? 28.577 7.938 -33.195 1.00 88.19 407 ASN A O 1
ATOM 3127 N N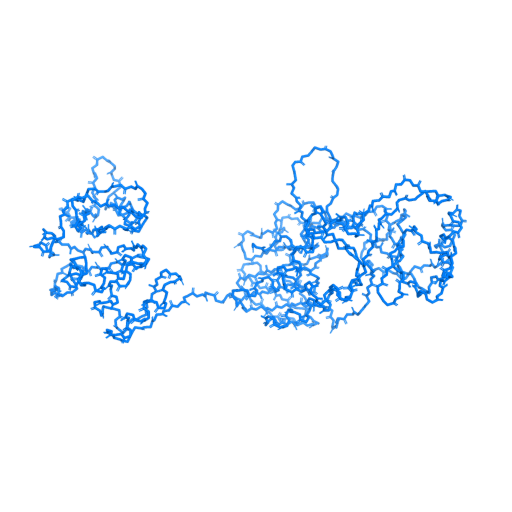 . GLU A 1 408 ? 28.146 10.136 -33.043 1.00 89.81 408 GLU A N 1
ATOM 3128 C CA . GLU A 1 408 ? 29.537 10.548 -32.841 1.00 89.81 408 GLU A CA 1
ATOM 3129 C C . GLU A 1 408 ? 30.141 9.906 -31.585 1.00 89.81 408 GLU A C 1
ATOM 3131 O O . GLU A 1 408 ? 31.270 9.410 -31.611 1.00 89.81 408 GLU A O 1
ATOM 3136 N N . ARG A 1 409 ? 29.370 9.836 -30.493 1.00 88.56 409 ARG A N 1
ATOM 3137 C CA . ARG A 1 409 ? 29.813 9.231 -29.229 1.00 88.56 409 ARG A CA 1
ATOM 3138 C C . ARG A 1 409 ? 30.116 7.742 -29.348 1.00 88.56 409 ARG A C 1
ATOM 3140 O O . ARG A 1 409 ? 31.048 7.262 -28.704 1.00 88.56 409 ARG A O 1
ATOM 3147 N N . TYR A 1 410 ? 29.311 7.012 -30.112 1.00 88.94 410 TYR A N 1
ATOM 3148 C CA . TYR A 1 410 ? 29.386 5.553 -30.181 1.00 88.94 410 TYR A CA 1
ATOM 3149 C C . TYR A 1 410 ? 30.026 5.036 -31.472 1.00 88.94 410 TYR A C 1
ATOM 3151 O O . TYR A 1 410 ? 30.061 3.829 -31.677 1.00 88.94 410 TYR A O 1
ATOM 3159 N N . LYS A 1 411 ? 30.601 5.908 -32.312 1.00 90.75 411 LYS A N 1
ATOM 3160 C CA . LYS A 1 411 ? 31.182 5.539 -33.616 1.00 90.75 411 LYS A CA 1
ATOM 3161 C C . LYS A 1 411 ? 32.272 4.461 -33.567 1.00 90.75 411 LYS A C 1
ATOM 3163 O O . LYS A 1 411 ? 32.513 3.799 -34.571 1.00 90.75 411 LYS A O 1
ATOM 3168 N N . THR A 1 412 ? 32.942 4.299 -32.424 1.00 89.31 412 THR A N 1
ATOM 3169 C CA . THR A 1 412 ? 34.021 3.317 -32.205 1.00 89.31 412 THR A CA 1
ATOM 3170 C C . THR A 1 412 ? 33.565 2.040 -31.497 1.00 89.31 412 THR A C 1
ATOM 3172 O O . THR A 1 412 ? 34.392 1.179 -31.207 1.00 89.31 412 THR A O 1
ATOM 3175 N N . TRP A 1 413 ? 32.279 1.923 -31.162 1.00 88.69 413 TRP A N 1
ATOM 3176 C CA . TRP A 1 413 ? 31.739 0.752 -30.472 1.00 88.69 413 TRP A CA 1
ATOM 3177 C C . TRP A 1 413 ? 31.488 -0.399 -31.451 1.00 88.69 413 TRP A C 1
ATOM 3179 O O . TRP A 1 413 ? 31.611 -0.236 -32.667 1.00 88.69 413 TRP A O 1
ATOM 3189 N N . ASP A 1 414 ? 31.108 -1.561 -30.909 1.00 84.38 414 ASP A N 1
ATOM 3190 C CA . ASP A 1 414 ? 30.679 -2.731 -31.681 1.00 84.38 414 ASP A CA 1
ATOM 3191 C C . ASP A 1 414 ? 29.821 -2.313 -32.900 1.00 84.38 414 ASP A C 1
ATOM 3193 O O . ASP A 1 414 ? 28.789 -1.654 -32.720 1.00 84.38 414 ASP A O 1
ATOM 3197 N N . PRO A 1 415 ? 30.186 -2.712 -34.138 1.00 86.56 415 PRO A N 1
ATOM 3198 C CA . PRO A 1 415 ? 29.441 -2.373 -35.350 1.00 86.56 415 PRO A CA 1
ATOM 3199 C C . PRO A 1 415 ? 27.940 -2.687 -35.287 1.00 86.56 415 PRO A C 1
ATOM 3201 O O . PRO A 1 415 ? 27.148 -2.061 -35.993 1.00 86.56 415 PRO A O 1
ATOM 3204 N N . VAL A 1 416 ? 27.526 -3.654 -34.462 1.00 83.38 416 VAL A N 1
ATOM 3205 C CA . VAL A 1 416 ? 26.108 -3.958 -34.221 1.00 83.38 416 VAL A CA 1
ATOM 3206 C C . VAL A 1 416 ? 25.391 -2.805 -33.506 1.00 83.38 416 VAL A C 1
ATOM 3208 O O . VAL A 1 416 ? 24.262 -2.476 -33.872 1.00 83.38 416 VAL A O 1
ATOM 3211 N N . ILE A 1 417 ? 26.038 -2.162 -32.530 1.00 83.62 417 ILE A N 1
ATOM 3212 C CA . ILE A 1 417 ? 25.507 -0.983 -31.832 1.00 83.62 417 ILE A CA 1
ATOM 3213 C C . ILE A 1 417 ? 25.412 0.210 -32.781 1.00 83.62 417 ILE A C 1
ATOM 3215 O O . ILE A 1 417 ? 24.365 0.849 -32.835 1.00 83.62 417 ILE A O 1
ATOM 3219 N N . CYS A 1 418 ? 26.442 0.468 -33.589 1.00 86.56 418 CYS A N 1
ATOM 3220 C CA . CYS A 1 418 ? 26.407 1.556 -34.574 1.00 86.56 418 CYS A CA 1
ATOM 3221 C C . CYS A 1 418 ? 25.250 1.385 -35.573 1.00 86.56 418 CYS A C 1
ATOM 3223 O O . CYS A 1 418 ? 24.527 2.336 -35.864 1.00 86.56 418 CYS A O 1
ATOM 3225 N N . LYS A 1 419 ? 25.010 0.152 -36.043 1.00 86.38 419 LYS A N 1
ATOM 3226 C CA . LYS A 1 419 ? 23.863 -0.162 -36.913 1.00 86.38 419 LYS A CA 1
ATOM 3227 C C . LYS A 1 419 ? 22.521 0.077 -36.230 1.00 86.38 419 LYS A C 1
ATOM 3229 O O . LYS A 1 419 ? 21.607 0.566 -36.876 1.00 86.38 419 LYS A O 1
ATOM 3234 N N . LEU A 1 420 ? 22.394 -0.256 -34.946 1.00 84.69 420 LEU A N 1
ATOM 3235 C CA . LEU A 1 420 ? 21.177 0.018 -34.180 1.00 84.69 420 LEU A CA 1
ATOM 3236 C C . LEU A 1 420 ? 20.913 1.510 -34.012 1.00 84.69 420 LEU A C 1
ATOM 3238 O O . LEU A 1 420 ? 19.774 1.940 -34.165 1.00 84.69 420 LEU A O 1
ATOM 3242 N N . ILE A 1 421 ? 21.952 2.286 -33.704 1.00 87.44 421 ILE A N 1
ATOM 3243 C CA . ILE A 1 421 ? 21.852 3.739 -33.542 1.00 87.44 421 ILE A CA 1
ATOM 3244 C C . ILE A 1 421 ? 21.338 4.386 -34.834 1.00 87.44 421 ILE A C 1
ATOM 3246 O O . ILE A 1 421 ? 20.469 5.252 -34.770 1.00 87.44 421 ILE A O 1
ATOM 3250 N N . ALA A 1 422 ? 21.785 3.909 -35.999 1.00 87.50 422 ALA A N 1
ATOM 3251 C CA . ALA A 1 422 ? 21.307 4.382 -37.300 1.00 87.50 422 ALA A CA 1
ATOM 3252 C C . ALA A 1 422 ? 19.803 4.129 -37.550 1.00 87.50 422 ALA A C 1
ATOM 3254 O O . ALA A 1 422 ? 19.215 4.768 -38.419 1.00 87.50 422 ALA A O 1
ATOM 3255 N N . LEU A 1 423 ? 19.171 3.222 -36.795 1.00 87.62 423 LEU A N 1
ATOM 3256 C CA . LEU A 1 423 ? 17.736 2.925 -36.877 1.00 87.62 423 LEU A CA 1
ATOM 3257 C C . LEU A 1 423 ? 16.900 3.707 -35.854 1.00 87.62 423 LEU A C 1
ATOM 3259 O O . LEU A 1 423 ? 15.684 3.524 -35.801 1.00 87.62 423 LEU A O 1
ATOM 3263 N N . VAL A 1 424 ? 17.520 4.534 -35.006 1.00 86.62 424 VAL A N 1
ATOM 3264 C CA . VAL A 1 424 ? 16.823 5.263 -33.941 1.00 86.62 424 VAL A CA 1
ATOM 3265 C C . VAL A 1 424 ? 16.015 6.420 -34.540 1.00 86.62 424 VAL A C 1
ATOM 3267 O O . VAL A 1 424 ? 16.609 7.382 -35.022 1.00 86.62 424 VAL A O 1
ATOM 3270 N N . PRO A 1 425 ? 14.669 6.400 -34.466 1.00 82.50 425 PRO A N 1
ATOM 3271 C CA . PRO A 1 425 ? 13.848 7.462 -35.057 1.00 82.50 425 PRO A CA 1
ATOM 3272 C C . PRO A 1 425 ? 13.842 8.736 -34.201 1.00 82.50 425 PRO A C 1
ATOM 3274 O O . PRO A 1 425 ? 13.760 9.860 -34.691 1.00 82.50 425 PRO A O 1
ATOM 3277 N N . GLN A 1 426 ? 13.908 8.557 -32.884 1.00 85.00 426 GLN A N 1
ATOM 3278 C CA . GLN A 1 426 ? 13.933 9.621 -31.893 1.00 85.00 426 GLN A CA 1
ATOM 3279 C C . GLN A 1 426 ? 14.608 9.107 -30.631 1.00 85.00 426 GLN A C 1
ATOM 3281 O O . GLN A 1 426 ? 14.510 7.925 -30.313 1.00 85.00 426 GLN A O 1
ATOM 3286 N N . CYS A 1 427 ? 15.252 9.987 -29.877 1.00 83.31 427 CYS A N 1
ATOM 3287 C CA . CYS A 1 427 ? 15.902 9.610 -28.635 1.00 83.31 427 CYS A CA 1
ATOM 3288 C C . CYS A 1 427 ? 15.601 10.637 -27.548 1.00 83.31 427 CYS A C 1
ATOM 3290 O O . CYS A 1 427 ? 15.624 11.844 -27.795 1.00 83.31 427 CYS A O 1
ATOM 3292 N N . LEU A 1 428 ? 15.337 10.158 -26.336 1.00 82.88 428 LEU A N 1
ATOM 3293 C CA . LEU A 1 428 ? 15.259 10.994 -25.145 1.00 82.88 428 LEU A CA 1
ATOM 3294 C C . LEU A 1 428 ? 16.565 10.884 -24.371 1.00 82.88 428 LEU A C 1
ATOM 3296 O O . LEU A 1 428 ? 17.108 9.788 -24.224 1.00 82.88 428 LEU A O 1
ATOM 3300 N N . LYS A 1 429 ? 17.043 12.005 -23.834 1.00 81.56 429 LYS A N 1
ATOM 3301 C CA . LYS A 1 429 ? 18.145 12.021 -22.871 1.00 81.56 429 LYS A CA 1
ATOM 3302 C C . LYS A 1 429 ? 17.559 12.076 -21.467 1.00 81.56 429 LYS A C 1
ATOM 3304 O O . LYS A 1 429 ? 17.012 13.096 -21.047 1.00 81.56 429 LYS A O 1
ATOM 3309 N N . TRP A 1 430 ? 17.637 10.957 -20.763 1.00 74.62 430 TRP A N 1
ATOM 3310 C CA . TRP A 1 430 ? 17.171 10.822 -19.392 1.00 74.62 430 TRP A CA 1
ATOM 3311 C C . TRP A 1 430 ? 18.257 11.245 -18.418 1.00 74.62 430 TRP A C 1
ATOM 3313 O O . TRP A 1 430 ? 19.391 10.763 -18.484 1.00 74.62 430 TRP A O 1
ATOM 3323 N N . ARG A 1 431 ? 17.884 12.120 -17.485 1.00 76.69 431 ARG A N 1
ATOM 3324 C CA . ARG A 1 431 ? 18.702 12.418 -16.313 1.00 76.69 431 ARG A CA 1
ATOM 3325 C C . ARG A 1 431 ? 18.591 11.261 -15.327 1.00 76.69 431 ARG A C 1
ATOM 3327 O O . ARG A 1 431 ? 17.483 10.911 -14.925 1.00 76.69 431 ARG A O 1
ATOM 3334 N N . ASN A 1 432 ? 19.731 10.724 -14.914 1.00 77.00 432 ASN A N 1
ATOM 3335 C CA . ASN A 1 432 ? 19.789 9.846 -13.758 1.00 77.00 432 ASN A CA 1
ATOM 3336 C C . ASN A 1 432 ? 20.023 10.716 -12.523 1.00 77.00 432 ASN A C 1
ATOM 3338 O O . ASN A 1 432 ? 20.882 11.598 -12.515 1.00 77.00 432 ASN A O 1
ATOM 3342 N N . ALA A 1 433 ? 19.198 10.513 -11.512 1.00 82.19 433 ALA A N 1
ATOM 3343 C CA . ALA A 1 433 ? 19.331 11.171 -10.232 1.00 82.19 433 ALA A CA 1
ATOM 3344 C C . ALA A 1 433 ? 18.741 10.259 -9.168 1.00 82.19 433 ALA A C 1
ATOM 3346 O O . ALA A 1 433 ? 17.844 9.458 -9.446 1.00 82.19 433 ALA A O 1
ATOM 3347 N N . GLU A 1 434 ? 19.235 10.425 -7.961 1.00 86.69 434 GLU A N 1
ATOM 3348 C CA . GLU A 1 434 ? 18.717 9.787 -6.768 1.00 86.69 434 GLU A CA 1
ATOM 3349 C C . GLU A 1 434 ? 18.436 10.850 -5.715 1.00 86.69 434 GLU A C 1
ATOM 3351 O O . GLU A 1 434 ? 18.683 12.042 -5.921 1.00 86.69 434 GLU A O 1
ATOM 3356 N N . ILE A 1 435 ? 17.862 10.429 -4.602 1.00 88.88 435 ILE A N 1
ATOM 3357 C CA . ILE A 1 435 ? 17.835 11.255 -3.402 1.00 88.88 435 ILE A CA 1
ATOM 3358 C C . ILE A 1 435 ? 18.762 10.635 -2.375 1.00 88.88 435 ILE A C 1
ATOM 3360 O O . ILE A 1 435 ? 18.981 9.422 -2.365 1.00 88.88 435 ILE A O 1
ATOM 3364 N N . GLU A 1 436 ? 19.286 11.474 -1.495 1.00 88.50 436 GLU A N 1
ATOM 3365 C CA . GLU A 1 436 ? 19.941 10.978 -0.293 1.00 88.50 436 GLU A CA 1
ATOM 3366 C C . GLU A 1 436 ? 19.010 10.049 0.505 1.00 88.50 436 GLU A C 1
ATOM 3368 O O . GLU A 1 436 ? 17.776 10.120 0.435 1.00 88.50 436 GLU A O 1
ATOM 3373 N N . LYS A 1 437 ? 19.610 9.169 1.306 1.00 89.69 437 LYS A N 1
ATOM 3374 C CA . LYS A 1 437 ? 18.853 8.265 2.165 1.00 89.69 437 LYS A CA 1
ATOM 3375 C C . LYS A 1 437 ? 18.125 9.060 3.251 1.00 89.69 437 LYS A C 1
ATOM 3377 O O . LYS A 1 437 ? 18.757 9.729 4.062 1.00 89.69 437 LYS A O 1
ATOM 3382 N N . LEU A 1 438 ? 16.806 8.903 3.311 1.00 90.19 438 LEU A N 1
ATOM 3383 C CA . LEU A 1 438 ? 15.986 9.470 4.379 1.00 90.19 438 LEU A CA 1
ATOM 3384 C C . LEU A 1 438 ? 16.077 8.620 5.655 1.00 90.19 438 LEU A C 1
ATOM 3386 O O . LEU A 1 438 ? 16.116 7.389 5.585 1.00 90.19 438 LEU A O 1
ATOM 3390 N N . GLU A 1 439 ? 16.067 9.270 6.819 1.00 91.50 439 GLU A N 1
ATOM 3391 C CA . GLU A 1 439 ? 16.041 8.592 8.126 1.00 91.50 439 GLU A CA 1
ATOM 3392 C C . GLU A 1 439 ? 14.662 8.010 8.457 1.00 91.50 439 GLU A C 1
ATOM 3394 O O . GLU A 1 439 ? 14.555 6.941 9.054 1.00 91.50 439 GLU A O 1
ATOM 3399 N N . THR A 1 440 ? 13.602 8.699 8.030 1.00 93.00 440 THR A N 1
ATOM 3400 C CA . THR A 1 440 ? 12.207 8.281 8.174 1.00 93.00 440 THR A CA 1
ATOM 3401 C C . THR A 1 440 ? 11.430 8.595 6.902 1.00 93.00 4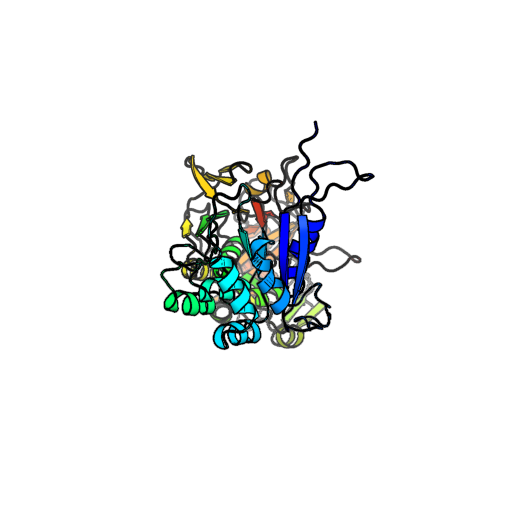40 THR A C 1
ATOM 3403 O O . THR A 1 440 ? 11.755 9.526 6.163 1.00 93.00 440 THR A O 1
ATOM 3406 N N . TRP A 1 441 ? 10.379 7.819 6.652 1.00 94.88 441 TRP A N 1
ATOM 3407 C CA . TRP A 1 441 ? 9.405 8.071 5.587 1.00 94.88 441 TRP A CA 1
ATOM 3408 C C . TRP A 1 441 ? 8.039 8.483 6.128 1.00 94.88 441 TRP A C 1
ATOM 3410 O O . TRP A 1 441 ? 7.126 8.714 5.341 1.00 94.88 441 TRP A O 1
ATOM 3420 N N . VAL A 1 442 ? 7.895 8.560 7.451 1.00 94.94 442 VAL A N 1
ATOM 3421 C CA . VAL A 1 442 ? 6.645 8.872 8.144 1.00 94.94 442 VAL A CA 1
ATOM 3422 C C . VAL A 1 442 ? 6.809 10.203 8.869 1.00 94.94 442 VAL A C 1
ATOM 3424 O O . VAL A 1 442 ? 7.798 10.400 9.580 1.00 94.94 442 VAL A O 1
ATOM 3427 N N . ALA A 1 443 ? 5.855 11.114 8.675 1.00 92.12 443 ALA A N 1
ATOM 3428 C CA . ALA A 1 443 ? 5.845 12.397 9.371 1.00 92.12 443 ALA A CA 1
ATOM 3429 C C . ALA A 1 443 ? 5.577 12.221 10.874 1.00 92.12 443 ALA A C 1
ATOM 3431 O O . ALA A 1 443 ? 5.016 11.210 11.305 1.00 92.12 443 ALA A O 1
ATOM 3432 N N . LYS A 1 444 ? 5.924 13.225 11.684 1.00 89.62 444 LYS A N 1
ATOM 3433 C CA . LYS A 1 444 ? 5.799 13.161 13.154 1.00 89.62 444 LYS A CA 1
ATOM 3434 C C . LYS A 1 444 ? 4.360 12.936 13.622 1.00 89.62 444 LYS A C 1
ATOM 3436 O O . LYS A 1 444 ? 4.143 12.275 14.632 1.00 89.62 444 LYS A O 1
ATOM 3441 N N . SER A 1 445 ? 3.383 13.444 12.877 1.00 88.44 445 SER A N 1
ATOM 3442 C CA . SER A 1 445 ? 1.954 13.210 13.114 1.00 88.44 445 SER A CA 1
ATOM 3443 C C . SER A 1 445 ? 1.512 11.750 12.955 1.00 88.44 445 SER A C 1
ATOM 3445 O O . SER A 1 445 ? 0.419 11.407 13.402 1.00 88.44 445 SER A O 1
ATOM 3447 N N . GLY A 1 446 ? 2.293 10.907 12.268 1.00 90.88 446 GLY A N 1
ATOM 3448 C CA . GLY A 1 446 ? 1.904 9.545 11.886 1.00 90.88 446 GLY A CA 1
ATOM 3449 C C . GLY A 1 446 ? 0.864 9.472 10.759 1.00 90.88 446 GLY A C 1
ATOM 3450 O O . GLY A 1 446 ? 0.447 8.377 10.390 1.00 90.88 446 GLY A O 1
ATOM 3451 N N . LYS A 1 447 ? 0.444 10.616 10.199 1.00 93.00 447 LYS A N 1
ATOM 3452 C CA . LYS A 1 447 ? -0.643 10.711 9.203 1.00 93.00 447 LYS A CA 1
ATOM 3453 C C . LYS A 1 447 ? -0.166 10.922 7.767 1.00 93.00 447 LYS A C 1
ATOM 3455 O O . LYS A 1 447 ? -0.990 11.025 6.862 1.00 93.00 447 LYS A O 1
ATOM 3460 N N . VAL A 1 448 ? 1.142 11.020 7.544 1.00 95.94 448 VAL A N 1
ATOM 3461 C CA . VAL A 1 448 ? 1.740 11.198 6.214 1.00 95.94 448 VAL A CA 1
ATOM 3462 C C . VAL A 1 448 ? 2.869 10.193 6.043 1.00 95.94 448 VAL A C 1
ATOM 3464 O O . VAL A 1 448 ? 3.732 10.094 6.915 1.00 95.94 448 VAL A O 1
ATOM 3467 N N . VAL A 1 449 ? 2.878 9.470 4.923 1.00 96.31 449 VAL A N 1
ATOM 3468 C CA . VAL A 1 449 ? 3.920 8.490 4.585 1.00 96.31 449 VAL A CA 1
ATOM 3469 C C . VAL A 1 449 ? 4.380 8.634 3.135 1.00 96.31 449 VAL A C 1
ATOM 3471 O O . VAL A 1 449 ? 3.577 8.911 2.249 1.00 96.31 449 VAL A O 1
ATOM 3474 N N . LEU A 1 450 ? 5.673 8.437 2.878 1.00 95.94 450 LEU A N 1
ATOM 3475 C CA . LEU A 1 450 ? 6.267 8.441 1.538 1.00 95.94 450 LEU A CA 1
ATOM 3476 C C . LEU A 1 450 ? 6.486 7.018 1.014 1.00 95.94 450 LEU A C 1
ATOM 3478 O O . LEU A 1 450 ? 6.937 6.138 1.751 1.00 95.94 450 LEU A O 1
ATOM 3482 N N . ILE A 1 451 ? 6.234 6.813 -0.280 1.00 94.69 451 ILE A N 1
ATOM 3483 C CA . ILE A 1 451 ? 6.483 5.553 -0.988 1.00 94.69 451 ILE A CA 1
ATOM 3484 C C . ILE A 1 451 ? 7.079 5.779 -2.384 1.00 94.69 451 ILE A C 1
ATOM 3486 O O . ILE A 1 451 ? 6.801 6.769 -3.064 1.00 94.69 451 ILE A O 1
ATOM 3490 N N . GLY A 1 452 ? 7.844 4.803 -2.871 1.00 88.94 452 GLY A N 1
ATOM 3491 C CA . GLY A 1 452 ? 8.430 4.865 -4.206 1.00 88.94 452 GLY A CA 1
ATOM 3492 C C . GLY A 1 452 ? 9.491 5.960 -4.315 1.00 88.94 452 GLY A C 1
ATOM 3493 O O . GLY A 1 452 ? 10.247 6.224 -3.385 1.00 88.94 452 GLY A O 1
ATOM 3494 N N . ASP A 1 453 ? 9.555 6.628 -5.461 1.00 89.88 453 ASP A N 1
ATOM 3495 C CA . ASP A 1 453 ? 10.598 7.627 -5.720 1.00 89.88 453 ASP A CA 1
ATOM 3496 C C . ASP A 1 453 ? 10.474 8.887 -4.834 1.00 89.88 453 ASP A C 1
ATOM 3498 O O . ASP A 1 453 ? 11.401 9.692 -4.777 1.00 89.88 453 ASP A O 1
ATOM 3502 N N . SER A 1 454 ? 9.358 9.082 -4.122 1.00 92.31 454 SER A N 1
ATOM 3503 C CA . SER A 1 454 ? 9.265 10.157 -3.127 1.00 92.31 454 SER A CA 1
ATOM 3504 C C . SER A 1 454 ? 10.116 9.864 -1.885 1.00 92.31 454 SER A C 1
ATOM 3506 O O . SER A 1 454 ? 10.629 10.816 -1.298 1.00 92.31 454 SER A O 1
ATOM 3508 N N . SER A 1 455 ? 10.314 8.588 -1.523 1.00 92.06 455 SER A N 1
ATOM 3509 C CA . SER A 1 455 ? 11.067 8.143 -0.341 1.00 92.06 455 SER A CA 1
ATOM 3510 C C . SER A 1 455 ? 12.456 7.588 -0.646 1.00 92.06 455 SER A C 1
ATOM 3512 O O . SER A 1 455 ? 13.349 7.709 0.193 1.00 92.06 455 SER A O 1
ATOM 3514 N N . HIS A 1 456 ? 12.655 6.986 -1.822 1.00 87.31 456 HIS A N 1
ATOM 3515 C CA . HIS A 1 456 ? 13.901 6.293 -2.168 1.00 87.31 456 HIS A CA 1
ATOM 3516 C C . HIS A 1 456 ? 14.196 6.297 -3.686 1.00 87.31 456 HIS A C 1
ATOM 3518 O O . HIS A 1 456 ? 14.487 5.253 -4.277 1.00 87.31 456 HIS A O 1
ATOM 3524 N N . ALA A 1 457 ? 14.090 7.454 -4.353 1.00 86.50 457 ALA A N 1
ATOM 3525 C CA . ALA A 1 457 ? 14.490 7.577 -5.761 1.00 86.50 457 ALA A CA 1
ATOM 3526 C C . ALA A 1 457 ? 15.954 7.167 -5.977 1.00 86.50 457 ALA A C 1
ATOM 3528 O O . ALA A 1 457 ? 16.817 7.479 -5.161 1.00 86.50 457 ALA A O 1
ATOM 3529 N N . MET A 1 458 ? 16.223 6.506 -7.102 1.00 79.25 458 MET A N 1
ATOM 3530 C CA . MET A 1 458 ? 17.472 5.786 -7.362 1.00 79.25 458 MET A CA 1
ATOM 3531 C C . MET A 1 458 ? 17.903 5.874 -8.828 1.00 79.25 458 MET A C 1
ATOM 3533 O O . MET A 1 458 ? 17.080 6.002 -9.741 1.00 79.25 458 MET A O 1
ATOM 3537 N N . VAL A 1 459 ? 19.198 5.682 -9.063 1.00 74.00 459 VAL A N 1
ATOM 3538 C CA . VAL A 1 459 ? 19.758 5.507 -10.406 1.00 74.00 459 VAL A CA 1
ATOM 3539 C C . VAL A 1 459 ? 19.416 4.132 -11.002 1.00 74.00 459 VAL A C 1
ATOM 3541 O O . VAL A 1 459 ? 19.402 3.104 -10.328 1.00 74.00 459 VAL A O 1
ATOM 3544 N N . ALA A 1 460 ? 19.149 4.084 -12.309 1.00 64.06 460 ALA A N 1
ATOM 3545 C CA . ALA A 1 460 ? 18.533 2.924 -12.966 1.00 64.06 460 ALA A CA 1
ATOM 3546 C C . ALA A 1 460 ? 19.491 1.759 -13.327 1.00 64.06 460 ALA A C 1
ATOM 3548 O O . ALA A 1 460 ? 19.115 0.901 -14.128 1.00 64.06 460 ALA A O 1
ATOM 3549 N N . TYR A 1 461 ? 20.714 1.701 -12.784 1.00 56.97 461 TYR A N 1
ATOM 3550 C CA . TYR A 1 461 ? 21.752 0.750 -13.229 1.00 56.97 461 TYR A CA 1
ATOM 3551 C C . TYR A 1 461 ? 21.418 -0.725 -13.005 1.00 56.97 461 TYR A C 1
ATOM 3553 O O . TYR A 1 461 ? 21.842 -1.577 -13.781 1.00 56.97 461 TYR A O 1
ATOM 3561 N N . MET A 1 462 ? 20.664 -1.043 -11.957 1.00 49.12 462 MET A N 1
ATOM 3562 C CA . MET A 1 462 ? 20.420 -2.428 -11.550 1.00 49.12 462 MET A CA 1
ATOM 3563 C C . MET A 1 462 ? 19.096 -3.005 -12.056 1.00 49.12 462 MET A C 1
ATOM 3565 O O . MET A 1 462 ? 18.838 -4.191 -11.865 1.00 49.12 462 MET A O 1
ATOM 3569 N N . GLY A 1 463 ? 18.218 -2.189 -12.656 1.00 49.81 463 GLY A N 1
ATOM 3570 C CA . GLY A 1 463 ? 16.825 -2.598 -12.906 1.00 49.81 463 GLY A CA 1
ATOM 3571 C C . GLY A 1 463 ? 16.067 -3.014 -11.630 1.00 49.81 463 GLY A C 1
ATOM 3572 O O . GLY A 1 463 ? 14.995 -3.603 -11.715 1.00 49.81 463 GLY A O 1
ATOM 3573 N N . GLN A 1 464 ? 16.654 -2.729 -10.467 1.00 44.28 464 GLN A N 1
ATOM 3574 C CA . GLN A 1 464 ? 16.219 -2.954 -9.093 1.00 44.28 464 GLN A CA 1
ATOM 3575 C C . GLN A 1 464 ? 16.886 -1.828 -8.295 1.00 44.28 464 GLN A C 1
ATOM 3577 O O . GLN A 1 464 ? 18.058 -1.559 -8.537 1.00 44.28 464 GLN A O 1
ATOM 3582 N N . GLY A 1 465 ? 16.230 -1.158 -7.360 1.00 34.34 465 GLY A N 1
ATOM 3583 C CA . GLY A 1 465 ? 17.023 -0.455 -6.341 1.00 34.34 465 GLY A CA 1
ATOM 3584 C C . GLY A 1 465 ? 17.657 -1.451 -5.390 1.00 34.34 465 GLY A C 1
ATOM 3585 O O . GLY A 1 465 ? 17.066 -2.516 -5.202 1.00 34.34 465 GLY A O 1
ATOM 3586 N N . PRO A 1 466 ? 18.728 -1.124 -4.650 1.00 28.55 466 PRO A N 1
ATOM 3587 C CA . PRO A 1 466 ? 19.952 -0.342 -4.912 1.00 28.55 466 PRO A CA 1
ATOM 3588 C C . PRO A 1 466 ? 21.227 -1.246 -4.944 1.00 28.55 466 PRO A C 1
ATOM 3590 O O . PRO A 1 466 ? 21.139 -2.412 -4.552 1.00 28.55 466 PRO A O 1
ATOM 3593 N N . PRO A 1 467 ? 22.439 -0.738 -5.282 1.00 29.95 467 PRO A N 1
ATOM 3594 C CA . PRO A 1 467 ? 23.708 -1.324 -4.842 1.00 29.95 467 PRO A CA 1
ATOM 3595 C C . PRO A 1 467 ? 24.359 -0.458 -3.756 1.00 29.95 467 PRO A C 1
ATOM 3597 O O . PRO A 1 467 ? 24.581 0.731 -3.959 1.00 29.95 467 PRO A O 1
ATOM 3600 N N . TRP A 1 468 ? 24.774 -1.061 -2.643 1.00 26.91 468 TRP A N 1
ATOM 3601 C CA . TRP A 1 468 ? 25.938 -0.567 -1.898 1.00 26.91 468 TRP A CA 1
ATOM 3602 C C . TRP A 1 468 ? 26.964 -1.706 -1.757 1.00 26.91 468 TRP A C 1
ATOM 3604 O O . TRP A 1 468 ? 26.582 -2.881 -1.728 1.00 26.91 468 TRP A O 1
ATOM 3614 N N . PRO A 1 469 ? 28.268 -1.384 -1.738 1.00 29.84 469 PRO A N 1
ATOM 3615 C CA . PRO A 1 469 ? 29.357 -2.335 -1.678 1.00 29.84 469 PRO A CA 1
ATOM 3616 C C . PRO A 1 469 ? 29.352 -3.075 -0.336 1.00 29.84 469 PRO A C 1
ATOM 3618 O O . PRO A 1 469 ? 29.259 -2.480 0.729 1.00 29.84 469 PRO A O 1
ATOM 3621 N N . TRP A 1 470 ? 29.460 -4.398 -0.440 1.00 29.42 470 TRP A N 1
ATOM 3622 C CA . TRP A 1 470 ? 30.114 -5.327 0.482 1.00 29.42 470 TRP A CA 1
ATOM 3623 C C . TRP A 1 470 ? 30.115 -4.957 1.976 1.00 29.42 470 TRP A C 1
ATOM 3625 O O . TRP A 1 470 ? 30.929 -4.164 2.438 1.00 29.42 470 TRP A O 1
ATOM 3635 N N . LYS A 1 471 ? 29.300 -5.719 2.724 1.00 24.09 471 LYS A N 1
ATOM 3636 C CA . LYS A 1 471 ? 29.059 -5.716 4.181 1.00 24.09 471 LYS A CA 1
ATOM 3637 C C . LYS A 1 471 ? 27.989 -4.718 4.623 1.00 24.09 471 LYS A C 1
ATOM 3639 O O . LYS A 1 471 ? 28.303 -3.588 4.961 1.00 24.09 471 LYS A O 1
ATOM 3644 N N . THR A 1 472 ? 26.734 -5.178 4.687 1.00 22.09 472 THR A N 1
ATOM 3645 C CA . THR A 1 472 ? 25.794 -5.106 5.836 1.00 22.09 472 THR A CA 1
ATOM 3646 C C . THR A 1 472 ? 24.436 -5.696 5.393 1.00 22.09 472 THR A C 1
ATOM 3648 O O . THR A 1 472 ? 24.150 -5.776 4.204 1.00 22.09 472 THR A O 1
ATOM 3651 N N . ARG A 1 473 ? 23.663 -6.226 6.349 1.00 22.53 473 ARG A N 1
ATOM 3652 C CA . ARG A 1 473 ? 22.448 -7.058 6.216 1.00 22.53 473 ARG A CA 1
ATOM 3653 C C . ARG A 1 473 ? 21.411 -6.581 5.176 1.00 22.53 473 ARG A C 1
ATOM 3655 O O . ARG A 1 473 ? 21.152 -5.391 5.042 1.00 22.53 473 ARG A O 1
ATOM 3662 N N . LEU A 1 474 ? 20.787 -7.562 4.508 1.00 23.02 474 LEU A N 1
ATOM 3663 C CA . LEU A 1 474 ? 19.670 -7.436 3.562 1.00 23.02 474 LEU A CA 1
ATOM 3664 C C . LEU A 1 474 ? 18.494 -6.627 4.143 1.00 23.02 474 LEU A C 1
ATOM 3666 O O . LEU A 1 474 ? 17.825 -7.102 5.055 1.00 23.02 474 LEU A O 1
ATOM 3670 N N . HIS A 1 475 ? 18.161 -5.499 3.513 1.00 23.16 475 HIS A N 1
ATOM 3671 C CA . HIS A 1 475 ? 16.794 -4.975 3.458 1.00 23.16 475 HIS A CA 1
ATOM 3672 C C . HIS A 1 475 ? 16.517 -4.513 2.021 1.00 23.16 475 HIS A C 1
ATOM 3674 O O . HIS A 1 475 ? 17.059 -3.517 1.549 1.00 23.16 475 HIS A O 1
ATOM 3680 N N . LEU A 1 476 ? 15.730 -5.318 1.303 1.00 30.06 476 LEU A N 1
ATOM 3681 C CA . LEU A 1 476 ? 15.297 -5.094 -0.076 1.00 30.06 476 LEU A CA 1
ATOM 3682 C C . LEU A 1 476 ? 14.166 -4.058 -0.082 1.00 30.06 476 LEU A C 1
ATOM 3684 O O . LEU A 1 476 ? 13.089 -4.332 0.440 1.00 30.06 476 LEU A O 1
ATOM 3688 N N . VAL A 1 477 ? 14.404 -2.890 -0.679 1.00 28.38 477 VAL A N 1
ATOM 3689 C CA . VAL A 1 477 ? 13.403 -1.825 -0.830 1.00 28.38 477 VAL A CA 1
ATOM 3690 C C . VAL A 1 477 ? 13.138 -1.616 -2.316 1.00 28.38 477 VAL A C 1
ATOM 3692 O O . VAL A 1 477 ? 13.977 -1.094 -3.046 1.00 28.38 477 VAL A O 1
ATOM 3695 N N . ASN A 1 478 ? 11.955 -2.034 -2.757 1.00 33.06 478 ASN A N 1
ATOM 3696 C CA . ASN A 1 478 ? 11.376 -1.661 -4.042 1.00 33.06 478 ASN A CA 1
ATOM 3697 C C . ASN A 1 478 ? 10.148 -0.781 -3.774 1.00 33.06 478 ASN A C 1
ATOM 3699 O O . ASN A 1 478 ? 9.523 -0.889 -2.722 1.00 33.06 478 ASN A O 1
ATOM 3703 N N . ALA A 1 479 ? 9.714 -0.015 -4.780 1.00 33.66 479 ALA A N 1
ATOM 3704 C CA . ALA A 1 479 ? 8.460 0.758 -4.797 1.00 33.66 479 ALA A CA 1
ATOM 3705 C C . ALA A 1 479 ? 7.163 -0.072 -4.588 1.00 33.66 479 ALA A C 1
ATOM 3707 O O . ALA A 1 479 ? 6.063 0.430 -4.793 1.00 33.66 479 ALA A O 1
ATOM 3708 N N . TRP A 1 480 ? 7.296 -1.343 -4.208 1.00 34.91 480 TRP A N 1
ATOM 3709 C CA . TRP A 1 480 ? 6.244 -2.338 -4.060 1.00 34.91 480 TRP A CA 1
ATOM 3710 C C . TRP A 1 480 ? 6.181 -2.957 -2.649 1.00 34.91 480 TRP A C 1
ATOM 3712 O O . TRP A 1 480 ? 5.190 -3.601 -2.333 1.00 34.91 480 TRP A O 1
ATOM 3722 N N . THR A 1 481 ? 7.204 -2.809 -1.795 1.00 29.45 481 THR A N 1
ATOM 3723 C CA . THR A 1 481 ? 7.358 -3.614 -0.558 1.00 29.45 481 THR A CA 1
ATOM 3724 C C . THR A 1 481 ? 6.797 -2.978 0.722 1.00 29.45 481 THR A C 1
ATOM 3726 O O . THR A 1 481 ? 7.236 -3.337 1.807 1.00 29.45 481 THR A O 1
ATOM 3729 N N . MET A 1 482 ? 5.846 -2.040 0.642 1.00 27.94 482 MET A N 1
ATOM 3730 C CA . MET A 1 482 ? 5.305 -1.368 1.840 1.00 27.94 482 MET A CA 1
ATOM 3731 C C . MET A 1 482 ? 3.776 -1.346 1.933 1.00 27.94 482 MET A C 1
ATOM 3733 O O . MET A 1 482 ? 3.189 -0.321 2.263 1.00 27.94 482 MET A O 1
ATOM 3737 N N . PHE A 1 483 ? 3.125 -2.484 1.712 1.00 24.91 483 PHE A N 1
ATOM 3738 C CA . PHE A 1 483 ? 1.854 -2.754 2.386 1.00 24.91 483 PHE A CA 1
ATOM 3739 C C . PHE A 1 483 ? 1.916 -4.172 2.968 1.00 24.91 483 PHE A C 1
ATOM 3741 O O . PHE A 1 483 ? 2.468 -5.041 2.290 1.00 24.91 483 PHE A O 1
ATOM 3748 N N . PRO A 1 484 ? 1.485 -4.359 4.232 1.00 25.17 484 PRO A N 1
ATOM 3749 C CA . PRO A 1 484 ? 1.633 -5.614 4.968 1.00 25.17 484 PRO A CA 1
ATOM 3750 C C . PRO A 1 484 ? 0.937 -6.795 4.295 1.00 25.17 484 PRO A C 1
ATOM 3752 O O . PRO A 1 484 ? -0.115 -6.566 3.654 1.00 25.17 484 PRO A O 1
#

Secondary structure (DSSP, 8-state):
-------EEEEEEE-TT--HHHHHHHHHHHHT-BSS--TTS--BSEEEEEEESSSSEE-SSS-EE--SEEHHHHHTTGGG-SEEEE----HHHHHHHHHTT-HHHHHHHHHHHS---S-SS--EEEE-GGGHHHHHHTTTTTTSEE---TT-HHHHHHHHHHHS--EE-------EEEEE--SHHHHHHHHHGGGGT-EEEEE-SSSS------EEEE-HHHHHHHHHTT-HHHHHHH-B--SEEEEE-TTT--EEEEEE-TTHHHHHHSS--EEEEHHHHHHHHHHHHHHTT-EEESS--EEEEETTTTEEEETTS-EEE-SEEEE---TT-SGGGGT--SSPPPEEEEEEEEEEEEEEGGGS-TTS---SSEEEETTTEEEEEEEEE----TTPPPEEPPHHHHHHHHTTS-HHHHHHHTT-S--EEEEEEEEPPPS-SB-TTSSEEE-THHHH---GGGSSS----S-S------TT----

Organism: Penicillium expansum (NCBI:txid27334)

Sequence (484 aa):
MAFHRSALHAGFLVFDGVDVLDFAGPLEIFSHVHYGMDYTAPDPAFKLTTIGASDVISTSAAVKIIPDVSVAYARSKLDEFDILVVPGGPPSIVYALVKSNSEVLQIVKDFVRLPCEDSKRPRTILSICTGAHFLGACGLLSGLSATTHHLFLDDLRAICEREGRTEVVQARGRFAIVIVGAGIAGLAAAIALREKRHQMTVLEAAPQFSDIGAGIQVPPNSVQLLRQLGVYEPISKLATWPRSITLKRWENGANITKTPLYPRMDEVHGYPYFLIHRGDLHKVLLDRAYEVGAEIKVDAFVSEVNESASSVILKDGTVHRADLLIGADGIKSKVRKAVVTDRDVEIIQDPNCAYRTLIPGELLDRTRRPHHGVSHLQRSLINFVMCHPGSVPVGQPNGRASIDDMNERYKTWDPVICKLIALVPQCLKWRNAEIEKLETWVAKSGKVVLIGDSSHAMVAYMGQGPPWPWKTRLHLVNAWTMFP

Foldseek 3Di:
DDPLDDAAEEEEEAEAQFACCQRVVVVVVQQPAAPDPDPVDGHRNHDYFYEYCDCWHCYVDNDIDGGRYYLVVCLVVVVSHQEYEQGDGDCVVVVVCLVVVHSSLVSVLSNVVPDPDPDPGHRYYHYAACSVLSCLSSLVQAPHEDEHHPVCLVVSVVSNVVNHHYRDDDPLPQWEEEEEALAPLSLLVLLLCLVSVHAAEYEHQAQDDDLDFFKAKAAFVNLVLCVVSVLNVQVVVFWDADQWAFDADFQAGHTPDIGGFPPVRCVPRVGGITMGTSSSSSVSSVVSSVVSPYHYDYNFAFPAADLVQQWTAGPVRDIDHTQAYEFPPAQVTRLLCQAVVPDDWDWAFDQKWKKWAKFQQVLDDPVDDDRPQWDQGPPNIIIHMDIDGHADDPPDDFDWDDLVVVLVVSVSTHVSVNSVSVRGPTITIGTFIWIPADPAQAHPSNRYGYAARSHTRGGPPPSADDDDDDDDDDDGHHSRPPDD

Radius of gyration: 32.77 Å; Cα contacts (8 Å, |Δi|>4): 960; chains: 1; bounding box: 69×52×99 Å

Solvent-accessible surface area (backbone atoms only — not comparable to full-atom values): 26933 Å² total; per-residue (Å²): 132,84,81,81,74,80,42,47,27,34,35,33,49,46,43,71,32,27,34,61,62,44,43,48,49,59,50,54,57,48,71,70,39,49,81,56,90,48,86,90,63,78,44,51,45,46,45,81,42,39,30,10,79,46,82,64,26,46,32,65,48,102,51,77,44,70,44,79,40,42,46,73,59,47,60,77,49,50,85,69,46,34,29,42,37,35,33,17,37,56,60,77,49,52,50,49,38,57,75,67,64,28,70,74,43,46,49,54,47,49,63,71,65,53,77,88,63,96,55,98,62,78,76,44,77,46,61,30,51,51,16,36,45,52,41,21,68,60,32,70,38,43,78,36,77,45,65,52,41,86,92,46,47,67,60,42,40,64,38,17,67,76,51,41,61,43,46,69,53,79,90,70,77,61,47,38,33,36,30,36,18,70,41,70,37,26,27,50,48,53,41,62,51,39,88,64,65,43,48,38,38,32,29,17,55,53,75,61,91,65,77,80,63,54,64,42,62,42,46,33,78,55,46,55,50,34,47,77,61,70,45,36,71,72,47,59,75,52,40,20,74,46,54,52,54,58,46,54,42,64,62,74,54,49,81,73,49,72,46,72,23,48,65,56,33,26,77,75,70,77,24,48,38,36,25,31,45,43,32,61,57,43,48,56,38,49,56,48,20,48,75,61,59,40,46,74,40,57,56,36,34,65,69,47,60,42,66,92,75,31,29,38,28,27,74,90,66,54,74,49,72,32,67,33,39,36,24,22,49,25,77,81,33,60,50,43,53,54,46,46,73,92,54,88,83,59,72,46,72,39,68,34,24,30,42,39,35,67,32,63,43,88,79,50,64,87,89,63,79,76,62,73,56,49,44,69,32,63,88,53,29,31,25,38,50,49,75,44,84,44,76,70,72,89,90,66,73,74,40,81,43,61,64,65,60,51,49,68,73,40,67,76,36,19,68,67,57,46,56,51,58,75,58,52,84,59,39,34,38,38,72,34,40,26,43,64,88,61,95,67,48,52,14,93,84,70,33,36,36,43,39,29,34,35,46,64,24,56,56,76,87,67,64,49,65,82,87,79,82,86,87,76,83,93,79,88,60,54,59,72,73,84,71,136